Protein AF-A0A7S3U1W8-F1 (afdb_monom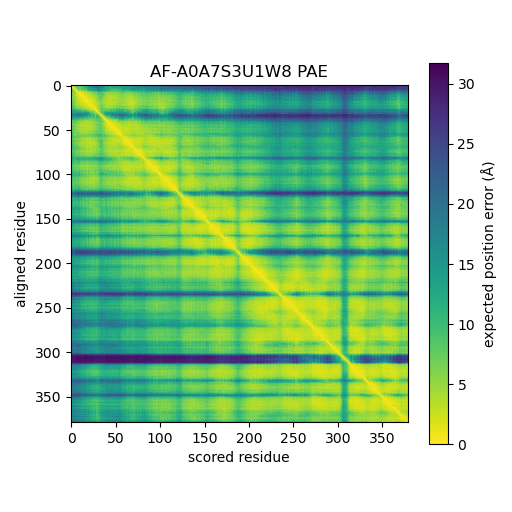er)

pLDDT: mean 82.53, std 9.13, range [41.31, 93.88]

InterPro domains:
  IPR002015 Proteasome/cyclosome repeat [PF01851] (278-307)
  IPR011989 Armadillo-like helical [G3DSA:1.25.10.10] (220-379)
  IPR048570 26S proteasome non-ATPase regulatory subunit 1/RPN2, N-terminal domain [PF21505] (1-219)

Radius of gyration: 29.33 Å; Cα contacts (8 Å, |Δi|>4): 393; chains: 1; bounding box: 82×46×70 Å

Secondary structure (DSSP, 8-state):
--TT---HHHHHHHHHHHHHHHHHHHHHHHH--TT-PPPHHHHHHHHHHHHHHHHTT-HHHHHHHHHHTT-HHHHHHHHHS-S-HHHHHHHHHHHHHHT---HHHHHHHHHHHHHHHHH--SS---HHHHHHHHHHTT-HHHHHHHHHHHHTSTTHHHHHHHHHHHHHHS-HHHHHHHHHHHHHHGGG-S-HHHHHHHHHHHTTHHHHHHHHHHHHHT----HHHHHHHHHHH-SS-HHHHHHHHHHHHHHTTTS---HHHHHTHHHHHT--THHHHHHHHHHHHHTTT-HHHHHHHHHHHHH---S-TT----HHHHHHHHHHHHHHTTT---HHHHHHHHHHHHHTTT-HHHHHHHHHHHHHHTTT---HHHHHHH-

Mean predicted aligned error: 9.94 Å

Solvent-accessible surface area (backbone atoms only — not comparable to full-atom values): 20781 Å² total; per-residue (Å²): 134,71,86,84,52,95,40,75,66,51,53,51,51,50,51,55,48,49,55,52,50,22,53,53,38,45,39,40,72,75,65,67,43,89,85,68,82,77,58,68,67,60,53,50,54,53,51,54,51,45,53,48,28,60,75,70,68,40,48,72,58,45,41,50,55,20,62,61,39,70,35,64,70,56,38,53,52,47,44,72,72,41,93,59,40,68,63,50,52,54,50,51,51,52,45,44,67,73,72,50,82,54,65,67,61,38,50,52,51,45,51,51,52,50,51,55,58,66,74,51,89,79,73,91,72,65,59,66,60,52,49,51,44,33,57,78,69,67,40,38,68,63,47,32,54,48,42,52,55,28,54,79,36,98,54,33,66,58,36,49,54,46,31,51,49,47,54,77,75,49,57,67,58,53,51,52,49,23,49,51,53,43,59,70,50,50,82,79,48,91,60,54,66,63,53,51,52,46,49,46,38,51,70,35,59,52,58,37,48,52,54,33,51,50,40,46,73,68,61,79,74,65,66,66,62,56,50,52,52,51,67,73,60,59,92,82,46,71,69,61,51,40,51,51,46,45,50,50,15,61,68,25,43,30,36,62,58,55,60,70,56,66,80,35,42,73,68,60,64,70,44,58,64,71,35,28,16,50,52,38,27,23,52,15,39,13,34,26,55,42,58,91,53,46,61,73,71,40,41,39,49,71,73,54,65,55,101,47,88,88,62,70,69,52,54,32,34,36,8,10,31,37,30,10,53,14,53,24,36,47,72,49,83,42,72,69,61,51,48,52,39,51,51,50,45,68,71,34,72,86,44,61,54,32,41,51,16,28,52,54,10,44,50,38,23,53,50,84,60,80,58,62,69,65,49,65,75,75,105

Structure (mmCIF, N/CA/C/O backbone):
data_AF-A0A7S3U1W8-F1
#
_entry.id   AF-A0A7S3U1W8-F1
#
loop_
_atom_site.group_PDB
_atom_site.id
_atom_site.type_symbol
_atom_site.label_atom_id
_atom_site.label_alt_id
_atom_site.label_comp_id
_atom_site.label_asym_id
_atom_site.label_entity_id
_atom_site.label_seq_id
_atom_site.pdbx_PDB_ins_code
_atom_site.Cartn_x
_atom_site.Cartn_y
_atom_site.Cartn_z
_atom_site.occupancy
_atom_site.B_iso_or_equiv
_atom_site.auth_seq_id
_atom_site.auth_comp_id
_atom_site.auth_asym_id
_atom_site.auth_atom_id
_atom_site.pdbx_PDB_model_num
ATOM 1 N N . PHE A 1 1 ? -47.821 6.396 25.381 1.00 55.34 1 PHE A N 1
ATOM 2 C CA . PHE A 1 1 ? -47.422 5.683 24.157 1.00 55.34 1 PHE A CA 1
ATOM 3 C C . PHE A 1 1 ? -46.711 4.443 24.639 1.00 55.34 1 PHE A C 1
ATOM 5 O O . PHE A 1 1 ? -45.701 4.592 25.318 1.00 55.34 1 PHE A O 1
ATOM 12 N N . ASP A 1 2 ? -47.315 3.275 24.452 1.00 59.16 2 ASP A N 1
ATOM 13 C CA . ASP A 1 2 ? -46.760 2.034 24.982 1.00 59.16 2 ASP A CA 1
ATOM 14 C C . ASP A 1 2 ? -45.855 1.420 23.914 1.00 59.16 2 ASP A C 1
ATOM 16 O O . ASP A 1 2 ? -46.316 0.997 22.858 1.00 59.16 2 ASP A O 1
ATOM 20 N N . LEU A 1 3 ? -44.542 1.461 24.143 1.00 60.66 3 LEU A N 1
ATOM 21 C CA . LEU A 1 3 ? -43.548 0.994 23.169 1.00 60.66 3 LEU A CA 1
ATOM 22 C C . LEU A 1 3 ? -43.570 -0.533 23.015 1.00 60.66 3 LEU A C 1
ATOM 24 O O . LEU A 1 3 ? -43.055 -1.054 22.032 1.00 60.66 3 LEU A O 1
ATOM 28 N N . ASN A 1 4 ? -44.185 -1.243 23.962 1.00 60.22 4 ASN A N 1
ATOM 29 C CA . ASN A 1 4 ? -44.270 -2.702 23.977 1.00 60.22 4 ASN A CA 1
ATOM 30 C C . ASN A 1 4 ? -45.396 -3.254 23.094 1.00 60.22 4 ASN A C 1
ATOM 32 O O . ASN A 1 4 ? -45.467 -4.463 22.860 1.00 60.22 4 ASN A O 1
ATOM 36 N N . GLU A 1 5 ? -46.267 -2.388 22.576 1.00 70.62 5 GLU A N 1
ATOM 37 C CA . GLU A 1 5 ? -47.362 -2.800 21.710 1.00 70.62 5 GLU A CA 1
ATOM 38 C C . GLU A 1 5 ? -46.824 -3.123 20.305 1.00 70.62 5 GLU A C 1
ATOM 40 O O . GLU A 1 5 ? -46.440 -2.233 19.548 1.00 70.62 5 GLU A O 1
ATOM 45 N N . LYS A 1 6 ? -46.778 -4.416 19.948 1.00 68.31 6 LYS A N 1
ATOM 46 C CA . LYS A 1 6 ? -46.303 -4.922 18.642 1.00 68.31 6 LYS A CA 1
ATOM 47 C C . LYS A 1 6 ? -47.315 -4.646 17.519 1.00 68.31 6 LYS A C 1
ATOM 49 O O . LYS A 1 6 ? -47.835 -5.571 16.896 1.00 68.31 6 LYS A O 1
ATOM 54 N N . THR A 1 7 ? -47.643 -3.379 17.285 1.00 82.56 7 THR A N 1
ATOM 55 C CA . THR A 1 7 ? -48.483 -2.957 16.159 1.00 82.56 7 THR A CA 1
ATOM 56 C C . THR A 1 7 ? -47.632 -2.279 15.091 1.00 82.56 7 THR A C 1
ATOM 58 O O . THR A 1 7 ? -46.756 -1.473 15.393 1.00 82.56 7 THR A O 1
ATOM 61 N N . GLN A 1 8 ? -47.945 -2.531 13.815 1.00 80.75 8 GLN A N 1
ATOM 62 C CA . GLN A 1 8 ? -47.238 -1.904 12.684 1.00 80.75 8 GLN A CA 1
ATOM 63 C C . GLN A 1 8 ? -47.282 -0.366 12.727 1.00 80.75 8 GLN A C 1
ATOM 65 O O . GLN A 1 8 ? -46.415 0.305 12.169 1.00 80.75 8 GLN A O 1
ATOM 70 N N . TYR A 1 9 ? -48.299 0.204 13.380 1.00 81.50 9 TYR A N 1
ATOM 71 C CA . TYR A 1 9 ? -48.418 1.643 13.588 1.00 81.50 9 TYR A CA 1
ATOM 72 C C . TYR A 1 9 ? -47.353 2.176 14.556 1.00 81.50 9 TYR A C 1
ATOM 74 O O . TYR A 1 9 ? -46.711 3.186 14.261 1.00 81.50 9 TYR A O 1
ATOM 82 N N . VAL A 1 10 ? -47.144 1.482 15.679 1.00 81.00 10 VAL A N 1
ATOM 83 C CA . VAL A 1 10 ? -46.115 1.818 16.670 1.00 8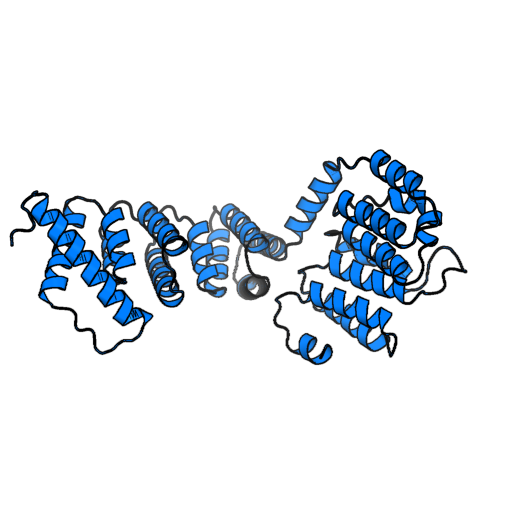1.00 10 VAL A CA 1
ATOM 84 C C . VAL A 1 10 ? -44.724 1.653 16.059 1.00 81.00 10 VAL A C 1
ATOM 86 O O . VAL A 1 10 ? -43.929 2.587 16.138 1.00 81.00 10 VAL A O 1
ATOM 89 N N . ASP A 1 11 ? -44.468 0.561 15.336 1.00 79.06 11 ASP A N 1
ATOM 90 C CA . ASP A 1 11 ? -43.178 0.340 14.667 1.00 79.06 11 ASP A CA 1
ATOM 91 C C . ASP A 1 11 ? -42.860 1.454 13.656 1.00 79.06 11 ASP A C 1
ATOM 93 O O . ASP A 1 11 ? -41.763 2.014 13.654 1.00 79.06 11 ASP A O 1
ATOM 97 N N . LYS A 1 12 ? -43.841 1.861 12.837 1.00 84.62 12 LYS A N 1
ATOM 98 C CA . LYS A 1 12 ? -43.655 2.946 11.862 1.00 84.62 12 LYS A CA 1
ATOM 99 C C . LYS A 1 12 ? -43.399 4.300 12.530 1.00 84.62 12 LYS A C 1
ATOM 101 O O . LYS A 1 12 ? -42.555 5.059 12.055 1.00 84.62 12 LYS A O 1
ATOM 106 N N . MET A 1 13 ? -44.098 4.598 13.628 1.00 82.88 13 MET A N 1
ATOM 107 C CA . MET A 1 13 ? -43.843 5.797 14.434 1.00 82.88 13 MET A CA 1
ATOM 108 C C . MET A 1 13 ? -42.423 5.801 15.000 1.00 82.88 13 MET A C 1
ATOM 110 O O . MET A 1 13 ? -41.752 6.831 14.948 1.00 82.88 13 MET A O 1
ATOM 114 N N . ILE A 1 14 ? -41.951 4.663 15.513 1.00 82.69 14 ILE A N 1
ATOM 115 C CA . ILE A 1 14 ? -40.614 4.574 16.096 1.00 82.69 14 ILE A CA 1
ATOM 116 C C . ILE A 1 14 ? -39.534 4.702 15.018 1.00 82.69 14 ILE A C 1
ATOM 118 O O . ILE A 1 14 ? -38.596 5.470 15.211 1.00 82.69 14 ILE A O 1
ATOM 122 N N . HIS A 1 15 ? -39.680 4.044 13.866 1.00 83.19 15 HIS A N 1
ATOM 123 C CA . HIS A 1 15 ? -38.743 4.209 12.750 1.00 83.19 15 HIS A CA 1
ATOM 124 C C . HIS A 1 15 ? -38.643 5.669 12.304 1.00 83.19 15 HIS A C 1
ATOM 126 O O . HIS A 1 15 ? -37.547 6.213 12.211 1.00 83.19 15 HIS A O 1
ATOM 132 N N . GLN A 1 16 ? -39.780 6.349 12.142 1.00 85.56 16 GLN A N 1
ATOM 133 C CA . GLN A 1 16 ? -39.785 7.758 11.755 1.00 85.56 16 GLN A CA 1
ATOM 134 C C . GLN A 1 16 ? -39.190 8.671 12.844 1.00 85.56 16 GLN A C 1
ATOM 136 O O . GLN A 1 16 ? -38.569 9.686 12.530 1.00 85.56 16 GLN A O 1
ATOM 141 N N . CYS A 1 17 ? -39.340 8.301 14.119 1.00 84.50 17 CYS A N 1
ATOM 142 C CA . CYS A 1 17 ? -38.700 8.971 15.249 1.00 84.50 17 CYS A CA 1
ATOM 143 C C . CYS A 1 17 ? -37.170 8.801 15.217 1.00 84.50 17 CYS A C 1
ATOM 145 O O . CYS A 1 17 ? -36.442 9.786 15.347 1.00 84.50 17 CYS A O 1
ATOM 147 N N . ILE A 1 18 ? -36.678 7.580 14.974 1.00 84.31 18 ILE A N 1
ATOM 148 C CA . ILE A 1 18 ? -35.246 7.272 14.839 1.00 84.31 18 ILE A CA 1
ATOM 149 C C . ILE A 1 18 ? -34.651 8.009 13.633 1.00 84.31 18 ILE A C 1
ATOM 151 O O . ILE A 1 18 ? -33.603 8.635 13.769 1.00 84.31 18 ILE A O 1
ATOM 155 N N . ASP A 1 19 ? -35.328 8.025 12.486 1.00 85.75 19 ASP A N 1
ATOM 156 C CA . ASP A 1 19 ? -34.867 8.735 11.285 1.00 85.75 19 ASP A CA 1
ATOM 157 C C . ASP A 1 19 ? -34.756 10.250 11.520 1.00 85.75 19 ASP A C 1
ATOM 159 O O . ASP A 1 19 ? -33.779 10.893 11.130 1.00 85.75 19 ASP A O 1
ATOM 163 N N . GLN A 1 20 ? -35.733 10.849 12.206 1.00 85.44 20 GLN A N 1
ATOM 164 C CA . GLN A 1 20 ? -35.663 12.267 12.564 1.00 85.44 20 GLN A CA 1
ATOM 165 C C . GLN A 1 20 ? -34.555 12.547 13.583 1.00 85.44 20 GLN A C 1
ATOM 167 O O . GLN A 1 20 ? -33.844 13.549 13.461 1.00 85.44 20 GLN A O 1
ATOM 172 N N . TYR A 1 21 ? -34.385 11.664 14.567 1.00 85.88 21 TYR A N 1
ATOM 173 C CA . TYR A 1 21 ? -33.337 11.773 15.576 1.00 85.88 21 TYR A CA 1
ATOM 174 C C . TYR A 1 21 ? -31.940 11.673 14.954 1.00 85.88 21 TYR A C 1
ATOM 176 O O . TYR A 1 21 ? -31.093 12.535 15.197 1.00 85.88 21 TYR A O 1
ATOM 184 N N . THR A 1 22 ? -31.704 10.669 14.107 1.00 84.94 22 THR A N 1
ATOM 185 C CA . THR A 1 22 ? -30.433 10.478 13.393 1.00 84.94 22 THR A CA 1
ATOM 186 C C . THR A 1 22 ? -30.136 11.672 12.492 1.00 84.94 22 THR A C 1
ATOM 188 O O . THR A 1 22 ? -29.027 12.201 12.537 1.00 84.94 22 THR A O 1
ATOM 191 N N . HIS A 1 23 ? -31.129 12.188 11.758 1.00 84.44 23 HIS A N 1
ATOM 192 C CA . HIS A 1 23 ? -30.945 13.366 10.912 1.00 84.44 23 HIS A CA 1
ATOM 193 C C . HIS A 1 23 ? -30.522 14.602 11.718 1.00 84.44 23 HIS A C 1
ATOM 195 O O . HIS A 1 23 ? -29.557 15.276 11.351 1.00 84.44 23 HIS A O 1
ATOM 201 N N . LYS A 1 24 ? -31.191 14.875 12.847 1.00 84.00 24 LYS A N 1
ATOM 202 C CA . LYS A 1 24 ? -30.824 15.977 13.751 1.00 84.00 24 LYS A CA 1
ATOM 203 C C . LYS A 1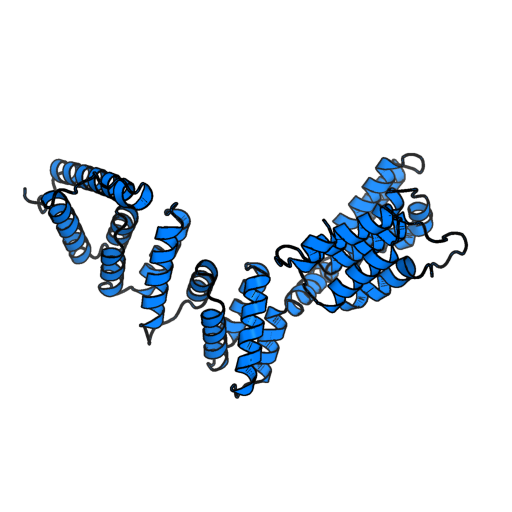 24 ? -29.422 15.788 14.336 1.00 84.00 24 LYS A C 1
ATOM 205 O O . LYS A 1 24 ? -28.624 16.720 14.316 1.00 84.00 24 LYS A O 1
ATOM 210 N N . ARG A 1 25 ? -29.083 14.579 14.794 1.00 79.81 25 ARG A N 1
ATOM 211 C CA . ARG A 1 25 ? -27.755 14.252 15.347 1.00 79.81 25 ARG A CA 1
ATOM 212 C C . ARG A 1 25 ? -26.637 14.425 14.327 1.00 79.81 25 ARG A C 1
ATOM 214 O O . ARG A 1 25 ? -25.603 14.998 14.656 1.00 79.81 25 ARG A O 1
ATOM 221 N N . VAL A 1 26 ? -26.845 13.983 13.090 1.00 81.75 26 VAL A N 1
ATOM 222 C CA . VAL A 1 26 ? -25.875 14.167 12.004 1.00 81.75 26 VAL A CA 1
ATOM 223 C C . VAL A 1 26 ? -25.682 15.654 11.694 1.00 81.75 26 VAL A C 1
ATOM 225 O O . VAL A 1 26 ? -24.550 16.087 11.499 1.00 81.75 26 VAL A O 1
ATOM 228 N N . GLN A 1 27 ? -26.745 16.466 11.709 1.00 79.81 27 GLN A N 1
ATOM 229 C CA . GLN A 1 27 ? -26.623 17.918 11.525 1.00 79.81 27 GLN A CA 1
ATOM 230 C C . GLN A 1 27 ? -25.824 18.594 12.649 1.00 79.81 27 GLN A C 1
ATOM 232 O O . GLN A 1 27 ? -24.970 19.429 12.363 1.00 79.81 27 GLN A O 1
ATOM 237 N N . ILE A 1 28 ? -26.052 18.208 13.904 1.00 77.81 28 ILE A N 1
ATOM 238 C CA . ILE A 1 28 ? -25.307 18.743 15.054 1.00 77.81 28 ILE A CA 1
ATOM 239 C C . ILE A 1 28 ? -23.828 18.357 14.955 1.00 77.81 28 ILE A C 1
ATOM 241 O O . ILE A 1 28 ? -22.946 19.199 15.096 1.00 77.81 28 ILE A O 1
ATOM 245 N N . TYR A 1 29 ? -23.558 17.081 14.685 1.00 70.44 29 TYR A N 1
ATOM 246 C CA . TYR A 1 29 ? -22.219 16.517 14.814 1.00 70.44 29 TYR A CA 1
ATOM 247 C C . TYR A 1 29 ? -21.331 16.764 13.585 1.00 70.44 29 TYR A C 1
ATOM 249 O O . TYR A 1 29 ? -20.139 17.006 13.729 1.00 70.44 29 TYR A O 1
ATOM 257 N N . GLU A 1 30 ? -21.884 16.710 12.368 1.00 70.62 30 GLU A N 1
ATOM 258 C CA . GLU A 1 30 ? -21.102 16.875 11.130 1.00 70.62 30 GLU A CA 1
ATOM 259 C C . GLU A 1 30 ? -21.177 18.292 10.549 1.00 70.62 30 GLU A C 1
ATOM 261 O O . GLU A 1 30 ? -20.230 18.726 9.897 1.00 70.62 30 GLU A O 1
ATOM 266 N N . LYS A 1 31 ? -22.285 19.019 10.756 1.00 67.25 31 LYS A N 1
ATOM 267 C CA . LYS A 1 31 ? -22.462 20.378 10.211 1.00 67.25 31 LYS A CA 1
ATOM 268 C C . LYS A 1 31 ? -22.262 21.487 11.247 1.00 67.25 31 LYS A C 1
ATOM 270 O O . LYS A 1 31 ? -22.351 22.647 10.859 1.00 67.25 31 LYS A O 1
ATOM 275 N N . HIS A 1 32 ? -22.001 21.142 12.515 1.00 65.69 32 HIS A N 1
ATOM 276 C CA . HIS A 1 32 ? -21.835 22.090 13.627 1.00 65.69 32 HIS A CA 1
ATOM 277 C C . HIS A 1 32 ? -22.926 23.173 13.649 1.00 65.69 32 HIS A C 1
ATOM 279 O O . HIS A 1 32 ? -22.653 24.361 13.792 1.00 65.69 32 HIS A O 1
ATOM 285 N N . VAL A 1 33 ? -24.181 22.766 13.428 1.00 62.25 33 VAL A N 1
ATOM 286 C CA . VAL A 1 33 ? -25.321 23.685 13.489 1.00 62.25 33 VAL A CA 1
ATOM 287 C C . VAL A 1 33 ? -25.800 23.749 14.936 1.00 62.25 33 VAL A C 1
ATOM 289 O O . VAL A 1 33 ? -26.521 22.861 15.385 1.00 62.25 33 VAL A O 1
ATOM 292 N N . ASP A 1 34 ? -25.428 24.817 15.642 1.00 53.91 34 ASP A N 1
ATOM 293 C CA . ASP A 1 34 ? -25.752 25.032 17.065 1.00 53.91 34 ASP A CA 1
ATOM 294 C C . ASP A 1 34 ? -27.262 25.195 17.351 1.00 53.91 34 ASP A C 1
ATOM 296 O O . ASP A 1 34 ? -27.696 25.103 18.494 1.00 53.91 34 ASP A O 1
ATOM 300 N N . ASN A 1 35 ? -28.090 25.387 16.319 1.00 57.53 35 ASN A N 1
ATOM 301 C CA . ASN A 1 35 ? -29.528 25.672 16.442 1.00 57.53 35 ASN A CA 1
ATOM 302 C C . ASN A 1 35 ? -30.451 24.438 16.417 1.00 57.53 35 ASN A C 1
ATOM 304 O O . ASN A 1 35 ? -31.666 24.587 16.271 1.00 57.53 35 ASN A O 1
ATOM 308 N N . VAL A 1 36 ? -29.919 23.218 16.512 1.00 63.22 36 VAL A N 1
ATOM 309 C CA . VAL A 1 36 ? -30.749 22.002 16.506 1.00 63.22 36 VAL A CA 1
ATOM 310 C C . VAL A 1 36 ? -30.852 21.439 17.919 1.00 63.22 36 VAL A C 1
ATOM 312 O O . VAL A 1 36 ? -30.024 20.643 18.351 1.00 63.22 36 VAL A O 1
ATOM 315 N N . GLU A 1 37 ? -31.910 21.820 18.632 1.00 67.81 37 GLU A N 1
ATOM 316 C CA . GLU A 1 37 ? -32.262 21.189 19.903 1.00 67.81 37 GLU A CA 1
ATOM 317 C C . GLU A 1 37 ? -32.935 19.826 19.665 1.00 67.81 37 GLU A C 1
ATOM 319 O O . GLU A 1 37 ? -33.842 19.652 18.834 1.00 67.81 37 GLU A O 1
ATOM 324 N N . ILE A 1 38 ? -32.458 18.826 20.403 1.00 72.94 38 ILE A N 1
ATOM 325 C CA . ILE A 1 38 ? -33.049 17.492 20.455 1.00 72.94 38 ILE A CA 1
ATOM 326 C C . ILE A 1 38 ? -34.087 17.496 21.574 1.00 72.94 38 ILE A C 1
ATOM 328 O O . ILE A 1 38 ? -33.776 17.849 22.707 1.00 72.94 38 ILE A O 1
ATOM 332 N N . ASP A 1 39 ? -35.318 17.090 21.257 1.00 79.56 39 ASP A N 1
ATOM 333 C CA . ASP A 1 39 ? -36.375 16.967 22.261 1.00 79.56 39 ASP A CA 1
ATOM 334 C C . ASP A 1 39 ? -36.030 15.815 23.232 1.00 79.56 39 ASP A C 1
ATOM 336 O O . ASP A 1 39 ? -35.839 14.681 22.771 1.00 79.56 39 ASP A O 1
ATOM 340 N N . PRO A 1 40 ? -35.995 16.055 24.558 1.00 79.81 40 PRO A N 1
ATOM 341 C CA . PRO A 1 40 ? -35.733 15.023 25.562 1.00 79.81 40 PRO A CA 1
ATOM 342 C C . PRO A 1 40 ? -36.655 13.802 25.451 1.00 79.81 40 PRO A C 1
ATOM 344 O O . PRO A 1 40 ? -36.246 12.684 25.753 1.00 79.81 40 PRO A O 1
ATOM 347 N N . LYS A 1 41 ? -37.897 13.981 24.980 1.00 81.12 41 LYS A N 1
ATOM 348 C CA . LYS A 1 41 ? -38.845 12.870 24.789 1.00 81.12 41 LYS A CA 1
ATOM 349 C C . LYS A 1 41 ? -38.448 11.958 23.633 1.00 81.12 41 LYS A C 1
ATOM 351 O O . LYS A 1 41 ? -38.685 10.755 23.693 1.00 81.12 41 LYS A O 1
ATOM 356 N N . MET A 1 42 ? -37.854 12.522 22.583 1.00 79.19 42 MET A N 1
ATOM 357 C CA . MET A 1 42 ? -37.344 11.761 21.442 1.00 79.19 42 MET A CA 1
ATOM 358 C C . MET A 1 42 ? -36.131 10.928 21.864 1.00 79.19 42 MET A C 1
ATOM 360 O O . MET A 1 42 ? -36.028 9.759 21.503 1.00 79.19 42 MET A O 1
ATOM 364 N N . GLU A 1 43 ? -35.252 11.506 22.684 1.00 82.62 43 GLU A N 1
ATOM 365 C CA . GLU A 1 43 ? -34.108 10.789 23.244 1.00 82.62 43 GLU A CA 1
ATOM 366 C C . GLU A 1 43 ? -34.528 9.667 24.206 1.00 82.62 43 GLU A C 1
ATOM 368 O O . GLU A 1 43 ? -33.968 8.573 24.135 1.00 82.62 43 GLU A O 1
ATOM 373 N N . ASP A 1 44 ? -35.554 9.886 25.036 1.00 83.75 44 ASP A N 1
ATOM 374 C CA . ASP A 1 44 ? -36.111 8.851 25.919 1.00 83.75 44 ASP A CA 1
ATOM 375 C C . ASP A 1 44 ? -36.693 7.672 25.117 1.00 83.75 44 ASP A C 1
ATOM 377 O O . ASP A 1 44 ? -36.389 6.513 25.393 1.00 83.75 44 ASP A O 1
ATOM 381 N N . VAL A 1 45 ? -37.447 7.946 24.044 1.00 83.06 45 VAL A N 1
ATOM 382 C CA . VAL A 1 45 ? -37.970 6.898 23.145 1.00 83.06 45 VAL A CA 1
ATOM 383 C C . VAL A 1 45 ? -36.841 6.082 22.514 1.00 83.06 45 VAL A C 1
ATOM 385 O O . VAL A 1 45 ? -36.912 4.854 22.479 1.00 83.06 45 VAL A O 1
ATOM 388 N N . VAL A 1 46 ? -35.783 6.744 22.043 1.00 83.38 46 VAL A N 1
ATOM 389 C CA . VAL A 1 46 ? -34.620 6.066 21.460 1.00 83.38 46 VAL A CA 1
ATOM 390 C C . VAL A 1 46 ? -33.889 5.234 22.520 1.00 83.38 46 VAL A C 1
ATOM 392 O O . VAL A 1 46 ? -33.540 4.089 22.249 1.00 83.38 46 VAL A O 1
ATOM 395 N N . ASN A 1 47 ? -33.693 5.750 23.736 1.00 85.81 47 ASN A N 1
ATOM 396 C CA . ASN A 1 47 ? -33.056 5.008 24.831 1.00 85.81 47 ASN A CA 1
ATOM 397 C C . ASN A 1 47 ? -33.846 3.760 25.235 1.00 85.81 47 ASN A C 1
ATOM 399 O O . ASN A 1 47 ? -33.246 2.696 25.371 1.00 85.81 47 ASN A O 1
ATOM 403 N N . ARG A 1 48 ? -35.176 3.851 25.315 1.00 83.62 48 ARG A N 1
ATOM 404 C CA . ARG A 1 48 ? -36.039 2.687 25.565 1.00 83.62 48 ARG A CA 1
ATOM 405 C C . ARG A 1 48 ? -35.965 1.650 24.444 1.00 83.62 48 ARG A C 1
ATOM 407 O O . ARG A 1 48 ? -36.032 0.456 24.713 1.00 83.62 48 ARG A O 1
ATOM 414 N N . MET A 1 49 ? -35.774 2.075 23.190 1.00 82.44 49 MET A N 1
ATOM 415 C CA . MET A 1 49 ? -35.516 1.136 22.089 1.00 82.44 49 MET A CA 1
ATOM 416 C C . MET A 1 49 ? -34.176 0.414 22.244 1.00 82.44 49 MET A C 1
ATOM 418 O O . MET A 1 49 ? -34.103 -0.775 21.947 1.00 82.44 49 MET A O 1
ATOM 422 N N . PHE A 1 50 ? -33.132 1.086 22.742 1.00 84.31 50 PHE A N 1
ATOM 423 C CA . PHE A 1 50 ? -31.863 0.424 23.067 1.00 84.31 50 PHE A CA 1
ATOM 424 C C . PHE A 1 50 ? -32.022 -0.594 24.195 1.00 84.31 50 PHE A C 1
ATOM 426 O O . PHE A 1 50 ? -31.531 -1.708 24.060 1.00 84.31 50 PHE A O 1
ATOM 433 N N . GLU A 1 51 ? -32.731 -0.239 25.267 1.00 85.56 51 GLU A N 1
ATOM 434 C CA . GLU A 1 51 ? -33.025 -1.155 26.378 1.00 85.56 51 GLU A CA 1
ATOM 435 C C . GLU A 1 51 ? -33.757 -2.403 25.890 1.00 85.56 51 GLU A C 1
ATOM 437 O O . GLU A 1 51 ? -33.310 -3.515 26.155 1.00 85.56 51 GLU A O 1
ATOM 442 N N . ARG A 1 52 ? -34.788 -2.226 25.061 1.00 83.56 52 ARG A N 1
ATOM 443 C CA . ARG A 1 52 ? -35.495 -3.344 24.434 1.00 83.56 52 ARG A CA 1
ATOM 444 C C . ARG A 1 52 ? -34.587 -4.197 23.546 1.00 83.56 52 ARG A C 1
ATOM 446 O O . ARG A 1 52 ? -34.645 -5.417 23.613 1.00 83.56 52 ARG A O 1
ATOM 453 N N . CYS A 1 53 ? -33.715 -3.578 22.748 1.00 83.50 53 CYS A N 1
ATOM 454 C CA . CYS A 1 53 ? -32.740 -4.321 21.940 1.00 83.50 53 CYS A CA 1
ATOM 455 C C . CYS A 1 53 ? -31.747 -5.119 22.801 1.00 83.50 53 CYS A C 1
ATOM 457 O O . CYS A 1 53 ? -31.253 -6.151 22.347 1.00 83.50 53 CYS A O 1
ATOM 459 N N . PHE A 1 54 ? -31.430 -4.642 24.010 1.00 84.62 54 PHE A N 1
ATOM 460 C CA . PHE A 1 54 ? -30.586 -5.363 24.963 1.00 84.62 54 PHE A CA 1
ATOM 461 C C . PHE A 1 54 ? -31.332 -6.527 25.621 1.00 84.62 54 PHE A C 1
ATOM 463 O O . PHE A 1 54 ? -30.735 -7.581 25.806 1.00 84.62 54 PHE A O 1
ATOM 470 N N . GLU A 1 55 ? -32.625 -6.377 25.918 1.00 85.06 55 GLU A N 1
ATOM 471 C CA . GLU A 1 55 ? -33.474 -7.466 26.428 1.00 85.06 55 GLU A CA 1
ATOM 472 C C . GLU A 1 55 ? -33.705 -8.565 25.378 1.00 85.06 55 GLU A C 1
ATOM 474 O O . GLU A 1 55 ? -33.643 -9.752 25.695 1.00 85.06 55 GLU A O 1
ATOM 479 N N . ASP A 1 56 ? -33.906 -8.176 24.116 1.00 84.00 56 ASP A N 1
ATOM 480 C CA . ASP A 1 56 ? -34.137 -9.088 22.989 1.00 84.00 56 ASP A CA 1
ATOM 481 C C . ASP A 1 56 ? -32.830 -9.727 22.445 1.00 84.00 56 ASP A C 1
ATOM 483 O O . ASP A 1 56 ? -32.869 -10.490 21.479 1.00 84.00 56 ASP A O 1
ATOM 487 N N . ASN A 1 57 ? -31.662 -9.440 23.045 1.00 81.75 57 ASN A N 1
ATOM 488 C CA . ASN A 1 57 ? -30.323 -9.878 22.602 1.00 81.75 57 ASN A CA 1
ATOM 489 C C . ASN A 1 57 ? -29.952 -9.489 21.151 1.00 81.75 57 ASN A C 1
ATOM 491 O O . ASN A 1 57 ? -29.052 -10.066 20.536 1.00 81.75 57 ASN A O 1
ATOM 495 N N . THR A 1 58 ? -30.593 -8.469 20.578 1.00 85.31 58 THR A N 1
ATOM 496 C CA . THR A 1 58 ? -30.343 -7.993 19.207 1.00 85.31 58 THR A CA 1
ATOM 497 C C . THR A 1 58 ? -29.248 -6.919 19.156 1.00 85.31 58 THR A C 1
ATOM 499 O O . THR A 1 58 ? -29.445 -5.817 18.634 1.00 85.31 58 THR A O 1
ATOM 502 N N . PHE A 1 59 ? -28.048 -7.231 19.660 1.00 86.31 59 PHE A N 1
ATOM 503 C CA . PHE A 1 59 ? -26.936 -6.269 19.774 1.00 86.31 59 PHE A CA 1
ATOM 504 C C . PHE A 1 59 ? -26.442 -5.711 18.426 1.00 86.31 59 PHE A C 1
ATOM 506 O O . PHE A 1 59 ? -26.056 -4.546 18.340 1.00 86.31 59 PHE A O 1
ATOM 513 N N . ARG A 1 60 ? -26.508 -6.491 17.336 1.00 86.31 60 ARG A N 1
ATOM 514 C CA . ARG A 1 60 ? -26.104 -6.025 15.990 1.00 86.31 60 ARG A CA 1
ATOM 515 C C . ARG A 1 60 ? -26.966 -4.865 15.483 1.00 86.31 60 ARG A C 1
ATOM 517 O O . ARG A 1 60 ? -26.455 -3.956 14.830 1.00 86.31 60 ARG A O 1
ATOM 524 N N . GLN A 1 61 ? -28.262 -4.892 15.791 1.00 85.56 61 GLN A N 1
ATOM 525 C CA . GLN A 1 61 ? -29.193 -3.823 15.423 1.00 85.56 61 GLN A CA 1
ATOM 526 C C . GLN A 1 61 ? -28.950 -2.580 16.279 1.00 85.56 61 GLN A C 1
ATOM 528 O O . GLN A 1 61 ? -28.861 -1.479 15.738 1.00 85.56 61 GLN A O 1
ATOM 533 N N . ALA A 1 62 ? -28.743 -2.765 17.589 1.00 87.06 62 ALA A N 1
ATOM 534 C CA . ALA A 1 62 ? -28.381 -1.679 18.495 1.00 87.06 62 ALA A CA 1
ATOM 535 C C . ALA A 1 62 ? -27.114 -0.948 18.018 1.00 87.06 62 ALA A C 1
ATOM 537 O O . ALA A 1 62 ? -27.111 0.276 17.909 1.00 87.06 62 ALA A O 1
ATOM 538 N N . ILE A 1 63 ? -26.065 -1.680 17.630 1.00 87.00 63 ILE A N 1
ATOM 539 C CA . ILE A 1 63 ? -24.838 -1.079 17.088 1.00 87.00 63 ILE A CA 1
ATOM 540 C C . ILE A 1 63 ? -25.130 -0.285 15.808 1.00 87.00 63 ILE A C 1
ATOM 542 O O . ILE A 1 63 ? -24.669 0.848 15.692 1.00 87.00 63 ILE A O 1
ATOM 546 N N . GLY A 1 64 ? -25.932 -0.818 14.880 1.00 86.94 64 GLY A N 1
ATOM 547 C CA . GLY A 1 64 ? -26.330 -0.096 13.665 1.00 86.94 64 GLY A CA 1
ATOM 548 C C . GLY A 1 64 ? -26.996 1.250 13.973 1.00 86.94 64 GLY A C 1
ATOM 549 O O . GLY A 1 64 ? -26.516 2.295 13.533 1.00 86.94 64 GLY A O 1
ATOM 550 N N . ILE A 1 65 ? -28.023 1.240 14.830 1.00 85.75 65 ILE A N 1
ATOM 551 C CA . ILE A 1 65 ? -28.753 2.451 15.242 1.00 85.75 65 ILE A CA 1
ATOM 552 C C . ILE A 1 65 ? -27.822 3.427 15.983 1.00 85.75 65 ILE A C 1
ATOM 554 O O . ILE A 1 65 ? -27.896 4.644 15.794 1.00 85.75 65 ILE A O 1
ATOM 558 N N . ALA A 1 66 ? -26.912 2.928 16.823 1.00 87.56 66 ALA A N 1
ATOM 559 C CA . ALA A 1 66 ? -25.950 3.758 17.548 1.00 87.56 66 ALA A CA 1
ATOM 560 C C . ALA A 1 66 ? -24.931 4.433 16.609 1.00 87.56 66 ALA A C 1
ATOM 562 O O . ALA A 1 66 ? -24.594 5.607 16.796 1.00 87.56 66 ALA A O 1
ATOM 563 N N . LEU A 1 67 ? -24.478 3.730 15.568 1.00 85.75 67 LEU A N 1
ATOM 564 C CA . LEU A 1 67 ? -23.562 4.269 14.561 1.00 85.75 67 LEU A CA 1
ATOM 565 C C . LEU A 1 67 ? -24.242 5.310 13.659 1.00 85.75 67 LEU A C 1
ATOM 567 O O . LEU A 1 67 ? -23.639 6.348 13.362 1.00 85.75 67 LEU A O 1
ATOM 571 N N . GLU A 1 68 ? -25.497 5.080 13.267 1.00 84.06 68 GLU A N 1
ATOM 572 C CA . GLU A 1 68 ? -26.308 6.036 12.499 1.00 84.06 68 GLU A CA 1
ATOM 573 C C . GLU A 1 68 ? -26.630 7.297 13.309 1.00 84.06 68 GLU A C 1
ATOM 575 O O . GLU A 1 68 ? -26.503 8.414 12.810 1.00 84.06 68 GLU A O 1
ATOM 580 N N . SER A 1 69 ? -26.961 7.136 14.593 1.00 84.00 69 SER A N 1
ATOM 581 C CA . SER A 1 69 ? -27.267 8.250 15.507 1.00 84.00 69 SER A CA 1
ATOM 582 C C . SER A 1 69 ? -26.038 8.985 16.055 1.00 84.00 69 SER A C 1
ATOM 584 O O . SER A 1 69 ? -26.173 9.936 16.835 1.00 84.00 69 SER A O 1
ATOM 586 N N . ARG A 1 70 ? -24.832 8.573 15.641 1.00 84.44 70 ARG A N 1
ATOM 587 C CA . ARG A 1 70 ? -23.551 9.132 16.091 1.00 84.44 70 ARG A CA 1
ATOM 588 C C . ARG A 1 70 ? -23.413 9.118 17.623 1.00 84.44 70 ARG A C 1
ATOM 590 O O . ARG A 1 70 ? -23.032 10.121 18.229 1.00 84.44 70 ARG A O 1
ATOM 597 N N . ARG A 1 71 ? -23.776 8.006 18.275 1.00 84.38 71 ARG A N 1
ATOM 598 C CA . ARG A 1 71 ? -23.684 7.829 19.738 1.00 84.38 71 ARG A CA 1
ATOM 599 C C . ARG A 1 71 ? -22.677 6.749 20.112 1.00 84.38 71 ARG A C 1
ATOM 601 O O . ARG A 1 71 ? -23.002 5.567 20.123 1.00 84.38 71 ARG A O 1
ATOM 608 N N . ILE A 1 72 ? -21.466 7.167 20.468 1.00 85.31 72 ILE A N 1
ATOM 609 C CA . ILE A 1 72 ? -20.364 6.256 20.818 1.00 85.31 72 ILE A CA 1
ATOM 610 C C . ILE A 1 72 ? -20.637 5.540 22.144 1.00 85.31 72 ILE A C 1
ATOM 612 O O . ILE A 1 72 ? -20.348 4.351 22.264 1.00 85.31 72 ILE A O 1
ATOM 616 N N . ASP A 1 73 ? -21.267 6.226 23.101 1.00 86.56 73 ASP A N 1
ATOM 617 C CA . ASP A 1 73 ? -21.563 5.682 24.432 1.00 86.56 73 ASP A CA 1
ATOM 618 C C . ASP A 1 73 ? -22.393 4.399 24.342 1.00 86.56 73 ASP A C 1
ATOM 620 O O . ASP A 1 73 ? -22.084 3.394 24.978 1.00 86.56 73 ASP A O 1
ATOM 624 N N . LYS A 1 74 ? -23.408 4.406 23.469 1.00 86.50 74 LYS A N 1
ATOM 625 C CA . LYS A 1 74 ? -24.290 3.255 23.258 1.00 86.50 74 LYS A CA 1
ATOM 626 C C . LYS A 1 74 ? -23.634 2.140 22.462 1.00 86.50 74 LYS A C 1
ATOM 628 O O . LYS A 1 74 ? -23.965 0.985 22.702 1.00 86.50 74 LYS A O 1
ATOM 633 N N . VAL A 1 75 ? -22.686 2.446 21.573 1.00 86.44 75 VAL A N 1
ATOM 634 C CA . VAL A 1 75 ? -21.868 1.405 20.925 1.00 86.44 75 VAL A CA 1
ATOM 635 C C . VAL A 1 75 ? -21.031 0.682 21.978 1.00 86.44 75 VAL A C 1
ATOM 637 O O . VAL A 1 75 ? -21.056 -0.543 22.031 1.00 86.44 75 VAL A O 1
ATOM 640 N N . LYS A 1 76 ? -20.346 1.430 22.852 1.00 85.75 76 LYS A N 1
ATOM 641 C CA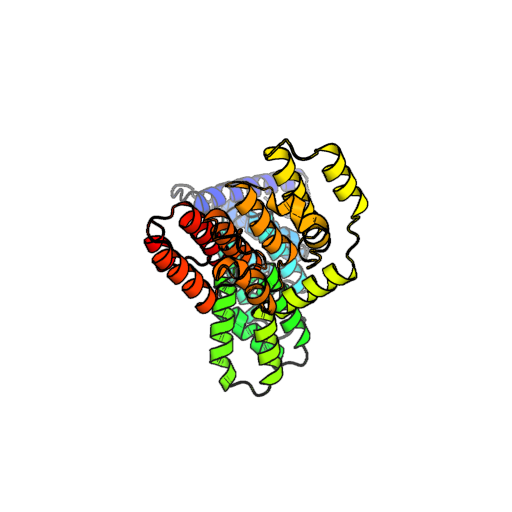 . LYS A 1 76 ? -19.541 0.853 23.934 1.00 85.75 76 LYS A CA 1
ATOM 642 C C . LYS A 1 76 ? -20.396 0.000 24.875 1.00 85.75 76 LYS A C 1
ATOM 644 O O . LYS A 1 76 ? -20.054 -1.149 25.128 1.00 85.75 76 LYS A O 1
ATOM 649 N N . GLU A 1 77 ? -21.532 0.534 25.323 1.00 86.00 77 GLU A N 1
ATOM 650 C CA . GLU A 1 77 ? -22.465 -0.180 26.201 1.00 86.00 77 GLU A CA 1
ATOM 651 C C . GLU A 1 77 ? -23.001 -1.468 25.550 1.00 86.00 77 GLU A C 1
ATOM 653 O O . GLU A 1 77 ? -23.098 -2.496 26.215 1.00 86.00 77 GLU A O 1
ATOM 658 N N . SER A 1 78 ? -23.291 -1.436 24.242 1.00 85.00 78 SER A N 1
ATOM 659 C CA . SER A 1 78 ? -23.759 -2.614 23.494 1.00 85.00 78 SER A CA 1
ATOM 660 C C . SER A 1 78 ? -22.711 -3.726 23.441 1.00 85.00 78 SER A C 1
ATOM 662 O O . SER A 1 78 ? -23.071 -4.896 23.490 1.00 85.00 78 SER A O 1
ATOM 664 N N . ILE A 1 79 ? -21.429 -3.367 23.332 1.00 84.38 79 ILE A N 1
ATOM 665 C CA . ILE A 1 79 ? -20.317 -4.325 23.255 1.00 84.38 79 ILE A CA 1
ATOM 666 C C . ILE A 1 79 ? -19.975 -4.883 24.644 1.00 84.38 79 ILE A C 1
ATOM 668 O O . ILE A 1 79 ? -19.671 -6.062 24.772 1.00 84.38 79 ILE A O 1
ATOM 672 N N . GLU A 1 80 ? -20.022 -4.062 25.696 1.00 84.75 80 GLU A N 1
ATOM 673 C CA . GLU A 1 80 ? -19.700 -4.507 27.062 1.00 84.75 80 GLU A CA 1
ATOM 674 C C . GLU A 1 80 ? -20.793 -5.395 27.675 1.00 84.75 80 GLU A C 1
ATOM 676 O O . GLU A 1 80 ? -20.482 -6.264 28.486 1.00 84.75 80 GLU A O 1
ATOM 681 N N . LYS A 1 81 ? -22.062 -5.195 27.294 1.00 83.88 81 LYS A N 1
ATOM 682 C CA . LYS A 1 81 ? -23.196 -6.004 27.777 1.00 83.88 81 LYS A CA 1
ATOM 683 C C . LYS A 1 81 ? -23.379 -7.329 27.041 1.00 83.88 81 LYS A C 1
ATOM 685 O O . LYS A 1 81 ? -24.118 -8.178 27.526 1.00 83.88 81 LYS A O 1
ATOM 690 N N . SER A 1 82 ? -22.777 -7.487 25.868 1.00 80.56 82 SER A N 1
ATOM 691 C CA . SER A 1 82 ? -22.939 -8.691 25.057 1.00 80.56 82 SER A CA 1
ATOM 692 C C . SER A 1 82 ? -22.019 -9.823 25.506 1.00 80.56 82 SER A C 1
ATOM 694 O O . SER A 1 82 ? -20.844 -9.584 25.781 1.00 80.56 82 SER A O 1
ATOM 696 N N . ASP A 1 83 ? -22.508 -11.061 25.440 1.00 75.75 83 ASP A N 1
ATOM 697 C CA . ASP A 1 83 ? -21.689 -12.257 25.676 1.00 75.75 83 ASP A CA 1
ATOM 698 C C . ASP A 1 83 ? -20.694 -12.521 24.517 1.00 75.75 83 ASP A C 1
ATOM 700 O O . ASP A 1 83 ? -19.597 -13.043 24.724 1.00 75.75 83 ASP A O 1
ATOM 704 N N . GLU A 1 84 ? -21.027 -12.088 23.292 1.00 80.06 84 GLU A N 1
ATOM 705 C CA . GLU A 1 84 ? -20.254 -12.306 22.052 1.00 80.06 84 GLU A CA 1
ATOM 706 C C . GLU A 1 84 ? -19.422 -11.078 21.627 1.00 80.06 84 GLU A C 1
ATOM 708 O O . GLU A 1 84 ? -19.513 -10.564 20.507 1.00 80.06 84 GLU A O 1
ATOM 713 N N . VAL A 1 85 ? -18.564 -10.602 22.531 1.00 80.25 85 VAL A N 1
ATOM 714 C CA . VAL A 1 85 ? -17.772 -9.368 22.350 1.00 80.25 85 VAL A CA 1
ATOM 715 C C . VAL A 1 85 ? -16.909 -9.381 21.076 1.00 80.25 85 VAL A C 1
ATOM 717 O O . VAL A 1 85 ? -16.782 -8.363 20.401 1.00 80.25 85 VAL A O 1
ATOM 720 N N . GLU A 1 86 ? -16.295 -10.514 20.719 1.00 79.00 86 GLU A N 1
ATOM 721 C CA . GLU A 1 86 ? -15.353 -10.587 19.588 1.00 79.00 86 GLU A CA 1
ATOM 722 C C . GLU A 1 86 ? -16.047 -10.440 18.226 1.00 79.00 86 GLU A C 1
ATOM 724 O O . GLU A 1 86 ? -15.577 -9.695 17.358 1.00 79.00 86 GLU A O 1
ATOM 729 N N . GLU A 1 87 ? -17.197 -11.094 18.050 1.00 82.88 87 GLU A N 1
ATOM 730 C CA . GLU A 1 87 ? -17.964 -10.990 16.812 1.00 82.88 87 GLU A CA 1
ATOM 731 C C . GLU A 1 87 ? -18.526 -9.573 16.645 1.00 82.88 87 GLU A C 1
ATOM 733 O O . GLU A 1 87 ? -18.439 -8.991 15.561 1.00 82.88 87 GLU A O 1
ATOM 738 N N . LEU A 1 88 ? -19.014 -8.969 17.733 1.00 83.75 88 LEU A N 1
ATOM 739 C CA . LEU A 1 88 ? -19.546 -7.607 17.716 1.00 83.75 88 LEU A CA 1
ATOM 740 C C . LEU A 1 88 ? -18.460 -6.553 17.489 1.00 83.75 88 LEU A C 1
ATOM 742 O O . LEU A 1 88 ? -18.709 -5.575 16.783 1.00 83.75 88 LEU A O 1
ATOM 746 N N . LEU A 1 89 ? -17.242 -6.753 18.002 1.00 83.31 89 LEU A N 1
ATOM 747 C CA . LEU A 1 89 ? -16.094 -5.902 17.677 1.00 83.31 89 LEU A CA 1
ATOM 748 C C . LEU A 1 89 ? -15.735 -5.992 16.187 1.00 83.31 89 LEU A C 1
ATOM 750 O O . LEU A 1 89 ? -15.516 -4.963 15.544 1.00 83.31 89 LEU A O 1
ATOM 754 N N . GLY A 1 90 ? -15.716 -7.205 15.624 1.00 83.50 90 GLY A N 1
ATOM 755 C CA . GLY A 1 90 ? -15.496 -7.423 14.193 1.00 83.50 90 GLY A CA 1
ATOM 756 C C . GLY A 1 90 ? -16.567 -6.758 13.328 1.00 83.50 90 GLY A C 1
ATOM 757 O O . GLY A 1 90 ? -16.238 -6.035 12.389 1.00 83.50 90 GLY A O 1
ATOM 758 N N . TYR A 1 91 ? -17.835 -6.937 13.692 1.00 86.62 91 TYR A N 1
ATOM 759 C CA . TYR A 1 91 ? -18.981 -6.328 13.022 1.00 86.62 91 TYR A CA 1
ATOM 760 C C . TYR A 1 91 ? -18.971 -4.794 13.113 1.00 86.62 91 TYR A C 1
ATOM 762 O O . TYR A 1 91 ? -19.194 -4.097 12.122 1.00 86.62 91 TYR A O 1
ATOM 770 N N . THR A 1 92 ? -18.650 -4.241 14.285 1.00 86.38 92 THR A N 1
ATOM 771 C CA . THR A 1 92 ? -18.541 -2.785 14.467 1.00 86.38 92 THR A CA 1
ATOM 772 C C . THR A 1 92 ? -17.407 -2.215 13.622 1.00 86.38 92 THR A C 1
ATOM 774 O O . THR A 1 92 ? -17.557 -1.143 13.042 1.00 86.38 92 THR A O 1
ATOM 777 N N . PHE A 1 93 ? -16.288 -2.935 13.503 1.00 86.50 93 PHE A N 1
ATOM 778 C CA . PHE A 1 93 ? -15.176 -2.538 12.645 1.00 86.50 93 PHE A CA 1
ATOM 779 C C . PHE A 1 93 ? -15.568 -2.514 11.159 1.00 86.50 93 PHE A C 1
ATOM 781 O O . PHE A 1 93 ? -15.307 -1.518 10.483 1.00 86.50 93 PHE A O 1
ATOM 788 N N . THR A 1 94 ? -16.243 -3.555 10.653 1.00 87.00 94 THR A N 1
ATOM 789 C CA . THR A 1 94 ? -16.707 -3.587 9.253 1.00 87.00 94 THR A CA 1
ATOM 790 C C . THR A 1 94 ? -17.710 -2.471 8.971 1.00 87.00 94 THR A C 1
ATOM 792 O O . THR A 1 94 ? -17.552 -1.737 7.996 1.00 87.00 94 THR A O 1
ATOM 795 N N . LEU A 1 95 ? -18.677 -2.250 9.869 1.00 86.69 95 LEU A N 1
ATOM 796 C CA . LEU A 1 95 ? -19.632 -1.146 9.737 1.00 86.69 95 LEU A CA 1
ATOM 797 C C . LEU A 1 95 ? -18.949 0.223 9.785 1.00 86.69 95 LEU A C 1
ATOM 799 O O . LEU A 1 95 ? -19.287 1.113 9.002 1.00 86.69 95 LEU A O 1
ATOM 803 N N . ALA A 1 96 ? -17.968 0.401 10.673 1.00 86.31 96 ALA A N 1
ATOM 804 C CA . ALA A 1 96 ? -17.218 1.645 10.765 1.00 86.31 96 ALA A CA 1
ATOM 805 C C . ALA A 1 96 ? -16.445 1.956 9.477 1.00 86.31 96 ALA A C 1
ATOM 807 O O . ALA A 1 96 ? -16.226 3.125 9.156 1.00 86.31 96 ALA A O 1
ATOM 808 N N . GLN A 1 97 ? -16.048 0.927 8.730 1.00 83.56 97 GLN A N 1
ATOM 809 C CA . GLN A 1 97 ? -15.297 1.076 7.495 1.00 83.56 97 GLN A CA 1
ATOM 810 C C . GLN A 1 97 ? -16.189 1.278 6.262 1.00 83.56 97 GLN A C 1
ATOM 812 O O . GLN A 1 97 ? -15.847 2.100 5.411 1.00 83.56 97 GLN A O 1
ATOM 817 N N . GLU A 1 98 ? -17.324 0.581 6.179 1.00 86.75 98 GLU A N 1
ATOM 818 C CA . GLU A 1 98 ? -18.212 0.605 5.007 1.00 86.75 98 GLU A CA 1
ATOM 819 C C . GLU A 1 98 ? -19.291 1.696 5.077 1.00 86.75 98 GLU A C 1
ATOM 821 O O . GLU A 1 98 ? -19.580 2.350 4.074 1.00 86.75 98 GLU A O 1
ATOM 826 N N . VAL A 1 99 ? -19.884 1.924 6.254 1.00 83.69 99 VAL A N 1
ATOM 827 C CA . VAL A 1 99 ? -21.085 2.768 6.401 1.00 83.69 99 VAL A CA 1
ATOM 828 C C . VAL A 1 99 ? -20.734 4.217 6.751 1.00 83.69 99 VAL A C 1
ATOM 830 O O . VAL A 1 99 ? -21.427 5.161 6.355 1.00 83.69 99 VAL A O 1
ATOM 833 N N . ILE A 1 100 ? -19.646 4.438 7.491 1.00 82.81 100 ILE A N 1
ATOM 834 C CA . ILE A 1 100 ? -19.325 5.757 8.048 1.00 82.81 100 ILE A CA 1
ATOM 835 C C . ILE A 1 100 ? -18.516 6.600 7.063 1.00 82.81 100 ILE A C 1
ATOM 837 O O . ILE A 1 100 ? -17.345 6.340 6.793 1.00 82.81 100 ILE A O 1
ATOM 841 N N . LYS A 1 101 ? -19.130 7.695 6.602 1.00 82.25 101 LYS A N 1
ATOM 842 C CA . LYS A 1 101 ? -18.497 8.681 5.710 1.00 82.25 101 LYS A CA 1
ATOM 843 C C . LYS A 1 101 ? -17.606 9.687 6.448 1.00 82.25 101 LYS A C 1
ATOM 845 O O . LYS A 1 101 ? -16.589 10.114 5.907 1.00 82.25 101 LYS A O 1
ATOM 850 N N . SER A 1 102 ? -17.969 10.076 7.673 1.00 83.19 102 SER A N 1
ATOM 851 C CA . SER A 1 102 ? -17.208 11.064 8.450 1.00 83.19 102 SER A CA 1
ATOM 852 C C . SER A 1 102 ? -15.905 10.473 8.991 1.00 83.19 102 SER A C 1
ATOM 854 O O . SER A 1 102 ? -15.909 9.535 9.791 1.00 83.19 102 SER A O 1
ATOM 856 N N . LYS A 1 103 ? -14.769 11.062 8.591 1.00 84.00 103 LYS A N 1
ATOM 857 C CA . LYS A 1 103 ? -13.435 10.637 9.043 1.00 84.00 103 LYS A CA 1
ATOM 858 C C . LYS A 1 103 ? -13.253 10.820 10.553 1.00 84.00 103 LYS A C 1
ATOM 860 O O . LYS A 1 103 ? -12.648 9.958 11.187 1.00 84.00 103 LYS A O 1
ATOM 865 N N . VAL A 1 104 ? -13.767 11.916 11.117 1.00 86.56 104 VAL A N 1
ATOM 866 C CA . VAL A 1 104 ? -13.615 12.245 12.547 1.00 86.56 104 VAL A CA 1
ATOM 867 C C . VAL A 1 104 ? -14.319 11.193 13.395 1.00 86.56 104 VAL A C 1
ATOM 869 O O . VAL A 1 104 ? -13.676 10.519 14.194 1.00 86.56 104 VAL A O 1
ATOM 872 N N . PHE A 1 105 ? -15.600 10.952 13.114 1.00 85.19 105 PHE A N 1
ATOM 873 C CA . PHE A 1 105 ? -16.401 9.974 13.845 1.00 85.19 105 PHE A CA 1
ATOM 874 C C . PHE A 1 105 ? -15.851 8.546 13.709 1.00 85.19 105 PHE A C 1
ATOM 876 O O . PHE A 1 105 ? -15.744 7.817 14.693 1.00 85.19 105 PHE A O 1
ATOM 883 N N . ARG A 1 106 ? -15.409 8.159 12.503 1.00 88.62 106 ARG A N 1
ATOM 884 C CA . ARG A 1 106 ? -14.746 6.864 12.288 1.00 88.62 106 ARG A CA 1
ATOM 885 C C . ARG A 1 106 ? -13.483 6.720 13.141 1.00 88.62 106 ARG A C 1
ATOM 887 O O . ARG A 1 106 ? -13.251 5.660 13.708 1.00 88.62 106 ARG A O 1
ATOM 894 N N . THR A 1 107 ? -12.685 7.781 13.258 1.00 87.81 107 THR A N 1
ATOM 895 C CA . THR A 1 107 ? -11.468 7.780 14.088 1.00 87.81 107 THR A CA 1
ATOM 896 C C . THR A 1 107 ? -11.807 7.600 15.569 1.00 87.81 107 THR A C 1
ATOM 898 O O . THR A 1 107 ? -11.136 6.837 16.257 1.00 87.81 107 THR A O 1
ATOM 901 N N . GLU A 1 108 ? -12.863 8.245 16.068 1.00 87.06 108 GLU A N 1
ATOM 902 C CA . GLU A 1 108 ? -13.294 8.086 17.463 1.00 87.06 108 GLU A CA 1
ATOM 903 C C . GLU A 1 108 ? -13.799 6.673 17.767 1.00 87.06 108 GLU A C 1
ATOM 905 O O . GLU A 1 108 ? -13.426 6.100 18.790 1.00 87.06 108 GLU A O 1
ATOM 910 N N . ILE A 1 109 ? -14.567 6.068 16.855 1.00 87.69 109 ILE A N 1
ATOM 911 C CA . ILE A 1 109 ? -14.999 4.671 17.001 1.00 87.69 109 ILE A CA 1
ATOM 912 C C . ILE A 1 109 ? -13.799 3.737 17.028 1.00 87.69 109 ILE A C 1
ATOM 914 O O . ILE A 1 109 ? -13.715 2.882 17.902 1.00 87.69 109 ILE A O 1
ATOM 918 N N . LEU A 1 110 ? -12.850 3.907 16.108 1.00 86.56 110 LEU A N 1
ATOM 919 C CA . LEU A 1 110 ? -11.644 3.084 16.070 1.00 86.56 110 LEU A CA 1
ATOM 920 C C . LEU A 1 110 ? -10.824 3.220 17.365 1.00 86.56 110 LEU A C 1
ATOM 922 O O . LEU A 1 110 ? -10.339 2.215 17.881 1.00 86.56 110 LEU A O 1
ATOM 926 N N . ARG A 1 111 ? -10.723 4.428 17.943 1.00 87.06 111 ARG A N 1
ATOM 927 C CA . ARG A 1 111 ? -10.100 4.637 19.266 1.00 87.06 111 ARG A CA 1
ATOM 928 C C . ARG A 1 111 ? -10.854 3.908 20.372 1.00 87.06 111 ARG A C 1
ATOM 930 O O . ARG A 1 111 ? -10.227 3.269 21.209 1.00 87.06 111 ARG A O 1
ATOM 937 N N . MET A 1 112 ? -12.181 3.988 20.369 1.00 87.69 112 MET A N 1
ATOM 938 C CA . MET A 1 112 ? -13.027 3.301 21.343 1.00 87.69 112 MET A CA 1
ATOM 939 C C . MET A 1 112 ? -12.857 1.778 21.242 1.00 87.69 112 MET A C 1
ATOM 941 O O . MET A 1 112 ? -12.612 1.130 22.257 1.00 87.69 112 MET A O 1
ATOM 945 N N . LEU A 1 113 ? -12.869 1.219 20.027 1.00 85.56 113 LEU A N 1
ATOM 946 C CA . LEU A 1 113 ? -12.606 -0.203 19.791 1.00 85.56 113 LEU A CA 1
ATOM 947 C C . LEU A 1 113 ? -11.225 -0.603 20.327 1.00 85.56 113 LEU A C 1
ATOM 949 O O . LEU A 1 113 ? -11.113 -1.608 21.023 1.00 85.56 113 LEU A O 1
ATOM 953 N N . LEU A 1 114 ? -10.185 0.198 20.065 1.00 83.44 114 LEU A N 1
ATOM 954 C CA . LEU A 1 114 ? -8.835 -0.063 20.572 1.00 83.44 114 LEU A CA 1
ATOM 955 C C . LEU A 1 114 ? -8.781 -0.072 22.109 1.00 83.44 114 LEU A C 1
ATOM 957 O O . LEU A 1 114 ? -8.127 -0.940 22.683 1.00 83.44 114 LEU A O 1
ATOM 961 N N . LEU A 1 115 ? -9.486 0.847 22.776 1.00 83.75 115 LEU A N 1
ATOM 962 C CA . LEU A 1 115 ? -9.578 0.880 24.240 1.00 83.75 115 LEU A CA 1
ATOM 963 C C . LEU A 1 115 ? -10.262 -0.376 24.797 1.00 83.75 115 LEU A C 1
ATOM 965 O O . LEU A 1 115 ? -9.792 -0.933 25.789 1.00 83.75 115 LEU A O 1
ATOM 969 N N . ILE A 1 116 ? -11.330 -0.856 24.151 1.00 82.25 116 ILE A N 1
ATOM 970 C CA . ILE A 1 116 ? -11.980 -2.120 24.535 1.00 82.25 116 ILE A CA 1
ATOM 971 C C . ILE A 1 116 ? -11.003 -3.291 24.365 1.00 82.25 116 ILE A C 1
ATOM 973 O O . ILE A 1 116 ? -10.872 -4.111 25.275 1.00 82.25 116 ILE A O 1
ATOM 977 N N . TYR A 1 117 ? -10.266 -3.343 23.250 1.00 79.69 117 TYR A N 1
ATOM 978 C CA . TYR A 1 117 ? -9.252 -4.376 23.027 1.00 79.69 117 TYR A CA 1
ATOM 979 C C . TYR A 1 117 ? -8.132 -4.347 24.079 1.00 79.69 117 TYR A C 1
ATOM 981 O O . TYR A 1 117 ? -7.710 -5.407 24.528 1.00 79.69 117 TYR A O 1
ATOM 989 N N . GLN A 1 118 ? -7.660 -3.167 24.498 1.00 76.94 118 GLN A N 1
ATOM 990 C CA . GLN A 1 118 ? -6.589 -3.027 25.498 1.00 76.94 118 GLN A CA 1
ATOM 991 C C . GLN A 1 118 ? -7.035 -3.368 26.925 1.00 76.94 118 GLN A C 1
ATOM 993 O O . GLN A 1 118 ? -6.257 -3.934 27.694 1.00 76.94 118 GLN A O 1
ATOM 998 N N . ASN A 1 119 ? -8.273 -3.026 27.288 1.00 79.31 119 ASN A N 1
ATOM 999 C CA . ASN A 1 119 ? -8.818 -3.324 28.614 1.00 79.31 119 ASN A CA 1
ATOM 1000 C C . ASN A 1 119 ? -9.077 -4.822 28.809 1.00 79.31 119 ASN A C 1
ATOM 1002 O O . ASN A 1 119 ? -9.078 -5.315 29.940 1.00 79.31 119 ASN A O 1
ATOM 1006 N N . ARG A 1 120 ? -9.273 -5.559 27.713 1.00 70.38 120 ARG A N 1
ATOM 1007 C CA . ARG A 1 120 ? -9.480 -7.000 27.748 1.00 70.38 120 ARG A CA 1
ATOM 1008 C C . ARG A 1 120 ? -8.136 -7.718 27.908 1.00 70.38 120 ARG A C 1
ATOM 1010 O O . ARG A 1 120 ? -7.227 -7.559 27.101 1.00 70.38 120 ARG A O 1
ATOM 1017 N N . LYS A 1 121 ? -8.012 -8.523 28.967 1.00 56.88 121 LYS A N 1
ATOM 1018 C CA . LYS A 1 121 ? -6.801 -9.313 29.261 1.00 56.88 121 LYS A CA 1
ATOM 1019 C C . LYS A 1 121 ? -6.880 -10.761 28.764 1.00 56.88 121 LYS A C 1
ATOM 1021 O O . LYS A 1 121 ? -5.835 -11.367 28.560 1.00 56.88 121 LYS A O 1
ATOM 1026 N N . GLU A 1 122 ? -8.087 -11.282 28.535 1.00 53.81 122 GLU A N 1
ATOM 1027 C CA . GLU A 1 122 ? -8.342 -12.682 28.171 1.00 53.81 122 GLU A CA 1
ATOM 1028 C C . GLU A 1 122 ? -9.340 -12.787 27.004 1.00 53.81 122 GLU A C 1
ATOM 1030 O O . GLU A 1 122 ? -10.380 -12.117 26.988 1.00 53.81 122 GLU A O 1
ATOM 1035 N N . GLY A 1 123 ? -9.006 -13.627 26.023 1.00 60.03 123 GLY A N 1
ATOM 1036 C CA . GLY A 1 123 ? -9.792 -13.895 24.818 1.00 60.03 123 GLY A CA 1
ATOM 1037 C C . GLY A 1 123 ? -8.901 -14.329 23.652 1.00 60.03 123 GLY A C 1
ATOM 1038 O O . GLY A 1 123 ? -7.700 -14.062 23.664 1.00 60.03 123 GLY A O 1
ATOM 1039 N N . ASN A 1 124 ? -9.484 -14.989 22.649 1.00 64.56 124 ASN A N 1
ATOM 1040 C CA . ASN A 1 124 ? -8.831 -15.139 21.353 1.00 64.56 124 ASN A CA 1
ATOM 1041 C C . ASN A 1 124 ? -8.811 -13.747 20.709 1.00 64.56 124 ASN A C 1
ATOM 1043 O O . ASN A 1 124 ? -9.861 -13.166 20.447 1.00 64.56 124 ASN A O 1
ATOM 1047 N N . PHE A 1 125 ? -7.636 -13.137 20.582 1.00 70.00 125 PHE A N 1
ATOM 1048 C CA . PHE A 1 125 ? -7.540 -11.810 19.991 1.00 70.00 125 PHE A CA 1
ATOM 1049 C C . PHE A 1 125 ? -7.300 -11.953 18.498 1.00 70.00 125 PHE A C 1
ATOM 1051 O O . PHE A 1 125 ? -6.284 -12.491 18.067 1.00 70.00 125 PHE A O 1
ATOM 1058 N N . ASP A 1 126 ? -8.191 -11.377 17.699 1.00 75.62 126 ASP A N 1
ATOM 1059 C CA . ASP A 1 126 ? -7.917 -11.144 16.288 1.00 75.62 126 ASP A CA 1
ATOM 1060 C C . ASP A 1 126 ? -6.878 -10.012 16.149 1.00 75.62 126 ASP A C 1
ATOM 1062 O O . ASP A 1 126 ? -7.200 -8.837 15.931 1.00 75.62 126 ASP A O 1
ATOM 1066 N N . TYR A 1 127 ? -5.600 -10.367 16.326 1.00 77.81 127 TYR A N 1
ATOM 1067 C CA . TYR A 1 127 ? -4.464 -9.445 16.245 1.00 77.81 127 TYR A CA 1
ATOM 1068 C C . TYR A 1 127 ? -4.407 -8.701 14.909 1.00 77.81 127 TYR A C 1
ATOM 1070 O O . TYR A 1 127 ? -3.960 -7.554 14.854 1.00 77.81 127 TYR A O 1
ATOM 1078 N N . TYR A 1 128 ? -4.930 -9.310 13.844 1.00 80.19 128 TYR A N 1
ATOM 1079 C CA . TYR A 1 128 ? -5.009 -8.701 12.526 1.00 80.19 128 TYR A CA 1
ATOM 1080 C C . TYR A 1 128 ? -5.956 -7.494 12.504 1.00 80.19 128 TYR A C 1
ATOM 1082 O O . TYR A 1 128 ? -5.594 -6.425 12.003 1.00 80.19 128 TYR A O 1
ATOM 1090 N N . LYS A 1 129 ? -7.151 -7.614 13.098 1.00 80.19 129 LYS A N 1
ATOM 1091 C CA . LYS A 1 129 ? -8.074 -6.472 13.238 1.00 80.19 129 LYS A CA 1
ATOM 1092 C C . LYS A 1 129 ? -7.487 -5.376 14.123 1.00 80.19 129 LYS A C 1
ATOM 1094 O O . LYS A 1 129 ? -7.619 -4.201 13.787 1.00 80.19 129 LYS A O 1
ATOM 1099 N N . ILE A 1 130 ? -6.805 -5.741 15.209 1.00 81.75 130 ILE A N 1
ATOM 1100 C CA . ILE A 1 130 ? -6.155 -4.767 16.100 1.00 81.75 130 ILE A CA 1
ATOM 1101 C C . ILE A 1 130 ? -5.078 -3.983 15.339 1.00 81.75 130 ILE A C 1
ATOM 1103 O O . ILE A 1 130 ? -5.073 -2.753 15.398 1.00 81.75 130 ILE A O 1
ATOM 1107 N N . SER A 1 131 ? -4.234 -4.669 14.564 1.00 82.50 131 SER A N 1
ATOM 1108 C CA . SER A 1 131 ? -3.216 -4.036 13.716 1.00 82.50 131 SER A CA 1
ATOM 1109 C C . SER A 1 131 ? -3.835 -3.041 12.737 1.00 82.50 131 SER A C 1
ATOM 1111 O O . SER A 1 131 ? -3.392 -1.900 12.641 1.00 82.50 131 SER A O 1
ATOM 1113 N N . LYS A 1 132 ? -4.928 -3.427 12.064 1.00 83.19 132 LYS A N 1
ATOM 1114 C CA . LYS A 1 132 ? -5.644 -2.531 11.144 1.00 83.19 132 LYS A CA 1
ATOM 1115 C C . LYS A 1 132 ? -6.186 -1.289 11.835 1.00 83.19 132 LYS A C 1
ATOM 1117 O O . LYS A 1 132 ? -6.092 -0.192 11.290 1.00 83.19 132 LYS A O 1
ATOM 1122 N N . VAL A 1 133 ? -6.771 -1.448 13.023 1.00 84.00 133 VAL A N 1
ATOM 1123 C CA . VAL A 1 133 ? -7.254 -0.315 13.823 1.00 84.00 133 VAL A CA 1
ATOM 1124 C C . VAL A 1 133 ? -6.089 0.620 14.157 1.00 84.00 133 VAL A C 1
ATOM 1126 O O . VAL A 1 133 ? -6.204 1.826 13.948 1.00 84.00 133 VAL A O 1
ATOM 1129 N N . GLN A 1 134 ? -4.955 0.082 14.613 1.00 84.25 134 GLN A N 1
ATOM 1130 C CA . GLN A 1 134 ? -3.758 0.868 14.936 1.00 84.25 134 GLN A CA 1
ATOM 1131 C C . GLN A 1 134 ? -3.201 1.615 13.713 1.00 84.25 134 GLN A C 1
ATOM 1133 O O . GLN A 1 134 ? -2.839 2.789 13.834 1.00 84.25 134 GLN A O 1
ATOM 1138 N N . TYR A 1 135 ? -3.216 0.986 12.536 1.00 84.12 135 TYR A N 1
ATOM 1139 C CA . TYR A 1 135 ? -2.828 1.612 11.272 1.00 84.12 135 TYR A CA 1
ATOM 1140 C C . TYR A 1 135 ? -3.766 2.752 10.858 1.00 84.12 135 TYR A C 1
ATOM 1142 O O . TYR A 1 135 ? -3.309 3.857 10.555 1.00 84.12 135 TYR A O 1
ATOM 1150 N N . TYR A 1 136 ? -5.088 2.549 10.906 1.00 84.19 136 TYR A N 1
ATOM 1151 C CA . TYR A 1 136 ? -6.044 3.619 10.591 1.00 84.19 136 TYR A CA 1
ATOM 1152 C C . TYR A 1 136 ? -5.943 4.802 11.555 1.00 84.19 136 TYR A C 1
ATOM 1154 O O . TYR A 1 136 ? -6.168 5.946 11.154 1.00 84.19 136 TYR A O 1
ATOM 1162 N N . LEU A 1 137 ? -5.588 4.534 12.812 1.00 85.31 137 LEU A N 1
ATOM 1163 C CA . LEU A 1 137 ? -5.308 5.557 13.814 1.00 85.31 137 LEU A CA 1
ATOM 1164 C C . LEU A 1 137 ? -3.907 6.175 13.683 1.00 85.31 137 LEU A C 1
ATOM 1166 O O . LEU A 1 137 ? -3.647 7.180 14.340 1.00 85.31 137 LEU A O 1
ATOM 1170 N N . GLN A 1 138 ? -3.039 5.618 12.830 1.00 84.62 138 GLN A N 1
ATOM 1171 C CA . GLN A 1 138 ? -1.659 6.054 12.599 1.00 84.62 138 GLN A CA 1
ATOM 1172 C C . GLN A 1 138 ? -0.810 6.060 13.883 1.00 84.62 138 GLN A C 1
ATOM 1174 O O . GLN A 1 138 ? -0.060 7.002 14.136 1.00 84.62 138 GLN A O 1
ATOM 1179 N N . ILE A 1 139 ? -0.923 4.998 14.695 1.00 86.69 139 ILE A N 1
ATOM 1180 C CA . ILE A 1 139 ? -0.186 4.828 15.961 1.00 86.69 139 ILE A CA 1
ATOM 1181 C C . ILE A 1 139 ? 0.891 3.725 15.813 1.00 86.69 139 ILE A C 1
ATOM 1183 O O . ILE A 1 139 ? 0.641 2.564 16.158 1.00 86.69 139 ILE A O 1
ATOM 1187 N N . PRO A 1 140 ? 2.099 4.050 15.306 1.00 86.31 140 PRO A N 1
ATOM 1188 C CA . PRO A 1 140 ? 3.152 3.056 15.061 1.00 86.31 140 PRO A CA 1
ATOM 1189 C C . PRO A 1 140 ? 3.712 2.453 16.357 1.00 86.31 140 PRO A C 1
ATOM 1191 O O . PRO A 1 140 ? 4.003 1.261 16.405 1.00 86.31 140 PRO A O 1
ATOM 1194 N N . GLU A 1 141 ? 3.786 3.238 17.434 1.00 87.62 141 GLU A N 1
ATOM 1195 C CA . GLU A 1 141 ? 4.283 2.806 18.749 1.00 87.62 141 GLU A CA 1
ATOM 1196 C C . GLU A 1 141 ? 3.491 1.615 19.306 1.00 87.62 141 GLU A C 1
ATOM 1198 O O . GLU A 1 141 ? 4.059 0.606 19.718 1.00 87.62 141 GLU A O 1
ATOM 1203 N N . SER A 1 142 ? 2.158 1.700 19.261 1.00 85.38 142 SER A N 1
ATOM 1204 C CA . SER A 1 142 ? 1.275 0.632 19.744 1.00 85.38 142 SER A CA 1
ATOM 1205 C C . SER A 1 142 ? 1.391 -0.644 18.908 1.00 85.38 142 SER A C 1
ATOM 1207 O O . SER A 1 142 ? 1.273 -1.741 19.453 1.00 85.38 142 SER A O 1
ATOM 1209 N N . THR A 1 143 ? 1.656 -0.504 17.606 1.00 86.25 143 THR A N 1
ATOM 1210 C CA . THR A 1 143 ? 1.859 -1.637 16.690 1.00 86.25 143 THR A CA 1
ATOM 1211 C C . THR A 1 143 ? 3.183 -2.335 16.984 1.00 86.25 143 THR A C 1
ATOM 1213 O O . THR A 1 143 ? 3.223 -3.558 17.089 1.00 86.25 143 THR A O 1
ATOM 1216 N N . ALA A 1 144 ? 4.254 -1.570 17.215 1.00 86.69 144 ALA A N 1
ATOM 1217 C CA . ALA A 1 144 ? 5.551 -2.112 17.614 1.00 86.69 144 ALA A CA 1
ATOM 1218 C C . ALA A 1 144 ? 5.463 -2.886 18.943 1.00 86.69 144 ALA A C 1
ATOM 1220 O O . ALA A 1 144 ? 5.935 -4.018 19.026 1.00 86.69 144 ALA A O 1
ATOM 1221 N N . ILE A 1 145 ? 4.787 -2.322 19.952 1.00 86.69 145 ILE A N 1
ATOM 1222 C CA . ILE A 1 145 ? 4.572 -2.982 21.253 1.00 86.69 145 ILE A CA 1
ATOM 1223 C C . ILE A 1 145 ? 3.756 -4.273 21.092 1.00 86.69 145 ILE A C 1
ATOM 1225 O O . ILE A 1 145 ? 4.057 -5.282 21.733 1.00 86.69 145 ILE A O 1
ATOM 1229 N N . LEU A 1 146 ? 2.728 -4.264 20.235 1.00 85.50 146 LEU A N 1
ATOM 1230 C CA . LEU A 1 146 ? 1.918 -5.449 19.963 1.00 85.50 146 LEU A CA 1
ATOM 1231 C C . LEU A 1 146 ? 2.751 -6.560 19.310 1.00 85.50 146 LEU A C 1
ATOM 1233 O O . LEU A 1 146 ? 2.714 -7.696 19.778 1.00 85.50 146 LEU A O 1
ATOM 1237 N N . LEU A 1 147 ? 3.529 -6.230 18.277 1.00 86.12 147 LEU A N 1
ATOM 1238 C CA . LEU A 1 147 ? 4.414 -7.182 17.603 1.00 86.12 147 LEU A CA 1
ATOM 1239 C C . LEU A 1 147 ? 5.462 -7.756 18.564 1.00 86.12 147 LEU A C 1
ATOM 1241 O O . LEU A 1 147 ? 5.702 -8.960 18.560 1.00 86.12 147 LEU A O 1
ATOM 1245 N N . GLU A 1 148 ? 6.043 -6.929 19.434 1.00 84.50 148 GLU A N 1
ATOM 1246 C CA . GLU A 1 148 ? 7.000 -7.388 20.444 1.00 84.50 148 GLU A CA 1
ATOM 1247 C C . GLU A 1 148 ? 6.348 -8.336 21.464 1.00 84.50 148 GLU A C 1
ATOM 1249 O O . GLU A 1 148 ? 6.913 -9.378 21.803 1.00 84.50 148 GLU A O 1
ATOM 1254 N N . LYS A 1 149 ? 5.138 -8.008 21.939 1.00 85.06 149 LYS A N 1
ATOM 1255 C CA . LYS A 1 149 ? 4.372 -8.871 22.850 1.00 85.06 149 LYS A CA 1
ATOM 1256 C C . LYS A 1 149 ? 4.084 -10.236 22.216 1.00 85.06 149 LYS A C 1
ATOM 1258 O O . LYS A 1 149 ? 4.185 -11.255 22.898 1.00 85.06 149 LYS A O 1
ATOM 1263 N N . LEU A 1 150 ? 3.757 -10.253 20.926 1.00 83.25 150 LEU A N 1
ATOM 1264 C CA . LEU A 1 150 ? 3.492 -11.478 20.174 1.00 83.25 150 LEU A CA 1
ATOM 1265 C C . LEU A 1 150 ? 4.752 -12.313 19.945 1.00 83.25 150 LEU A C 1
ATOM 1267 O O . LEU A 1 150 ? 4.676 -13.530 20.047 1.00 83.25 150 LEU A O 1
ATOM 1271 N N . ILE A 1 151 ? 5.908 -11.684 19.708 1.00 84.69 151 ILE A N 1
ATOM 1272 C CA . ILE A 1 151 ? 7.185 -12.406 19.592 1.00 84.69 151 ILE A CA 1
ATOM 1273 C C . ILE A 1 151 ? 7.534 -13.120 20.899 1.00 84.69 151 ILE A C 1
ATOM 1275 O O . ILE A 1 151 ? 7.995 -14.253 20.857 1.00 84.69 151 ILE A O 1
ATOM 1279 N N . LYS A 1 152 ? 7.298 -12.475 22.051 1.00 82.62 152 LYS A N 1
ATOM 1280 C CA . LYS A 1 152 ? 7.550 -13.065 23.380 1.00 82.62 152 LYS A CA 1
ATOM 1281 C C . LYS A 1 152 ? 6.616 -14.234 23.713 1.00 82.62 152 LYS A C 1
ATOM 1283 O O . LYS A 1 152 ? 6.867 -14.944 24.683 1.00 82.62 152 LYS A O 1
ATOM 1288 N N . THR A 1 153 ? 5.527 -14.388 22.967 1.00 81.50 153 THR A N 1
ATOM 1289 C CA . THR A 1 153 ? 4.538 -15.454 23.144 1.00 81.50 153 THR A CA 1
ATOM 1290 C C . THR A 1 153 ? 4.810 -16.562 22.115 1.00 81.50 153 THR A C 1
ATOM 1292 O O . THR A 1 153 ? 5.400 -16.312 21.066 1.00 81.50 153 THR A O 1
ATOM 1295 N N . ASP A 1 154 ? 4.347 -17.791 22.356 1.00 75.38 154 ASP A N 1
ATOM 1296 C CA . ASP A 1 154 ? 4.487 -18.898 21.388 1.00 75.38 154 ASP A CA 1
ATOM 1297 C C . ASP A 1 154 ? 3.733 -18.663 20.054 1.00 75.38 154 ASP A C 1
ATOM 1299 O O . ASP A 1 154 ? 3.915 -19.403 19.089 1.00 75.38 154 ASP A O 1
ATOM 1303 N N . GLU A 1 155 ? 2.947 -17.586 19.953 1.00 80.06 155 GLU A N 1
ATOM 1304 C CA . GLU A 1 155 ? 2.216 -17.147 18.756 1.00 80.06 155 GLU A CA 1
ATOM 1305 C C . GLU A 1 155 ? 3.031 -16.219 17.826 1.00 80.06 155 GLU A C 1
ATOM 1307 O O . GLU A 1 155 ? 2.476 -15.435 17.053 1.00 80.06 155 GLU A O 1
ATOM 1312 N N . TYR A 1 156 ? 4.364 -16.315 17.838 1.00 82.88 156 TYR A N 1
ATOM 1313 C CA . TYR A 1 156 ? 5.255 -15.483 17.012 1.00 82.88 156 TYR A CA 1
ATOM 1314 C C . TYR A 1 156 ? 4.937 -15.538 15.501 1.00 82.88 156 TYR A C 1
ATOM 1316 O O . TYR A 1 156 ? 5.176 -14.572 14.776 1.00 82.88 156 TYR A O 1
ATOM 1324 N N . LEU A 1 157 ? 4.347 -16.628 14.999 1.00 87.12 157 LEU A N 1
ATOM 1325 C CA . LEU A 1 157 ? 3.913 -16.743 13.599 1.00 87.12 157 LEU A CA 1
ATOM 1326 C C . LEU A 1 157 ? 2.852 -15.700 13.215 1.00 87.12 157 LEU A C 1
ATOM 1328 O O . LEU A 1 157 ? 2.890 -15.179 12.100 1.00 87.12 157 LEU A O 1
ATOM 1332 N N . ALA A 1 158 ? 1.952 -15.347 14.138 1.00 86.00 158 ALA A N 1
ATOM 1333 C CA . ALA A 1 158 ? 0.973 -14.289 13.913 1.00 86.00 158 ALA A CA 1
ATOM 1334 C C . ALA A 1 158 ? 1.666 -12.931 13.728 1.00 86.00 158 ALA A C 1
ATOM 1336 O O . ALA A 1 158 ? 1.270 -12.151 12.864 1.00 86.00 158 ALA A O 1
ATOM 1337 N N . SER A 1 159 ? 2.764 -12.682 14.456 1.00 86.94 159 SER A N 1
ATOM 1338 C CA . SER A 1 159 ? 3.554 -11.454 14.293 1.00 86.94 159 SER A CA 1
ATOM 1339 C C . SER A 1 159 ? 4.237 -11.374 12.922 1.00 86.94 159 SER A C 1
ATOM 1341 O O . SER A 1 159 ? 4.273 -10.302 12.321 1.00 86.94 159 SER A O 1
ATOM 1343 N N . TYR A 1 160 ? 4.717 -12.501 12.380 1.00 89.38 160 TYR A N 1
ATOM 1344 C CA . TYR A 1 160 ? 5.269 -12.551 11.022 1.00 89.38 160 TYR A CA 1
ATOM 1345 C C . TYR A 1 160 ? 4.199 -12.333 9.960 1.00 89.38 160 TYR A C 1
ATOM 1347 O O . TYR A 1 160 ? 4.429 -11.564 9.029 1.00 89.38 160 TYR A O 1
ATOM 1355 N N . GLN A 1 161 ? 3.027 -12.953 10.110 1.00 89.12 161 GLN A N 1
ATOM 1356 C CA . GLN A 1 161 ? 1.911 -12.729 9.193 1.00 89.12 161 GLN A CA 1
ATOM 1357 C C . GLN A 1 161 ? 1.482 -11.258 9.194 1.00 89.12 161 GLN A C 1
ATOM 1359 O O . GLN A 1 161 ? 1.342 -10.661 8.129 1.00 89.12 161 GLN A O 1
ATOM 1364 N N . MET A 1 162 ? 1.360 -10.655 10.380 1.00 87.81 162 MET A N 1
ATOM 1365 C CA . MET A 1 162 ? 1.098 -9.225 10.507 1.00 87.81 162 MET A CA 1
ATOM 1366 C C . MET A 1 162 ? 2.178 -8.415 9.799 1.00 87.81 162 MET A C 1
ATOM 1368 O O . MET A 1 162 ? 1.835 -7.567 8.993 1.00 87.81 162 MET A O 1
ATOM 1372 N N . ALA A 1 163 ? 3.464 -8.701 10.016 1.00 89.31 163 ALA A N 1
ATOM 1373 C CA . ALA A 1 163 ? 4.543 -7.981 9.343 1.00 89.31 163 ALA A CA 1
ATOM 1374 C C . ALA A 1 163 ? 4.474 -8.060 7.810 1.00 89.31 163 ALA A C 1
ATOM 1376 O O . ALA A 1 163 ? 4.701 -7.045 7.156 1.00 89.31 163 ALA A O 1
ATOM 1377 N N . PHE A 1 164 ? 4.119 -9.213 7.233 1.00 89.94 164 PHE A N 1
ATOM 1378 C CA . PHE A 1 164 ? 3.869 -9.317 5.790 1.00 89.94 164 PHE A CA 1
ATOM 1379 C C . PHE A 1 164 ? 2.691 -8.440 5.348 1.00 89.94 164 PHE A C 1
ATOM 1381 O O . PHE A 1 164 ? 2.810 -7.698 4.377 1.00 89.94 164 PHE A O 1
ATOM 1388 N N . ASP A 1 165 ? 1.586 -8.453 6.095 1.00 88.00 165 ASP A N 1
ATOM 1389 C CA . ASP A 1 165 ? 0.439 -7.585 5.821 1.00 88.00 165 ASP A CA 1
ATOM 1390 C C . ASP A 1 165 ? 0.789 -6.086 5.937 1.00 88.00 165 ASP A C 1
ATOM 1392 O O . ASP A 1 165 ? 0.340 -5.305 5.097 1.00 88.00 165 ASP A O 1
ATOM 1396 N N . LEU A 1 166 ? 1.613 -5.684 6.918 1.00 86.75 166 LEU A N 1
ATOM 1397 C CA . LEU A 1 166 ? 2.108 -4.305 7.057 1.00 86.75 166 LEU A CA 1
ATOM 1398 C C . LEU A 1 166 ? 2.942 -3.899 5.830 1.00 86.75 166 LEU A C 1
ATOM 1400 O O . LEU A 1 166 ? 2.836 -2.781 5.335 1.00 86.75 166 LEU A O 1
ATOM 1404 N N . VAL A 1 167 ? 3.778 -4.805 5.316 1.00 85.81 167 VAL A N 1
ATOM 1405 C CA . VAL A 1 167 ? 4.623 -4.539 4.140 1.00 85.81 167 VAL A CA 1
ATOM 1406 C C . VAL A 1 167 ? 3.787 -4.339 2.878 1.00 85.81 167 VAL A C 1
ATOM 1408 O O . VAL A 1 167 ? 4.093 -3.429 2.106 1.00 85.81 167 VAL A O 1
ATOM 1411 N N . ASP A 1 168 ? 2.746 -5.151 2.690 1.00 83.81 168 ASP A N 1
ATOM 1412 C CA . ASP A 1 168 ? 1.932 -5.155 1.471 1.00 83.81 168 ASP A CA 1
ATOM 1413 C C . ASP A 1 168 ? 0.853 -4.061 1.456 1.00 83.81 168 ASP A C 1
ATOM 1415 O O . ASP A 1 168 ? 0.512 -3.545 0.389 1.00 83.81 168 ASP A O 1
ATOM 1419 N N . LYS A 1 169 ? 0.267 -3.729 2.617 1.00 81.44 169 LYS A N 1
ATOM 1420 C CA . LYS A 1 169 ? -0.949 -2.895 2.701 1.00 81.44 169 LYS A CA 1
ATOM 1421 C C . LYS A 1 169 ? -0.730 -1.500 3.275 1.00 81.44 169 LYS A C 1
ATOM 1423 O O . LYS A 1 169 ? -1.623 -0.669 3.118 1.00 81.44 169 LYS A O 1
ATOM 1428 N N . GLU A 1 170 ? 0.389 -1.239 3.947 1.00 78.19 170 GLU A N 1
ATOM 1429 C CA . GLU A 1 170 ? 0.573 -0.003 4.715 1.00 78.19 170 GLU A CA 1
ATOM 1430 C C . GLU A 1 170 ? 1.623 0.952 4.142 1.00 78.19 170 GLU A C 1
ATOM 1432 O O . GLU A 1 170 ? 2.443 0.620 3.285 1.00 78.19 170 GLU A O 1
ATOM 1437 N N . ASP A 1 171 ? 1.586 2.189 4.640 1.00 81.31 171 ASP A N 1
ATOM 1438 C CA . ASP A 1 171 ? 2.454 3.272 4.195 1.00 81.31 171 ASP A CA 1
ATOM 1439 C C . ASP A 1 171 ? 3.911 3.063 4.633 1.00 81.31 171 ASP A C 1
ATOM 1441 O O . ASP A 1 171 ? 4.203 2.742 5.788 1.00 81.31 171 ASP A O 1
ATOM 1445 N N . GLN A 1 172 ? 4.859 3.371 3.741 1.00 79.19 172 GLN A N 1
ATOM 1446 C CA . GLN A 1 172 ? 6.300 3.266 4.025 1.00 79.19 172 GLN A CA 1
ATOM 1447 C C . GLN A 1 172 ? 6.727 4.091 5.244 1.00 79.19 172 GLN A C 1
ATOM 1449 O O . GLN A 1 172 ? 7.561 3.656 6.033 1.00 79.19 172 GLN A O 1
ATOM 1454 N N . THR A 1 173 ? 6.141 5.278 5.420 1.00 82.75 173 THR A N 1
ATOM 1455 C CA . THR A 1 173 ? 6.446 6.158 6.558 1.00 82.75 173 THR A CA 1
ATOM 1456 C C . THR A 1 173 ? 6.010 5.546 7.886 1.00 82.75 173 THR A C 1
ATOM 1458 O O . THR A 1 173 ? 6.734 5.655 8.874 1.00 82.75 173 THR A O 1
ATOM 1461 N N . PHE A 1 174 ? 4.859 4.872 7.914 1.00 85.19 174 PHE A N 1
ATOM 1462 C CA . PHE A 1 174 ? 4.373 4.162 9.092 1.00 85.19 174 PHE A CA 1
ATOM 1463 C C . PHE A 1 174 ? 5.271 2.962 9.403 1.00 85.19 174 PHE A C 1
ATOM 1465 O O . PHE A 1 174 ? 5.780 2.844 10.517 1.00 85.19 174 PHE A O 1
ATOM 1472 N N . ARG A 1 175 ? 5.563 2.142 8.389 1.00 87.25 175 ARG A N 1
ATOM 1473 C CA . ARG A 1 175 ? 6.447 0.975 8.498 1.00 87.25 175 ARG A CA 1
ATOM 1474 C C . ARG A 1 175 ? 7.840 1.336 9.016 1.00 87.25 175 ARG A C 1
ATOM 1476 O O . ARG A 1 175 ? 8.334 0.685 9.931 1.00 87.25 175 ARG A O 1
ATOM 1483 N N . ASN A 1 176 ? 8.451 2.400 8.493 1.00 85.50 176 ASN A N 1
ATOM 1484 C CA . ASN A 1 176 ? 9.775 2.850 8.931 1.00 85.50 176 ASN A CA 1
ATOM 1485 C C . ASN A 1 176 ? 9.778 3.281 10.405 1.00 85.50 176 ASN A C 1
ATOM 1487 O O . ASN A 1 176 ? 10.693 2.912 11.136 1.00 85.50 176 ASN A O 1
ATOM 1491 N N . LYS A 1 177 ? 8.729 3.977 10.867 1.00 87.44 177 LYS A N 1
ATOM 1492 C CA . LYS A 1 177 ? 8.572 4.327 12.290 1.00 87.44 177 LYS A CA 1
ATOM 1493 C C . LYS A 1 177 ? 8.407 3.088 13.167 1.00 87.44 177 LYS A C 1
ATOM 1495 O O . LYS A 1 177 ? 9.017 3.008 14.228 1.00 87.44 177 LYS A O 1
ATOM 1500 N N . VAL A 1 178 ? 7.623 2.099 12.728 1.00 88.00 178 VAL A N 1
ATOM 1501 C CA . VAL A 1 178 ? 7.487 0.817 13.446 1.00 88.00 178 VAL A CA 1
ATOM 1502 C C . VAL A 1 178 ? 8.846 0.118 13.554 1.00 88.00 178 VAL A C 1
ATOM 1504 O O . VAL A 1 178 ? 9.210 -0.331 14.638 1.00 88.00 178 VAL A O 1
ATOM 1507 N N . ILE A 1 179 ? 9.628 0.074 12.469 1.00 88.00 179 ILE A N 1
ATOM 1508 C CA . ILE A 1 179 ? 10.982 -0.502 12.470 1.00 88.00 179 ILE A CA 1
ATOM 1509 C C . ILE A 1 179 ? 11.905 0.253 13.435 1.00 88.00 179 ILE A C 1
ATOM 1511 O O . ILE A 1 179 ? 12.647 -0.386 14.176 1.00 88.00 179 ILE A O 1
ATOM 1515 N N . GLU A 1 180 ? 11.864 1.586 13.453 1.00 88.00 180 GLU A N 1
ATOM 1516 C CA . GLU A 1 180 ? 12.663 2.412 14.366 1.00 88.00 180 GLU A CA 1
ATOM 1517 C C . GLU A 1 180 ? 12.322 2.119 15.835 1.00 88.00 180 GLU A C 1
ATOM 1519 O O . GLU A 1 180 ? 13.215 1.838 16.636 1.00 88.00 180 GLU A O 1
ATOM 1524 N N . HIS A 1 181 ? 11.031 2.070 16.178 1.00 87.50 181 HIS A N 1
ATOM 1525 C CA . HIS A 1 181 ? 10.589 1.703 17.523 1.00 87.50 181 HIS A CA 1
ATOM 1526 C C . HIS A 1 181 ? 11.002 0.274 17.901 1.00 87.50 181 HIS A C 1
ATOM 1528 O O . HIS A 1 181 ? 11.469 0.052 19.017 1.00 87.50 181 HIS A O 1
ATOM 1534 N N . LEU A 1 182 ? 10.901 -0.690 16.981 1.00 86.19 182 LEU A N 1
ATOM 1535 C CA . LEU A 1 182 ? 11.341 -2.068 17.226 1.00 86.19 182 LEU A CA 1
ATOM 1536 C C . LEU A 1 182 ? 12.863 -2.177 17.405 1.00 86.19 182 LEU A C 1
ATOM 1538 O O . LEU A 1 182 ? 13.315 -2.949 18.251 1.00 86.19 182 LEU A O 1
ATOM 1542 N N . LYS A 1 183 ? 13.656 -1.398 16.655 1.00 85.81 183 LYS A N 1
ATOM 1543 C CA . LYS A 1 183 ? 15.122 -1.331 16.804 1.00 85.81 183 LYS A CA 1
ATOM 1544 C C . LYS A 1 183 ? 15.516 -0.744 18.161 1.00 85.81 183 LYS A C 1
ATOM 1546 O O . LYS A 1 183 ? 16.380 -1.305 18.823 1.00 85.81 183 LYS A O 1
ATOM 1551 N N . ASN A 1 184 ? 14.830 0.300 18.625 1.00 83.75 184 ASN A N 1
ATOM 1552 C CA . ASN A 1 184 ? 15.073 0.881 19.951 1.00 83.75 184 ASN A CA 1
ATOM 1553 C C . ASN A 1 184 ? 14.729 -0.096 21.092 1.00 83.75 184 ASN A C 1
ATOM 1555 O O . ASN A 1 184 ? 15.411 -0.135 22.111 1.00 83.75 184 ASN A O 1
ATOM 1559 N N . MET A 1 185 ? 13.703 -0.931 20.909 1.00 72.94 185 MET A N 1
ATOM 1560 C CA . MET A 1 185 ? 13.272 -1.931 21.900 1.00 72.94 185 MET A CA 1
ATOM 1561 C C . MET A 1 185 ? 14.092 -3.237 21.838 1.00 72.94 185 MET A C 1
ATOM 1563 O O . MET A 1 185 ? 13.987 -4.090 22.723 1.00 72.94 185 MET A O 1
ATOM 1567 N N . GLN A 1 186 ? 14.948 -3.401 20.823 1.00 68.06 186 GLN A N 1
ATOM 1568 C CA . GLN A 1 186 ? 15.739 -4.612 20.574 1.00 68.06 186 GLN A CA 1
ATOM 1569 C C . GLN A 1 186 ? 16.718 -4.956 21.706 1.00 68.06 186 GLN A C 1
ATOM 1571 O O . GLN A 1 186 ? 17.074 -6.125 21.881 1.00 68.06 186 GLN A O 1
ATOM 1576 N N . GLU A 1 187 ? 17.140 -3.969 22.497 1.00 61.62 187 GLU A N 1
ATOM 1577 C CA . GLU A 1 187 ? 18.077 -4.174 23.605 1.00 61.62 187 GLU A CA 1
ATOM 1578 C C . GLU A 1 187 ? 17.456 -4.931 24.791 1.00 61.62 187 GLU A C 1
ATOM 1580 O O . GLU A 1 187 ? 18.171 -5.648 25.494 1.00 61.62 187 GLU A O 1
ATOM 1585 N N . ALA A 1 188 ? 16.132 -4.853 24.970 1.00 59.81 188 ALA A N 1
ATOM 1586 C CA . ALA A 1 188 ? 15.416 -5.423 26.114 1.00 59.81 188 ALA A CA 1
ATOM 1587 C C . ALA A 1 188 ? 14.829 -6.828 25.865 1.00 59.81 188 ALA A C 1
ATOM 1589 O O . ALA A 1 188 ? 14.326 -7.465 26.794 1.00 59.81 188 ALA A O 1
ATOM 1590 N N . CYS A 1 189 ? 14.865 -7.327 24.624 1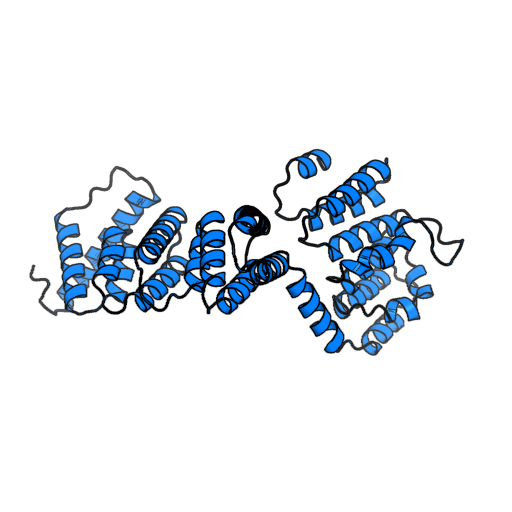.00 60.12 189 CYS A N 1
ATOM 1591 C CA . CYS A 1 189 ? 14.209 -8.580 24.250 1.00 60.12 189 CYS A CA 1
ATOM 1592 C C . CYS A 1 189 ? 15.140 -9.807 24.397 1.00 60.12 189 CYS A C 1
ATOM 1594 O O . CYS A 1 189 ? 16.244 -9.803 23.842 1.00 60.12 189 CYS A O 1
ATOM 1596 N N . PRO A 1 190 ? 14.705 -10.892 25.076 1.00 62.97 190 PRO A N 1
ATOM 1597 C CA . PRO A 1 190 ? 15.499 -12.118 25.217 1.00 62.97 190 PRO A CA 1
ATOM 1598 C C . PRO A 1 190 ? 15.635 -12.901 23.896 1.00 62.97 190 PRO A C 1
ATOM 1600 O O . PRO A 1 190 ? 16.657 -13.543 23.666 1.00 62.97 190 PRO A O 1
ATOM 1603 N N . GLU A 1 191 ? 14.662 -12.799 22.985 1.00 74.50 191 GLU A N 1
ATOM 1604 C CA . GLU A 1 191 ? 14.617 -13.541 21.713 1.00 74.50 191 GLU A CA 1
ATOM 1605 C C . GLU A 1 191 ? 15.084 -12.696 20.519 1.00 74.50 191 GLU A C 1
ATOM 1607 O O . GLU A 1 191 ? 14.339 -12.390 19.582 1.00 74.50 191 GLU A O 1
ATOM 1612 N N . LYS A 1 192 ? 16.360 -12.303 20.546 1.00 78.31 192 LYS A N 1
ATOM 1613 C CA . LYS A 1 192 ? 16.944 -11.388 19.549 1.00 78.31 192 LYS A CA 1
ATOM 1614 C C . LYS A 1 192 ? 16.851 -11.901 18.109 1.00 78.31 192 LYS A C 1
ATOM 1616 O O . LYS A 1 192 ? 16.736 -11.088 17.194 1.00 78.31 192 LYS A O 1
ATOM 1621 N N . ASP A 1 193 ? 16.886 -13.213 17.893 1.00 83.88 193 ASP A N 1
ATOM 1622 C CA . ASP A 1 193 ? 16.873 -13.794 16.545 1.00 83.88 193 ASP A CA 1
ATOM 1623 C C . ASP A 1 193 ? 15.497 -13.706 15.880 1.00 83.88 193 ASP A C 1
ATOM 1625 O O . ASP A 1 193 ? 15.405 -13.333 14.709 1.00 83.88 193 ASP A O 1
ATOM 1629 N N . ARG A 1 194 ? 14.417 -13.950 16.633 1.00 85.25 194 ARG A N 1
ATOM 1630 C CA . ARG A 1 194 ? 13.045 -13.811 16.121 1.00 85.25 194 ARG A CA 1
ATOM 1631 C C . ARG A 1 194 ? 12.712 -12.362 15.794 1.00 85.25 194 ARG A C 1
ATOM 1633 O O . ARG A 1 194 ? 12.092 -12.094 14.767 1.00 85.25 194 ARG A O 1
ATOM 1640 N N . LEU A 1 195 ? 13.179 -11.435 16.631 1.00 85.00 195 LEU A N 1
ATOM 1641 C CA . LEU A 1 195 ? 13.016 -10.002 16.403 1.00 85.00 195 LEU A CA 1
ATOM 1642 C C . LEU A 1 195 ? 13.806 -9.523 15.176 1.00 85.00 195 LEU A C 1
ATOM 1644 O O . LEU A 1 195 ? 13.281 -8.753 14.378 1.00 85.00 195 LEU A O 1
ATOM 1648 N N . LYS A 1 196 ? 15.036 -10.016 14.969 1.00 86.50 196 LYS A N 1
ATOM 1649 C CA . LYS A 1 196 ? 15.794 -9.741 13.736 1.00 86.50 196 LYS A CA 1
ATOM 1650 C C . LYS A 1 196 ? 15.040 -10.224 12.501 1.00 86.50 196 LYS A C 1
ATOM 1652 O O . LYS A 1 196 ? 14.927 -9.464 11.548 1.00 86.50 196 LYS A O 1
ATOM 1657 N N . GLN A 1 197 ? 14.489 -11.440 12.534 1.00 87.50 197 GLN A N 1
ATOM 1658 C CA . GLN A 1 197 ? 13.676 -11.963 11.433 1.00 87.50 197 GLN A CA 1
ATOM 1659 C C . GLN A 1 197 ? 12.448 -11.085 11.163 1.00 87.50 197 GLN A C 1
ATOM 1661 O O . GLN A 1 197 ? 12.199 -10.759 10.006 1.00 87.50 197 GLN A O 1
ATOM 1666 N N . LEU A 1 198 ? 11.734 -10.640 12.205 1.00 87.88 198 LEU A N 1
ATOM 1667 C CA . LEU A 1 198 ? 10.607 -9.713 12.058 1.00 87.88 198 LEU A CA 1
ATOM 1668 C C . LEU A 1 198 ? 11.038 -8.414 11.364 1.00 87.88 198 LEU A C 1
ATOM 1670 O O . LEU A 1 198 ? 10.393 -7.985 10.412 1.00 87.88 198 LEU A O 1
ATOM 1674 N N . ILE A 1 199 ? 12.144 -7.811 11.806 1.00 88.00 199 ILE A N 1
ATOM 1675 C CA . ILE A 1 199 ? 12.676 -6.581 11.207 1.00 88.00 199 ILE A CA 1
ATOM 1676 C C . ILE A 1 199 ? 13.033 -6.816 9.734 1.00 88.00 199 ILE A C 1
ATOM 1678 O O . ILE A 1 199 ? 12.665 -6.007 8.890 1.00 88.00 199 ILE A O 1
ATOM 1682 N N . THR A 1 200 ? 13.667 -7.942 9.394 1.00 88.25 200 THR A N 1
ATOM 1683 C CA . THR A 1 200 ? 13.984 -8.278 7.995 1.00 88.25 200 THR A CA 1
ATOM 1684 C C . THR A 1 200 ? 12.726 -8.476 7.138 1.00 88.25 200 THR A C 1
ATOM 1686 O O . THR A 1 200 ? 12.736 -8.139 5.952 1.00 88.25 200 THR A O 1
ATOM 1689 N N . ILE A 1 201 ? 11.635 -9.002 7.711 1.00 90.19 201 ILE A N 1
ATOM 1690 C CA . ILE A 1 201 ? 10.335 -9.084 7.026 1.00 90.19 201 ILE A CA 1
ATOM 1691 C C . ILE A 1 201 ? 9.790 -7.672 6.792 1.00 90.19 201 ILE A C 1
ATOM 1693 O O . ILE A 1 201 ? 9.457 -7.349 5.657 1.00 90.19 201 ILE A O 1
ATOM 1697 N N . LEU A 1 202 ? 9.771 -6.818 7.822 1.00 86.69 202 LEU A N 1
ATOM 1698 C CA . LEU A 1 202 ? 9.281 -5.435 7.739 1.00 86.69 202 LEU A CA 1
ATOM 1699 C C . LEU A 1 202 ? 10.098 -4.552 6.786 1.00 86.69 202 LEU A C 1
ATOM 1701 O O . LEU A 1 202 ? 9.557 -3.633 6.180 1.00 86.69 202 LEU A O 1
ATOM 1705 N N . GLU A 1 203 ? 11.387 -4.832 6.604 1.00 84.81 203 GLU A N 1
ATOM 1706 C CA . GLU A 1 203 ? 12.220 -4.179 5.586 1.00 84.81 203 GLU A CA 1
ATOM 1707 C C . GLU A 1 203 ? 11.816 -4.573 4.147 1.00 84.81 203 GLU A C 1
ATOM 1709 O O . GLU A 1 203 ? 12.287 -3.973 3.182 1.00 84.81 203 GLU A O 1
ATOM 1714 N N . GLY A 1 204 ? 10.942 -5.572 3.974 1.00 84.06 204 GLY A N 1
ATOM 1715 C CA . GLY A 1 204 ? 10.369 -5.995 2.690 1.00 84.06 204 GLY A CA 1
ATOM 1716 C C . GLY A 1 204 ? 11.287 -6.868 1.830 1.00 84.06 204 GLY A C 1
ATOM 1717 O O . GLY A 1 204 ? 10.845 -7.447 0.839 1.00 84.06 204 GLY A O 1
ATOM 1718 N N . GLN A 1 205 ? 12.553 -7.043 2.226 1.00 82.81 205 GLN A N 1
ATOM 1719 C CA . GLN A 1 205 ? 13.547 -7.808 1.460 1.00 82.81 205 GLN A CA 1
ATOM 1720 C C . GLN A 1 205 ? 13.128 -9.268 1.237 1.00 82.81 205 GLN A C 1
ATOM 1722 O O . GLN A 1 205 ? 13.404 -9.853 0.187 1.00 82.81 205 GLN A O 1
ATOM 1727 N N . ILE A 1 206 ? 12.468 -9.873 2.230 1.00 86.38 206 ILE A N 1
ATOM 1728 C CA . ILE A 1 206 ? 11.999 -11.259 2.145 1.00 86.38 206 ILE A CA 1
ATOM 1729 C C . ILE A 1 206 ? 10.824 -11.372 1.171 1.00 86.38 206 ILE A C 1
ATOM 1731 O O . ILE A 1 206 ? 10.856 -12.264 0.320 1.00 86.38 206 ILE A O 1
ATOM 1735 N N . SER A 1 207 ? 9.837 -10.473 1.259 1.00 86.62 207 SER A N 1
ATOM 1736 C CA . SER A 1 207 ? 8.678 -10.438 0.357 1.00 86.62 207 SER A CA 1
ATOM 1737 C C . SER A 1 207 ? 9.118 -10.291 -1.097 1.00 86.62 207 SER A C 1
ATOM 1739 O O . SER A 1 207 ? 8.762 -11.121 -1.935 1.00 86.62 207 SER A O 1
ATOM 1741 N N . ASP A 1 208 ? 9.997 -9.321 -1.373 1.00 85.25 208 ASP A N 1
ATOM 1742 C CA . ASP A 1 208 ? 10.542 -9.085 -2.712 1.00 85.25 208 ASP A CA 1
ATOM 1743 C C . ASP A 1 208 ? 11.256 -10.325 -3.256 1.00 85.25 208 ASP A C 1
ATOM 1745 O O . ASP A 1 208 ? 11.039 -10.734 -4.397 1.00 85.25 208 ASP A O 1
ATOM 1749 N N . ARG A 1 209 ? 12.090 -10.970 -2.429 1.00 87.44 209 ARG A N 1
ATOM 1750 C CA . ARG A 1 209 ? 12.840 -12.167 -2.827 1.00 87.44 209 ARG A CA 1
ATOM 1751 C C . ARG A 1 209 ? 11.920 -13.344 -3.143 1.00 87.44 209 ARG A C 1
ATOM 1753 O O . ARG A 1 209 ? 12.171 -14.057 -4.115 1.00 87.44 209 ARG A O 1
ATOM 1760 N N . LEU A 1 210 ? 10.893 -13.574 -2.325 1.00 90.62 210 LEU A N 1
ATOM 1761 C CA . LEU A 1 210 ? 9.933 -14.660 -2.533 1.00 90.62 210 LEU A CA 1
ATOM 1762 C C . LEU A 1 210 ? 9.107 -14.424 -3.801 1.00 90.62 210 LEU A C 1
ATOM 1764 O O . LEU A 1 210 ? 8.979 -15.338 -4.617 1.00 90.62 210 LEU A O 1
ATOM 1768 N N . TYR A 1 211 ? 8.625 -13.197 -4.005 1.00 89.69 211 TYR A N 1
ATOM 1769 C CA . TYR A 1 211 ? 7.869 -12.819 -5.197 1.00 89.69 211 TYR A CA 1
ATOM 1770 C C . TYR A 1 211 ? 8.717 -12.950 -6.470 1.00 89.69 211 TYR A C 1
ATOM 1772 O O . TYR A 1 211 ? 8.307 -13.583 -7.445 1.00 89.69 211 TYR A O 1
ATOM 1780 N N . LEU A 1 212 ? 9.959 -12.465 -6.422 1.00 89.50 212 LEU A N 1
ATOM 1781 C CA . LEU A 1 212 ? 10.938 -12.609 -7.495 1.00 89.50 212 LEU A CA 1
ATOM 1782 C C . LEU A 1 212 ? 11.217 -14.087 -7.815 1.00 89.50 212 LEU A C 1
ATOM 1784 O O . LEU A 1 212 ? 11.250 -14.484 -8.978 1.00 89.50 212 LEU A O 1
ATOM 1788 N N . GLN A 1 213 ? 11.408 -14.932 -6.798 1.00 90.81 213 GLN A N 1
ATOM 1789 C CA . GLN A 1 213 ? 11.645 -16.362 -6.999 1.00 90.81 213 GLN A CA 1
ATOM 1790 C C . GLN A 1 213 ? 10.430 -17.064 -7.617 1.00 90.81 213 GLN A C 1
ATOM 1792 O O . GLN A 1 213 ? 10.600 -17.925 -8.485 1.00 90.81 213 GLN A O 1
ATOM 1797 N N . PHE A 1 214 ? 9.224 -16.706 -7.178 1.00 93.88 214 PHE A N 1
ATOM 1798 C CA . PHE A 1 214 ? 7.978 -17.234 -7.720 1.00 93.88 214 PHE A CA 1
ATOM 1799 C C . PHE A 1 214 ? 7.834 -16.899 -9.208 1.00 93.88 214 PHE A C 1
ATOM 1801 O O . PHE A 1 214 ? 7.627 -17.807 -10.014 1.00 93.88 214 PHE A O 1
ATOM 1808 N N . LEU A 1 215 ? 8.023 -15.630 -9.585 1.00 92.25 215 LEU A N 1
ATOM 1809 C CA . LEU A 1 215 ? 7.891 -15.186 -10.975 1.00 92.25 215 LEU A CA 1
ATOM 1810 C C . LEU A 1 215 ? 8.984 -15.745 -11.886 1.00 92.25 215 LEU A C 1
ATOM 1812 O O . LEU A 1 215 ? 8.695 -16.121 -13.018 1.00 92.25 215 LEU A O 1
ATOM 1816 N N . LYS A 1 216 ? 10.219 -15.893 -11.391 1.00 90.25 216 LYS A N 1
ATOM 1817 C CA . LYS A 1 216 ? 11.292 -16.574 -12.136 1.00 90.25 216 LYS A CA 1
ATOM 1818 C C . LYS A 1 216 ? 10.957 -18.032 -12.443 1.00 90.25 216 LYS A C 1
ATOM 1820 O O . LYS A 1 216 ? 11.214 -18.497 -13.548 1.00 90.25 216 LYS A O 1
ATOM 1825 N N . LYS A 1 217 ? 10.431 -18.768 -11.457 1.00 92.75 217 LYS A N 1
ATOM 1826 C CA . LYS A 1 217 ? 10.128 -20.201 -11.602 1.00 92.75 217 LYS A CA 1
ATOM 1827 C C . LYS A 1 217 ? 8.895 -20.455 -12.460 1.00 92.75 217 LYS A C 1
ATOM 1829 O O . LYS A 1 217 ? 8.897 -21.399 -13.238 1.00 92.75 217 LYS A O 1
ATOM 1834 N N . ASN A 1 218 ? 7.870 -19.620 -12.320 1.00 92.88 218 ASN A N 1
ATOM 1835 C CA . ASN A 1 218 ? 6.602 -19.750 -13.037 1.00 92.88 218 ASN A CA 1
ATOM 1836 C C . ASN A 1 218 ? 6.524 -18.806 -14.245 1.00 92.88 218 ASN A C 1
ATOM 1838 O O . ASN A 1 218 ? 5.447 -18.316 -14.585 1.00 92.88 218 ASN A O 1
ATOM 1842 N N . ASN A 1 219 ? 7.666 -18.524 -14.877 1.00 90.94 219 ASN A N 1
ATOM 1843 C CA . ASN A 1 219 ? 7.695 -17.678 -16.055 1.00 90.94 219 ASN A CA 1
ATOM 1844 C C . ASN A 1 219 ? 7.136 -18.434 -17.272 1.00 90.94 219 ASN A C 1
ATOM 1846 O O . ASN A 1 219 ? 7.775 -19.352 -17.780 1.00 90.94 219 ASN A O 1
ATOM 1850 N N . ASN A 1 220 ? 5.969 -18.009 -17.752 1.00 90.00 220 ASN A N 1
ATOM 1851 C CA . ASN A 1 220 ? 5.298 -18.567 -18.928 1.00 90.00 220 ASN A CA 1
ATOM 1852 C C . ASN A 1 220 ? 5.332 -17.599 -20.126 1.00 90.00 220 ASN A C 1
ATOM 1854 O O . ASN A 1 220 ? 4.407 -17.586 -20.938 1.00 90.00 220 ASN A O 1
ATOM 1858 N N . THR A 1 221 ? 6.353 -16.740 -20.224 1.00 88.50 221 THR A N 1
ATOM 1859 C CA . THR A 1 221 ? 6.482 -15.816 -21.356 1.00 88.50 221 THR A CA 1
ATOM 1860 C C . THR A 1 221 ? 6.827 -16.550 -22.647 1.00 88.50 221 THR A C 1
ATOM 1862 O O . THR A 1 221 ? 7.804 -17.292 -22.725 1.00 88.50 221 THR A O 1
ATOM 1865 N N . ASP A 1 222 ? 6.029 -16.314 -23.689 1.00 89.50 222 ASP A N 1
ATOM 1866 C CA . ASP A 1 222 ? 6.278 -16.870 -25.017 1.00 89.50 222 ASP A CA 1
ATOM 1867 C C . ASP A 1 222 ? 7.119 -15.905 -25.862 1.00 89.50 222 ASP A C 1
ATOM 1869 O O . ASP A 1 222 ? 6.665 -14.839 -26.295 1.00 89.50 222 ASP A O 1
ATOM 1873 N N . MET A 1 223 ? 8.363 -16.308 -26.123 1.00 85.69 223 MET A N 1
ATOM 1874 C CA . MET A 1 223 ? 9.309 -15.535 -26.921 1.00 85.69 223 MET A CA 1
ATOM 1875 C C . MET A 1 223 ? 8.955 -15.518 -28.420 1.00 85.69 223 MET A C 1
ATOM 1877 O O . MET A 1 223 ? 9.372 -14.618 -29.153 1.00 85.69 223 MET A O 1
ATOM 1881 N N . HIS A 1 224 ? 8.159 -16.472 -28.910 1.00 89.88 224 HIS A N 1
ATOM 1882 C CA . HIS A 1 224 ? 7.741 -16.499 -30.313 1.00 89.88 224 HIS A CA 1
ATOM 1883 C C . HIS A 1 224 ? 6.796 -15.350 -30.652 1.00 89.88 224 HIS A C 1
ATOM 1885 O O . HIS A 1 224 ? 6.895 -14.782 -31.742 1.00 89.88 224 HIS A O 1
ATOM 1891 N N . ILE A 1 225 ? 5.919 -14.967 -29.718 1.00 90.88 225 ILE A N 1
ATOM 1892 C CA . ILE A 1 225 ? 4.994 -13.843 -29.906 1.00 90.88 225 ILE A CA 1
ATOM 1893 C C . ILE A 1 225 ? 5.786 -12.562 -30.161 1.00 90.88 225 ILE A C 1
ATOM 1895 O O . ILE A 1 225 ? 5.522 -11.852 -31.132 1.00 90.88 225 ILE A O 1
ATOM 1899 N N . ILE A 1 226 ? 6.793 -12.286 -29.332 1.00 89.06 226 ILE A N 1
ATOM 1900 C CA . ILE A 1 226 ? 7.545 -11.040 -29.445 1.00 89.06 226 ILE A CA 1
ATOM 1901 C C . ILE A 1 226 ? 8.487 -11.016 -30.648 1.00 89.06 226 ILE A C 1
ATOM 1903 O O . ILE A 1 226 ? 8.617 -9.980 -31.300 1.00 89.06 226 ILE A O 1
ATOM 1907 N N . ASN A 1 227 ? 9.059 -12.164 -31.018 1.00 89.75 227 ASN A N 1
ATOM 1908 C CA . ASN A 1 227 ? 9.818 -12.292 -32.260 1.00 89.75 227 ASN A CA 1
ATOM 1909 C C . ASN A 1 227 ? 8.929 -12.032 -33.484 1.00 89.75 227 ASN A C 1
ATOM 1911 O O . ASN A 1 227 ? 9.305 -11.260 -34.360 1.00 89.75 227 ASN A O 1
ATOM 1915 N N . LYS A 1 228 ? 7.699 -12.560 -33.504 1.00 91.25 228 LYS A N 1
ATOM 1916 C CA . LYS A 1 228 ? 6.740 -12.286 -34.584 1.00 91.25 228 LYS A CA 1
ATOM 1917 C C . LYS A 1 228 ? 6.347 -10.806 -34.656 1.00 91.25 228 LYS A C 1
ATOM 1919 O O . LYS A 1 228 ? 6.207 -10.267 -35.756 1.00 91.25 228 LYS A O 1
ATOM 1924 N N . ILE A 1 229 ? 6.178 -10.140 -33.508 1.00 88.62 229 ILE A N 1
ATOM 1925 C CA . ILE A 1 229 ? 5.918 -8.691 -33.440 1.00 88.62 229 ILE A CA 1
ATOM 1926 C C . ILE A 1 229 ? 7.102 -7.916 -34.033 1.00 88.62 229 ILE A C 1
ATOM 1928 O O . ILE A 1 229 ? 6.900 -7.086 -34.920 1.00 88.62 229 ILE A O 1
ATOM 1932 N N . LYS A 1 230 ? 8.332 -8.235 -33.612 1.00 88.12 230 LYS A N 1
ATOM 1933 C CA . LYS A 1 230 ? 9.565 -7.635 -34.141 1.00 88.12 230 LYS A CA 1
ATOM 1934 C C . LYS A 1 230 ? 9.664 -7.798 -35.663 1.00 88.12 230 LYS A C 1
ATOM 1936 O O . LYS A 1 230 ? 9.883 -6.811 -36.367 1.00 88.12 230 LYS A O 1
ATOM 1941 N N . ASP A 1 231 ? 9.462 -9.014 -36.169 1.00 88.31 231 ASP A N 1
ATOM 1942 C CA . ASP A 1 231 ? 9.560 -9.325 -37.600 1.00 88.31 231 ASP A CA 1
ATOM 1943 C C . ASP A 1 231 ? 8.503 -8.579 -38.427 1.00 88.31 231 ASP A C 1
ATOM 1945 O O . ASP A 1 231 ? 8.780 -8.135 -39.541 1.00 88.31 231 ASP A O 1
ATOM 1949 N N . SER A 1 232 ? 7.308 -8.369 -37.864 1.00 87.06 232 SER A N 1
ATOM 1950 C CA . SER A 1 232 ? 6.216 -7.637 -38.524 1.00 87.06 232 SER A CA 1
ATOM 1951 C C . SER A 1 232 ? 6.477 -6.129 -38.638 1.00 87.06 232 SER A C 1
ATOM 1953 O O . SER A 1 232 ? 5.956 -5.475 -39.539 1.00 87.06 232 SER A O 1
ATOM 1955 N N . ILE A 1 233 ? 7.262 -5.558 -37.720 1.00 81.81 233 ILE A N 1
ATOM 1956 C CA . ILE A 1 233 ? 7.524 -4.113 -37.633 1.00 81.81 233 ILE A CA 1
ATOM 1957 C C . ILE A 1 233 ? 8.715 -3.688 -38.509 1.00 81.81 233 ILE A C 1
ATOM 1959 O O . ILE A 1 233 ? 8.718 -2.589 -39.074 1.00 81.81 233 ILE A O 1
ATOM 1963 N N . GLY A 1 234 ? 9.734 -4.544 -38.633 1.00 72.69 234 GLY A N 1
ATOM 1964 C CA . GLY A 1 234 ? 10.978 -4.232 -39.344 1.00 72.69 234 GLY A CA 1
ATOM 1965 C C . GLY A 1 234 ? 11.838 -3.152 -38.658 1.00 72.69 234 GLY A C 1
ATOM 1966 O O . GLY A 1 234 ? 11.688 -2.864 -37.474 1.00 72.69 234 GLY A O 1
ATOM 1967 N N . ASN A 1 235 ? 12.769 -2.539 -39.406 1.00 70.00 235 ASN A N 1
ATOM 196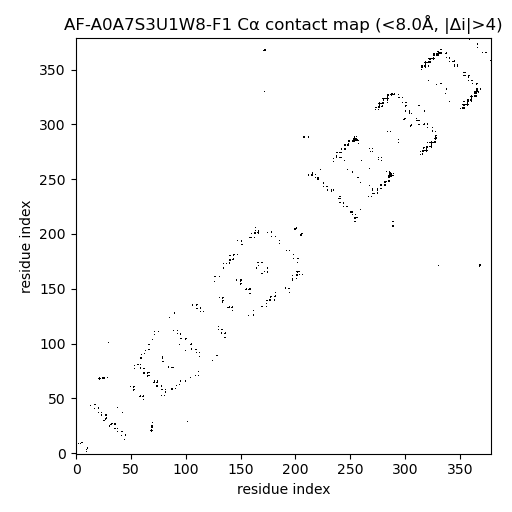8 C CA . ASN A 1 235 ? 13.783 -1.606 -38.862 1.00 70.00 235 ASN A CA 1
ATOM 1969 C C . ASN A 1 235 ? 13.486 -0.112 -39.084 1.00 70.00 235 ASN A C 1
ATOM 1971 O O . ASN A 1 235 ? 14.292 0.733 -38.704 1.00 70.00 235 ASN A O 1
ATOM 1975 N N . ARG A 1 236 ? 12.381 0.242 -39.753 1.00 66.38 236 ARG A N 1
ATOM 1976 C CA . ARG A 1 236 ? 12.166 1.620 -40.240 1.00 66.38 236 ARG A CA 1
ATOM 1977 C C . ARG A 1 236 ? 11.315 2.498 -39.326 1.00 66.38 236 ARG A C 1
ATOM 1979 O O . ARG A 1 236 ? 11.377 3.716 -39.461 1.00 66.38 236 ARG A O 1
ATOM 1986 N N . ASN A 1 237 ? 10.528 1.922 -38.415 1.00 74.88 237 ASN A N 1
ATOM 1987 C CA . ASN A 1 237 ? 9.606 2.698 -37.588 1.00 74.88 237 ASN A CA 1
ATOM 1988 C C . ASN A 1 237 ? 10.089 2.813 -36.136 1.00 74.88 237 ASN A C 1
ATOM 1990 O O . ASN A 1 237 ? 9.982 1.877 -35.344 1.00 74.88 237 ASN A O 1
ATOM 1994 N N . SER A 1 238 ? 10.582 4.004 -35.797 1.00 75.88 238 SER A N 1
ATOM 1995 C CA . SER A 1 238 ? 11.121 4.347 -34.478 1.00 75.88 238 SER A CA 1
ATOM 1996 C C . SER A 1 238 ? 10.093 4.152 -33.349 1.00 75.88 238 SER A C 1
ATOM 1998 O O . SER A 1 238 ? 10.428 3.663 -32.275 1.00 75.88 238 SER A O 1
ATOM 2000 N N . MET A 1 239 ? 8.815 4.471 -33.582 1.00 83.25 239 MET A N 1
ATOM 2001 C CA . MET A 1 239 ? 7.772 4.361 -32.551 1.00 83.25 239 MET A CA 1
ATOM 2002 C C . MET A 1 239 ? 7.449 2.898 -32.214 1.00 83.25 239 MET A C 1
ATOM 2004 O O . MET A 1 239 ? 7.346 2.521 -31.049 1.00 83.25 239 MET A O 1
ATOM 2008 N N . LEU A 1 240 ? 7.339 2.059 -33.246 1.00 85.81 240 LEU A N 1
ATOM 2009 C CA . LEU A 1 240 ? 7.021 0.638 -33.100 1.00 85.81 240 LEU A CA 1
ATOM 2010 C C . LEU A 1 240 ? 8.192 -0.165 -32.510 1.00 85.81 240 LEU A C 1
ATOM 2012 O O . LEU A 1 240 ? 7.972 -1.143 -31.794 1.00 85.81 240 LEU A O 1
ATOM 2016 N N . HIS A 1 241 ? 9.431 0.274 -32.757 1.00 84.62 241 HIS A N 1
ATOM 2017 C CA . HIS A 1 241 ? 10.626 -0.262 -32.098 1.00 84.62 241 HIS A CA 1
ATOM 2018 C C . HIS A 1 241 ? 10.533 -0.113 -30.574 1.00 84.62 241 HIS A C 1
ATOM 2020 O O . HIS A 1 241 ? 10.605 -1.111 -29.855 1.00 84.62 241 HIS A O 1
ATOM 2026 N N . SER A 1 242 ? 10.251 1.104 -30.092 1.00 85.81 242 SER A N 1
ATOM 2027 C CA . SER A 1 242 ? 10.064 1.372 -28.660 1.00 85.81 242 SER A CA 1
ATOM 2028 C C . SER A 1 242 ? 8.894 0.579 -28.073 1.00 85.81 242 SER A C 1
ATOM 2030 O O . SER A 1 242 ? 9.041 -0.050 -27.027 1.00 85.81 242 SER A O 1
ATOM 2032 N N . ALA A 1 243 ? 7.763 0.511 -28.784 1.00 88.62 243 ALA A N 1
ATOM 2033 C CA . ALA A 1 243 ? 6.604 -0.268 -28.350 1.00 88.62 243 ALA A CA 1
ATOM 2034 C C . ALA A 1 243 ? 6.929 -1.761 -28.159 1.00 88.62 243 ALA A C 1
ATOM 2036 O O . ALA A 1 243 ? 6.491 -2.367 -27.186 1.00 88.62 243 ALA A O 1
ATOM 2037 N N . THR A 1 244 ? 7.735 -2.347 -29.048 1.00 89.19 244 THR A N 1
ATOM 2038 C CA . THR A 1 244 ? 8.144 -3.761 -28.956 1.00 89.19 244 THR A CA 1
ATOM 2039 C C . THR A 1 244 ? 9.073 -4.004 -27.771 1.00 89.19 244 THR A C 1
ATOM 2041 O O . THR A 1 244 ? 8.922 -4.985 -27.048 1.00 89.19 244 THR A O 1
ATOM 2044 N N . ILE A 1 245 ? 10.017 -3.092 -27.535 1.00 88.50 245 ILE A N 1
ATOM 2045 C CA . ILE A 1 245 ? 10.922 -3.147 -26.382 1.00 88.50 245 ILE A CA 1
ATOM 2046 C C . ILE A 1 245 ? 10.150 -3.033 -25.063 1.00 88.50 245 ILE A C 1
ATOM 2048 O O . ILE A 1 245 ? 10.393 -3.804 -24.137 1.00 88.50 245 ILE A O 1
ATOM 2052 N N . TRP A 1 246 ? 9.195 -2.110 -24.977 1.00 90.06 246 TRP A N 1
ATOM 2053 C CA . TRP A 1 246 ? 8.343 -1.969 -23.796 1.00 90.06 246 TRP A CA 1
ATOM 2054 C C . TRP A 1 246 ? 7.421 -3.172 -23.606 1.00 90.06 246 TRP A C 1
ATOM 2056 O O . TRP A 1 246 ? 7.274 -3.646 -22.482 1.00 90.06 246 TRP A O 1
ATOM 2066 N N . ALA A 1 247 ? 6.861 -3.724 -24.687 1.00 91.50 247 ALA A N 1
ATOM 2067 C CA . ALA A 1 247 ? 6.100 -4.968 -24.626 1.00 91.50 247 ALA A CA 1
ATOM 2068 C C . ALA A 1 247 ? 6.953 -6.110 -24.054 1.00 91.50 247 ALA A C 1
ATOM 2070 O O . ALA A 1 247 ? 6.487 -6.818 -23.165 1.00 91.50 247 ALA A O 1
ATOM 2071 N N . ASN A 1 248 ? 8.222 -6.230 -24.468 1.00 91.44 248 ASN A N 1
ATOM 2072 C CA . ASN A 1 248 ? 9.160 -7.188 -23.875 1.00 91.44 248 ASN A CA 1
ATOM 2073 C C . ASN A 1 248 ? 9.362 -6.941 -22.376 1.00 91.44 248 ASN A C 1
ATOM 2075 O O . ASN A 1 248 ? 9.328 -7.884 -21.587 1.00 91.44 248 ASN A O 1
ATOM 2079 N N . GLY A 1 249 ? 9.580 -5.679 -21.997 1.00 91.06 249 GLY A N 1
ATOM 2080 C CA . GLY A 1 249 ? 9.784 -5.276 -20.608 1.00 91.06 249 GLY A CA 1
ATOM 2081 C C . GLY A 1 249 ? 8.595 -5.622 -19.712 1.00 91.06 249 GLY A C 1
ATOM 2082 O O . GLY A 1 249 ? 8.797 -6.102 -18.603 1.00 91.06 249 GLY A O 1
ATOM 2083 N N . ILE A 1 250 ? 7.367 -5.440 -20.210 1.00 92.06 250 ILE A N 1
ATOM 2084 C CA . ILE A 1 250 ? 6.131 -5.796 -19.499 1.00 92.06 250 ILE A CA 1
ATOM 2085 C C . ILE A 1 250 ? 5.951 -7.313 -19.441 1.00 92.06 250 ILE A C 1
ATOM 2087 O O . ILE A 1 250 ? 5.678 -7.846 -18.369 1.00 92.06 250 ILE A O 1
ATOM 2091 N N . MET A 1 251 ? 6.123 -8.017 -20.566 1.00 91.62 251 MET A N 1
ATOM 2092 C CA . MET A 1 251 ? 5.986 -9.476 -20.619 1.00 91.62 251 MET A CA 1
ATOM 2093 C C . MET A 1 251 ? 6.931 -10.153 -19.625 1.00 91.62 251 MET A C 1
ATOM 2095 O O . MET A 1 251 ? 6.508 -11.029 -18.882 1.00 91.62 251 MET A O 1
ATOM 2099 N N . ASN A 1 252 ? 8.191 -9.717 -19.580 1.00 91.31 252 ASN A N 1
ATOM 2100 C CA . ASN A 1 252 ? 9.225 -10.296 -18.725 1.00 91.31 252 ASN A CA 1
ATOM 2101 C C . ASN A 1 252 ? 9.424 -9.534 -17.400 1.00 91.31 252 ASN A C 1
ATOM 2103 O O . ASN A 1 252 ? 10.457 -9.719 -16.748 1.00 91.31 252 ASN A O 1
ATOM 2107 N N . ALA A 1 253 ? 8.470 -8.701 -16.971 1.00 91.19 253 ALA A N 1
ATOM 2108 C CA . ALA A 1 253 ? 8.598 -7.923 -15.739 1.00 91.19 253 ALA A CA 1
ATOM 2109 C C . ALA A 1 253 ? 8.846 -8.833 -14.522 1.00 91.19 253 ALA A C 1
ATOM 2111 O O . ALA A 1 253 ? 8.202 -9.872 -14.385 1.00 91.19 253 ALA A O 1
ATOM 2112 N N . TYR A 1 254 ? 9.786 -8.461 -13.643 1.00 88.81 254 TYR A N 1
ATOM 2113 C CA . TYR A 1 254 ? 10.210 -9.246 -12.465 1.00 88.81 254 TYR A CA 1
ATOM 2114 C C . TYR A 1 254 ? 10.747 -10.667 -12.748 1.00 88.81 254 TYR A C 1
ATOM 2116 O O . TYR A 1 254 ? 11.024 -11.423 -11.820 1.00 88.81 254 TYR A O 1
ATOM 2124 N N . THR A 1 255 ? 10.927 -11.087 -14.001 1.00 89.38 255 THR A N 1
ATOM 2125 C CA . THR A 1 255 ? 11.422 -12.447 -14.303 1.00 89.38 255 THR A CA 1
ATOM 2126 C C . THR A 1 255 ? 12.942 -12.507 -14.409 1.00 89.38 255 THR A C 1
ATOM 2128 O O . THR A 1 255 ? 13.524 -13.589 -14.462 1.00 89.38 255 THR A O 1
ATOM 2131 N N . THR A 1 256 ? 13.623 -11.357 -14.463 1.00 89.38 256 THR A N 1
ATOM 2132 C CA . THR A 1 256 ? 15.052 -11.235 -14.809 1.00 89.38 256 THR A CA 1
ATOM 2133 C C . THR A 1 256 ? 15.439 -11.900 -16.134 1.00 89.38 256 THR A C 1
ATOM 2135 O O . THR A 1 256 ? 16.623 -12.113 -16.378 1.00 89.38 256 THR A O 1
ATOM 2138 N N . ASN A 1 257 ? 14.460 -12.249 -16.975 1.00 87.62 257 ASN A N 1
ATOM 2139 C CA . ASN A 1 257 ? 14.693 -12.873 -18.264 1.00 87.62 257 ASN A CA 1
ATOM 2140 C C . ASN A 1 257 ? 14.840 -11.806 -19.352 1.00 87.62 257 ASN A C 1
ATOM 2142 O O . ASN A 1 257 ? 13.878 -11.355 -19.966 1.00 87.62 257 ASN A O 1
ATOM 2146 N N . ASP A 1 258 ? 16.080 -11.424 -19.604 1.00 87.25 258 ASP A N 1
ATOM 2147 C CA . ASP A 1 258 ? 16.510 -10.487 -20.639 1.00 87.25 258 ASP A CA 1
ATOM 2148 C C . ASP A 1 258 ? 16.988 -11.194 -21.926 1.00 87.25 258 ASP A C 1
ATOM 2150 O O . ASP A 1 258 ? 17.653 -10.577 -22.760 1.00 87.25 258 ASP A O 1
ATOM 2154 N N . ALA A 1 259 ? 16.635 -12.475 -22.128 1.00 88.62 259 ALA A N 1
ATOM 2155 C CA . ALA A 1 259 ? 17.036 -13.259 -23.306 1.00 88.62 259 ALA A CA 1
ATOM 2156 C C . ALA A 1 259 ? 16.706 -12.552 -24.630 1.00 88.62 259 ALA A C 1
ATOM 2158 O O . ALA A 1 259 ? 17.576 -12.429 -25.486 1.00 88.62 259 ALA A O 1
ATOM 2159 N N . PHE A 1 260 ? 15.505 -11.972 -24.751 1.00 88.06 260 PHE A N 1
ATOM 2160 C CA . PHE A 1 260 ? 15.108 -11.223 -25.946 1.00 88.06 260 PHE A CA 1
ATOM 2161 C C . PHE A 1 260 ? 16.089 -10.099 -26.305 1.00 88.06 260 PHE A C 1
ATOM 2163 O O . PHE A 1 260 ? 16.445 -9.939 -27.471 1.00 88.06 260 PHE A O 1
ATOM 2170 N N . LEU A 1 261 ? 16.521 -9.309 -25.316 1.00 85.06 261 LEU A N 1
ATOM 2171 C CA . LEU A 1 261 ? 17.408 -8.167 -25.541 1.00 85.06 261 LEU A CA 1
ATOM 2172 C C . LEU A 1 261 ? 18.833 -8.622 -25.862 1.00 85.06 261 LEU A C 1
ATOM 2174 O O . LEU A 1 261 ? 19.483 -8.002 -26.702 1.00 85.06 261 LEU A O 1
ATOM 2178 N N . ARG A 1 262 ? 19.298 -9.718 -25.246 1.00 85.50 262 ARG A N 1
ATOM 2179 C CA . ARG A 1 262 ? 20.599 -10.323 -25.564 1.00 85.50 262 ARG A CA 1
ATOM 2180 C C . ARG A 1 262 ? 20.642 -10.866 -26.988 1.00 85.50 262 ARG A C 1
ATOM 2182 O O . ARG A 1 262 ? 21.561 -10.530 -27.731 1.00 85.50 262 ARG A O 1
ATOM 2189 N N . ASP A 1 263 ? 19.627 -11.626 -27.386 1.00 87.81 263 ASP A N 1
ATOM 2190 C CA . ASP A 1 263 ? 19.555 -12.244 -28.716 1.00 87.81 263 ASP A CA 1
ATOM 2191 C C . ASP A 1 263 ? 19.402 -11.193 -29.826 1.00 87.81 263 ASP A C 1
ATOM 2193 O O . ASP A 1 263 ? 19.840 -11.386 -30.960 1.00 87.81 263 ASP A O 1
ATOM 2197 N N . ASN A 1 264 ? 18.808 -10.041 -29.496 1.00 85.62 264 ASN A N 1
ATOM 2198 C CA . ASN A 1 264 ? 18.499 -8.970 -30.438 1.00 85.62 264 ASN A CA 1
ATOM 2199 C C . ASN A 1 264 ? 19.292 -7.682 -30.173 1.00 85.62 264 ASN A C 1
ATOM 2201 O O . ASN A 1 264 ? 18.829 -6.597 -30.532 1.00 85.62 264 ASN A O 1
ATOM 2205 N N . ILE A 1 265 ? 20.493 -7.773 -29.592 1.00 82.81 265 ILE A N 1
ATOM 2206 C CA . ILE A 1 265 ? 21.262 -6.594 -29.160 1.00 82.81 265 ILE A CA 1
ATOM 2207 C C . ILE A 1 265 ? 21.555 -5.613 -30.307 1.00 82.81 265 ILE A C 1
ATOM 2209 O O . ILE A 1 265 ? 21.444 -4.401 -30.132 1.00 82.81 265 ILE A O 1
ATOM 2213 N N . GLN A 1 266 ? 21.841 -6.122 -31.512 1.00 82.12 266 GLN A N 1
ATOM 2214 C CA . GLN A 1 266 ? 22.061 -5.296 -32.706 1.00 82.12 266 GLN A CA 1
ATOM 2215 C C . GLN A 1 266 ? 20.795 -4.517 -33.081 1.00 82.12 266 GLN A C 1
ATOM 2217 O O . GLN A 1 266 ? 20.843 -3.316 -33.336 1.00 82.12 266 GLN A O 1
ATOM 2222 N N . TRP A 1 267 ? 19.638 -5.180 -33.043 1.00 82.25 267 TRP A N 1
ATOM 2223 C CA . TRP A 1 267 ? 18.348 -4.549 -33.313 1.00 82.25 267 TRP A CA 1
ATOM 2224 C C . TRP A 1 267 ? 17.970 -3.530 -32.230 1.00 82.25 267 TRP A C 1
ATOM 2226 O O . TRP A 1 267 ? 17.494 -2.444 -32.556 1.00 82.25 267 TRP A O 1
ATOM 2236 N N . ALA A 1 268 ? 18.233 -3.826 -30.955 1.00 78.56 268 ALA A N 1
ATOM 2237 C CA . ALA A 1 268 ? 18.023 -2.883 -29.858 1.00 78.56 268 ALA A CA 1
ATOM 2238 C C . ALA A 1 268 ? 18.933 -1.646 -29.990 1.00 78.56 268 ALA A C 1
ATOM 2240 O O . ALA A 1 268 ? 18.490 -0.524 -29.745 1.00 78.56 268 ALA A O 1
ATOM 2241 N N . SER A 1 269 ? 20.173 -1.830 -30.459 1.00 76.50 269 SER A N 1
ATOM 2242 C CA . SER A 1 269 ? 21.148 -0.744 -30.628 1.00 76.50 269 SER A CA 1
ATOM 2243 C C . SER A 1 269 ? 20.786 0.269 -31.723 1.00 76.50 269 SER A C 1
ATOM 2245 O O . SER A 1 269 ? 21.259 1.407 -31.684 1.00 76.50 269 SER A O 1
ATOM 2247 N N . ASN A 1 270 ? 19.893 -0.101 -32.650 1.00 81.25 270 ASN A N 1
ATOM 2248 C CA . ASN A 1 270 ? 19.371 0.800 -33.682 1.00 81.25 270 ASN A CA 1
ATOM 2249 C C . ASN A 1 270 ? 18.467 1.910 -33.118 1.00 81.25 270 ASN A C 1
ATOM 2251 O O . ASN A 1 270 ? 18.136 2.850 -33.843 1.00 81.25 270 ASN A O 1
ATOM 2255 N N . ALA A 1 271 ? 18.055 1.826 -31.847 1.00 79.31 271 ALA A N 1
ATOM 2256 C CA . ALA A 1 271 ? 17.315 2.898 -31.195 1.00 79.31 271 ALA A CA 1
ATOM 2257 C C . ALA A 1 271 ? 18.100 4.217 -31.232 1.00 79.31 271 ALA A C 1
ATOM 2259 O O . ALA A 1 271 ? 19.310 4.253 -31.001 1.00 79.31 271 ALA A O 1
ATOM 2260 N N . THR A 1 272 ? 17.399 5.328 -31.448 1.00 82.88 272 THR A N 1
ATOM 2261 C CA . THR A 1 272 ? 17.960 6.687 -31.407 1.00 82.88 272 THR A CA 1
ATOM 2262 C C . THR A 1 272 ? 17.195 7.555 -30.405 1.00 82.88 272 THR A C 1
ATOM 2264 O O . THR A 1 272 ? 16.018 7.317 -30.127 1.00 82.88 272 THR A O 1
ATOM 2267 N N . ASN A 1 273 ? 17.866 8.561 -29.831 1.00 85.56 273 ASN A N 1
ATOM 2268 C CA . ASN A 1 273 ? 17.277 9.538 -28.901 1.00 85.56 273 ASN A CA 1
ATOM 2269 C C . ASN A 1 273 ? 16.509 8.873 -27.733 1.00 85.56 273 ASN A C 1
ATOM 2271 O O . ASN A 1 273 ? 17.025 7.960 -27.089 1.00 85.56 273 ASN A O 1
ATOM 2275 N N . TRP A 1 274 ? 15.260 9.283 -27.487 1.00 88.12 274 TRP A N 1
ATOM 2276 C CA . TRP A 1 274 ? 14.382 8.774 -26.423 1.00 88.12 274 TRP A CA 1
ATOM 2277 C C . TRP A 1 274 ? 14.027 7.285 -26.522 1.00 88.12 274 TRP A C 1
ATOM 2279 O O . TRP A 1 274 ? 13.641 6.669 -25.527 1.00 88.12 274 TRP A O 1
ATOM 2289 N N . ASN A 1 275 ? 14.219 6.659 -27.681 1.00 86.56 275 ASN A N 1
ATOM 2290 C CA . ASN A 1 275 ? 14.064 5.212 -27.777 1.00 86.56 275 ASN A CA 1
ATOM 2291 C C . ASN A 1 275 ? 15.231 4.470 -27.125 1.00 86.56 275 ASN A C 1
ATOM 2293 O O . ASN A 1 275 ? 15.025 3.377 -26.607 1.00 86.56 275 ASN A O 1
ATOM 2297 N N . ARG A 1 276 ? 16.433 5.071 -27.065 1.00 86.81 276 ARG A N 1
ATOM 2298 C CA . ARG A 1 276 ? 17.541 4.524 -26.260 1.00 86.81 276 ARG A CA 1
ATOM 2299 C C . ARG A 1 276 ? 17.214 4.594 -24.775 1.00 86.81 276 ARG A C 1
ATOM 2301 O O . ARG A 1 276 ? 17.444 3.624 -24.068 1.00 86.81 276 ARG A O 1
ATOM 2308 N N . PHE A 1 277 ? 16.618 5.704 -24.333 1.00 89.31 277 PHE A N 1
ATOM 2309 C CA . PHE A 1 277 ? 16.111 5.834 -22.966 1.00 89.31 277 PHE A CA 1
ATOM 2310 C C . PHE A 1 277 ? 15.116 4.716 -22.641 1.00 89.31 277 PHE A C 1
ATOM 2312 O O . PHE A 1 277 ? 15.297 3.999 -21.664 1.00 89.31 277 PHE A O 1
ATOM 2319 N N . SER A 1 278 ? 14.119 4.515 -23.507 1.00 88.38 278 SER A N 1
ATOM 2320 C CA . SER A 1 278 ? 13.113 3.453 -23.374 1.00 88.38 278 SER A CA 1
ATOM 2321 C C . SER A 1 278 ? 13.718 2.044 -23.353 1.00 88.38 278 SER A C 1
ATOM 2323 O O . SER A 1 278 ? 13.315 1.208 -22.547 1.00 88.38 278 SER A O 1
ATOM 2325 N N . ALA A 1 279 ? 14.714 1.785 -24.204 1.00 87.19 279 ALA A N 1
ATOM 2326 C CA . ALA A 1 279 ? 15.436 0.517 -24.237 1.00 87.19 279 ALA A CA 1
ATOM 2327 C C . ALA A 1 279 ? 16.153 0.226 -22.921 1.00 87.19 279 ALA A C 1
ATOM 2329 O O . ALA A 1 279 ? 15.938 -0.836 -22.335 1.00 87.19 279 ALA A O 1
ATOM 2330 N N . THR A 1 280 ? 16.929 1.179 -22.411 1.00 88.44 280 THR A N 1
ATOM 2331 C CA . THR A 1 280 ? 17.640 0.998 -21.144 1.00 88.44 280 THR A CA 1
ATOM 2332 C C . THR A 1 280 ? 16.674 0.942 -19.956 1.00 88.44 280 THR A C 1
ATOM 2334 O O . THR A 1 280 ? 16.848 0.112 -19.069 1.00 88.44 280 THR A O 1
ATOM 2337 N N . ALA A 1 281 ? 15.601 1.739 -19.967 1.00 91.00 281 ALA A N 1
ATOM 2338 C CA . ALA A 1 281 ? 14.543 1.706 -18.956 1.00 91.00 281 ALA A CA 1
ATOM 2339 C C . ALA A 1 281 ? 13.866 0.329 -18.843 1.00 91.00 281 ALA A C 1
ATOM 2341 O O . ALA A 1 281 ? 13.596 -0.142 -17.737 1.00 91.00 281 ALA A O 1
ATOM 2342 N N . SER A 1 282 ? 13.635 -0.345 -19.978 1.00 90.56 282 SER A N 1
ATOM 2343 C CA . SER A 1 282 ? 12.989 -1.664 -20.013 1.00 90.56 282 SER A CA 1
ATOM 2344 C C . SER A 1 282 ? 13.766 -2.742 -19.245 1.00 90.56 282 SER A C 1
ATOM 2346 O O . SER A 1 282 ? 13.152 -3.643 -18.673 1.00 90.56 282 SER A O 1
ATOM 2348 N N . LEU A 1 283 ? 15.097 -2.620 -19.135 1.00 89.06 283 LEU A N 1
ATOM 2349 C CA . LEU A 1 283 ? 15.912 -3.507 -18.295 1.00 89.06 283 LEU A CA 1
ATOM 2350 C C . LEU A 1 283 ? 15.518 -3.393 -16.818 1.00 89.06 283 LEU A C 1
ATOM 2352 O O . LEU A 1 283 ? 15.455 -4.405 -16.123 1.00 89.06 283 LEU A O 1
ATOM 2356 N N . GLY A 1 284 ? 15.183 -2.190 -16.344 1.00 89.44 284 GLY A N 1
ATOM 2357 C CA . GLY A 1 284 ? 14.687 -1.980 -14.982 1.00 89.44 284 GLY A CA 1
ATOM 2358 C C . GLY A 1 284 ? 13.367 -2.702 -14.714 1.00 89.44 284 GLY A C 1
ATOM 2359 O O . GLY A 1 284 ? 13.182 -3.257 -13.635 1.00 89.44 284 GLY A O 1
ATOM 2360 N N . MET A 1 285 ? 12.480 -2.775 -15.712 1.00 90.25 285 MET A N 1
ATOM 2361 C CA . MET A 1 285 ? 11.217 -3.521 -15.613 1.00 90.25 285 MET A CA 1
ATOM 2362 C C . MET A 1 285 ? 11.453 -5.033 -15.519 1.00 90.25 285 MET A C 1
ATOM 2364 O O . MET A 1 285 ? 10.863 -5.712 -14.679 1.00 90.25 285 MET A O 1
ATOM 2368 N N . ILE A 1 286 ? 12.358 -5.565 -16.343 1.00 91.62 286 ILE A N 1
ATOM 2369 C CA . ILE A 1 286 ? 12.704 -6.994 -16.347 1.00 91.62 286 ILE A CA 1
ATOM 2370 C C . ILE A 1 286 ? 13.365 -7.400 -15.022 1.00 91.62 286 ILE A C 1
ATOM 2372 O O . ILE A 1 286 ? 13.098 -8.481 -14.489 1.00 91.62 286 ILE A O 1
ATOM 2376 N N . HIS A 1 287 ? 14.207 -6.526 -14.466 1.00 89.88 287 HIS A N 1
ATOM 2377 C CA . HIS A 1 287 ? 14.958 -6.767 -13.233 1.00 89.88 287 HIS A CA 1
ATOM 2378 C C . HIS A 1 287 ? 14.295 -6.220 -11.961 1.00 89.88 287 HIS A C 1
ATOM 2380 O O . HIS A 1 287 ? 14.947 -6.156 -10.914 1.00 89.88 287 HIS A O 1
ATOM 2386 N N . LEU A 1 288 ? 13.010 -5.864 -12.016 1.00 86.50 288 LEU A N 1
ATOM 2387 C CA . LEU A 1 288 ? 12.287 -5.322 -10.869 1.00 86.50 288 LEU A CA 1
ATOM 2388 C C . LEU A 1 288 ? 12.297 -6.310 -9.689 1.00 86.50 288 LEU A C 1
ATOM 2390 O O . LEU A 1 288 ? 12.155 -7.521 -9.867 1.00 86.50 288 LEU A O 1
ATOM 2394 N N . GLY A 1 289 ? 12.564 -5.800 -8.485 1.00 79.94 289 GLY A N 1
ATOM 2395 C CA . GLY A 1 289 ? 12.746 -6.609 -7.272 1.00 79.94 289 GLY A CA 1
ATOM 2396 C C . GLY A 1 289 ? 14.139 -7.237 -7.091 1.00 79.94 289 GLY A C 1
ATOM 2397 O O . GLY A 1 289 ? 14.463 -7.675 -5.988 1.00 79.94 289 GLY A O 1
ATOM 2398 N N . ASN A 1 290 ? 15.019 -7.244 -8.103 1.00 84.00 290 ASN A N 1
ATOM 2399 C CA . ASN A 1 290 ? 16.385 -7.780 -7.978 1.00 84.00 290 ASN A CA 1
ATOM 2400 C C . ASN A 1 290 ? 17.394 -6.734 -7.463 1.00 84.00 290 ASN A C 1
ATOM 2402 O O . ASN A 1 290 ? 18.393 -6.431 -8.120 1.00 84.00 290 ASN A O 1
ATOM 2406 N N . LYS A 1 291 ? 17.132 -6.177 -6.276 1.00 81.56 291 LYS A N 1
ATOM 2407 C CA . LYS A 1 291 ? 17.876 -5.038 -5.703 1.00 81.56 291 LYS A CA 1
ATOM 2408 C C . LYS A 1 291 ? 19.389 -5.277 -5.593 1.00 81.56 291 LYS A C 1
ATOM 2410 O O . LYS A 1 291 ? 20.174 -4.394 -5.917 1.00 81.56 291 LYS A O 1
ATOM 2415 N N . SER A 1 292 ? 19.815 -6.480 -5.199 1.00 78.56 292 SER A N 1
ATOM 2416 C CA . SER A 1 292 ? 21.232 -6.792 -4.942 1.00 78.56 292 SER A CA 1
ATOM 2417 C C . SER A 1 292 ? 22.110 -6.818 -6.197 1.00 78.56 292 SER A C 1
ATOM 2419 O O . SER A 1 292 ? 23.295 -6.509 -6.121 1.00 78.56 292 SER A O 1
ATOM 2421 N N . GLN A 1 293 ? 21.552 -7.186 -7.353 1.00 81.25 293 GLN A N 1
ATOM 2422 C CA . GLN A 1 293 ? 22.297 -7.273 -8.615 1.00 81.25 293 GLN A CA 1
ATOM 2423 C C . GLN A 1 293 ? 22.012 -6.103 -9.561 1.00 81.25 293 GLN A C 1
ATOM 2425 O O . GLN A 1 293 ? 22.705 -5.965 -10.567 1.00 81.25 293 GLN A O 1
ATOM 2430 N N . ALA A 1 294 ? 21.027 -5.257 -9.244 1.00 81.94 294 ALA A N 1
ATOM 2431 C CA . ALA A 1 294 ? 20.591 -4.141 -10.081 1.00 81.94 294 ALA A CA 1
ATOM 2432 C C . ALA A 1 294 ? 21.749 -3.225 -10.494 1.00 81.94 294 ALA A C 1
ATOM 2434 O O . ALA A 1 294 ? 21.908 -2.920 -11.675 1.00 81.94 294 ALA A O 1
ATOM 2435 N N . MET A 1 295 ? 22.595 -2.843 -9.529 1.00 84.25 295 MET A N 1
ATOM 2436 C CA . MET A 1 295 ? 23.737 -1.966 -9.786 1.00 84.25 295 MET A CA 1
ATOM 2437 C C . MET A 1 295 ? 24.751 -2.623 -10.727 1.00 84.25 295 MET A C 1
ATOM 2439 O O . MET A 1 295 ? 25.202 -1.993 -11.674 1.00 84.25 295 MET A O 1
ATOM 2443 N N . ASN A 1 296 ? 25.048 -3.912 -10.538 1.00 85.81 296 ASN A N 1
ATOM 2444 C CA . ASN A 1 296 ? 26.000 -4.639 -11.385 1.00 85.81 296 ASN A CA 1
ATOM 2445 C C . ASN A 1 296 ? 25.526 -4.736 -12.843 1.00 85.81 296 ASN A C 1
ATOM 2447 O O . ASN A 1 296 ? 26.341 -4.669 -13.760 1.00 85.81 296 ASN A O 1
ATOM 2451 N N . ILE A 1 297 ? 24.215 -4.879 -13.056 1.00 83.56 297 ILE A N 1
ATOM 2452 C CA . ILE A 1 297 ? 23.605 -4.956 -14.391 1.00 83.56 297 ILE A CA 1
ATOM 2453 C C . ILE A 1 297 ? 23.623 -3.586 -15.080 1.00 83.56 297 ILE A C 1
ATOM 2455 O O . ILE A 1 297 ? 23.845 -3.503 -16.288 1.00 83.56 297 ILE A O 1
ATOM 2459 N N . LEU A 1 298 ? 23.395 -2.510 -14.322 1.00 84.38 298 LEU A N 1
ATOM 2460 C CA . LEU A 1 298 ? 23.287 -1.154 -14.860 1.00 84.38 298 LEU A CA 1
ATOM 2461 C C . LEU A 1 298 ? 24.627 -0.404 -14.923 1.00 84.38 298 LEU A C 1
ATOM 2463 O O . LEU A 1 298 ? 24.742 0.548 -15.693 1.00 84.38 298 LEU A O 1
ATOM 2467 N N . GLN A 1 299 ? 25.660 -0.861 -14.204 1.00 84.62 299 GLN A N 1
ATOM 2468 C CA . GLN A 1 299 ? 27.000 -0.261 -14.176 1.00 84.62 299 GLN A CA 1
ATOM 2469 C C . GLN A 1 299 ? 27.565 0.073 -15.570 1.00 84.62 299 GLN A C 1
ATOM 2471 O O . GLN A 1 299 ? 28.055 1.193 -15.733 1.00 84.62 299 GLN A O 1
ATOM 2476 N N . PRO A 1 300 ? 27.470 -0.807 -16.594 1.00 83.12 300 PRO A N 1
ATOM 2477 C CA . PRO A 1 300 ? 27.998 -0.511 -17.928 1.00 83.12 300 PRO A CA 1
ATOM 2478 C C . PRO A 1 300 ? 27.348 0.714 -18.586 1.00 83.12 300 PRO A C 1
ATOM 2480 O O . PRO A 1 300 ? 27.997 1.408 -19.366 1.00 83.12 300 PRO A O 1
ATOM 2483 N N . TYR A 1 301 ? 26.090 1.011 -18.247 1.00 81.31 301 TYR A N 1
ATOM 2484 C CA . TYR A 1 301 ? 25.346 2.160 -18.768 1.00 81.31 301 TYR A CA 1
ATOM 2485 C C . TYR A 1 301 ? 25.664 3.474 -18.031 1.00 81.31 301 TYR A C 1
ATOM 2487 O O . TYR A 1 301 ? 25.370 4.551 -18.557 1.00 81.31 301 TYR A O 1
ATOM 2495 N N . PHE A 1 302 ? 26.277 3.397 -16.842 1.00 80.00 302 PHE A N 1
ATOM 2496 C CA . PHE A 1 302 ? 26.757 4.553 -16.077 1.00 80.00 302 PHE A CA 1
ATOM 2497 C C . PHE A 1 302 ? 28.223 4.889 -16.376 1.00 80.00 302 PHE A C 1
ATOM 2499 O O . PHE A 1 302 ? 28.559 6.057 -16.546 1.00 80.00 302 PHE A O 1
ATOM 2506 N N . SER A 1 303 ? 29.099 3.881 -16.455 1.00 69.12 303 SER A N 1
ATOM 2507 C CA . SER A 1 303 ? 30.546 4.073 -16.650 1.00 69.12 303 SER A CA 1
ATOM 2508 C C . SER A 1 303 ? 30.979 4.168 -18.117 1.00 69.12 303 SER A C 1
ATOM 2510 O O . SER A 1 303 ? 32.158 4.384 -18.389 1.00 69.12 303 SER A O 1
ATOM 2512 N N . GLY A 1 304 ? 30.054 3.986 -19.066 1.00 58.25 304 GLY A N 1
ATOM 2513 C CA . GLY A 1 304 ? 30.364 3.933 -20.499 1.00 58.25 304 GLY A CA 1
ATOM 2514 C C . GLY A 1 304 ? 31.131 2.671 -20.918 1.00 58.25 304 GLY A C 1
ATOM 2515 O O . GLY A 1 304 ? 31.695 2.627 -22.006 1.00 58.25 304 GLY A O 1
ATOM 2516 N N . GLY A 1 305 ? 31.167 1.642 -20.064 1.00 43.53 305 GLY A N 1
ATOM 2517 C CA . GLY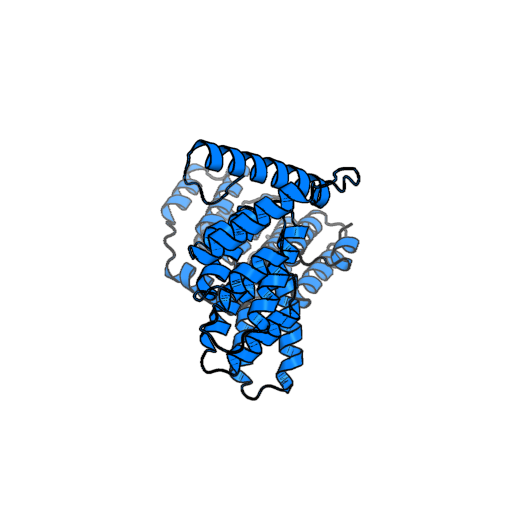 A 1 305 ? 31.916 0.396 -20.262 1.00 43.53 305 GLY A CA 1
ATOM 2518 C C . GLY A 1 305 ? 31.179 -0.672 -21.077 1.00 43.53 305 GLY A C 1
ATOM 2519 O O . GLY A 1 305 ? 31.204 -1.843 -20.705 1.00 43.53 305 GLY A O 1
ATOM 2520 N N . GLY A 1 306 ? 30.481 -0.287 -22.148 1.00 45.31 306 GLY A N 1
ATOM 2521 C CA . GLY A 1 306 ? 29.846 -1.230 -23.074 1.00 45.31 306 GLY A CA 1
ATOM 2522 C C . GLY A 1 306 ? 30.860 -1.895 -24.015 1.00 45.31 306 GLY A C 1
ATOM 2523 O O . GLY A 1 306 ? 31.862 -1.292 -24.386 1.00 45.31 306 GLY A O 1
ATOM 2524 N N . ALA A 1 307 ? 30.584 -3.131 -24.445 1.00 41.97 307 ALA A N 1
ATOM 2525 C CA . ALA A 1 307 ? 31.447 -3.966 -25.295 1.00 41.97 307 ALA A CA 1
ATOM 2526 C C . ALA A 1 307 ? 31.683 -3.445 -26.736 1.00 41.97 307 ALA A C 1
ATOM 2528 O O . ALA A 1 307 ? 32.173 -4.196 -27.577 1.00 41.97 307 ALA A O 1
ATOM 2529 N N . ASN A 1 308 ? 31.338 -2.189 -27.043 1.00 42.34 308 ASN A N 1
ATOM 2530 C CA . ASN A 1 308 ? 31.536 -1.591 -28.359 1.00 42.34 308 ASN A CA 1
ATOM 2531 C C . ASN A 1 308 ? 32.063 -0.142 -28.244 1.00 42.34 308 ASN A C 1
ATOM 2533 O O . ASN A 1 308 ? 31.368 0.698 -27.670 1.00 42.34 308 ASN A O 1
ATOM 2537 N N . PRO A 1 309 ? 33.239 0.188 -28.819 1.00 41.31 309 PRO A N 1
ATOM 2538 C CA . PRO A 1 309 ? 33.853 1.521 -28.720 1.00 41.31 309 PRO A CA 1
ATOM 2539 C C . PRO A 1 309 ? 33.030 2.659 -29.354 1.00 41.31 309 PRO A C 1
ATOM 2541 O O . PRO A 1 309 ? 33.175 3.809 -28.951 1.00 41.31 309 PRO A O 1
ATOM 2544 N N . ASP A 1 310 ? 32.135 2.343 -30.299 1.00 45.56 310 ASP A N 1
ATOM 2545 C CA . ASP A 1 310 ? 31.242 3.309 -30.967 1.00 45.56 310 ASP A CA 1
ATOM 2546 C C . ASP A 1 310 ? 29.961 3.630 -30.164 1.00 45.56 310 ASP A C 1
ATOM 2548 O O . ASP A 1 310 ? 29.154 4.471 -30.563 1.00 45.56 310 ASP A O 1
ATOM 2552 N N . GLN A 1 311 ? 29.751 2.983 -29.010 1.00 52.19 311 GLN A N 1
ATOM 2553 C CA . GLN A 1 311 ? 28.643 3.257 -28.084 1.00 52.19 311 GLN A CA 1
ATOM 2554 C C . GLN A 1 311 ? 29.021 4.304 -27.022 1.00 52.19 311 GLN A C 1
ATOM 2556 O O . GLN A 1 311 ? 28.633 4.183 -25.860 1.00 52.19 311 GLN A O 1
ATOM 2561 N N . GLN A 1 312 ? 29.772 5.347 -27.390 1.00 47.38 312 GLN A N 1
ATOM 2562 C CA . GLN A 1 312 ? 30.055 6.450 -26.470 1.00 47.38 312 GLN A CA 1
ATOM 2563 C C . GLN A 1 312 ? 28.749 7.105 -25.986 1.00 47.38 312 GLN A C 1
ATOM 2565 O O . GLN A 1 312 ? 28.005 7.706 -26.761 1.00 47.38 312 GLN A O 1
ATOM 2570 N N . ASN A 1 313 ? 28.485 6.926 -24.686 1.00 63.91 313 ASN A N 1
ATO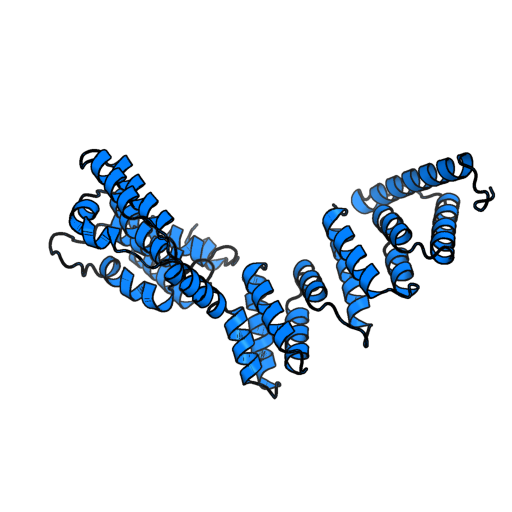M 2571 C CA . ASN A 1 313 ? 27.616 7.693 -23.790 1.00 63.91 313 ASN A CA 1
ATOM 2572 C C . ASN A 1 313 ? 26.566 8.574 -24.470 1.00 63.91 313 ASN A C 1
ATOM 2574 O O . ASN A 1 313 ? 26.664 9.800 -24.500 1.00 63.91 313 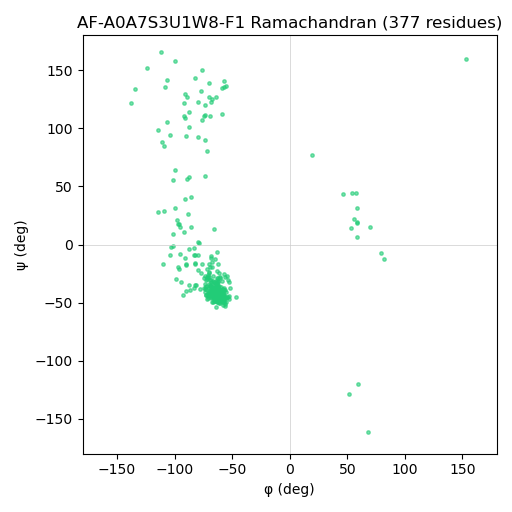ASN A O 1
ATOM 2578 N N . SER A 1 314 ? 25.494 7.947 -24.951 1.00 76.25 314 SER A N 1
ATOM 2579 C CA . SER A 1 314 ? 24.268 8.689 -25.218 1.00 76.25 314 SER A CA 1
ATOM 2580 C C . SER A 1 314 ? 23.674 9.151 -23.881 1.00 76.25 314 SER A C 1
ATOM 2582 O O . SER A 1 314 ? 23.335 8.281 -23.072 1.00 76.25 314 SER A O 1
ATOM 2584 N N . PRO A 1 315 ? 23.458 10.464 -23.663 1.00 84.94 315 PRO A N 1
ATOM 2585 C CA . PRO A 1 315 ? 22.813 10.968 -22.448 1.00 84.94 315 PRO A CA 1
ATOM 2586 C C . PRO A 1 315 ? 21.469 10.283 -22.164 1.00 84.94 315 PRO A C 1
ATOM 2588 O O . PRO A 1 315 ? 21.126 10.039 -21.013 1.00 84.94 315 PRO A O 1
ATOM 2591 N N . TYR A 1 316 ? 20.746 9.883 -23.217 1.00 87.94 316 TYR A N 1
ATOM 2592 C CA . TYR A 1 316 ? 19.486 9.142 -23.130 1.00 87.94 316 TYR A CA 1
ATOM 2593 C C . TYR A 1 316 ? 19.641 7.736 -22.541 1.00 87.94 316 TYR A C 1
ATOM 2595 O O . TYR A 1 316 ? 18.772 7.288 -21.800 1.00 87.94 316 TYR A O 1
ATOM 2603 N N . SER A 1 317 ? 20.734 7.032 -22.849 1.00 86.88 317 SER A N 1
ATOM 2604 C CA . SER A 1 317 ? 20.980 5.695 -22.297 1.00 86.88 317 SER A CA 1
ATOM 2605 C C . SER A 1 317 ? 21.315 5.774 -20.810 1.00 86.88 317 SER A C 1
ATOM 2607 O O . SER A 1 317 ? 20.765 5.014 -20.019 1.00 86.88 317 SER A O 1
ATOM 2609 N N . THR A 1 318 ? 22.167 6.724 -20.419 1.00 87.88 318 THR A N 1
ATOM 2610 C CA . THR A 1 318 ? 22.499 6.967 -19.008 1.00 87.88 318 THR A CA 1
ATOM 2611 C C . THR A 1 318 ? 21.268 7.425 -18.223 1.00 87.88 318 THR A C 1
ATOM 2613 O O . THR A 1 318 ? 21.010 6.927 -17.131 1.00 87.88 318 THR A O 1
ATOM 2616 N N . ALA A 1 319 ? 20.440 8.297 -18.803 1.00 90.25 319 ALA A N 1
ATOM 2617 C CA . ALA A 1 319 ? 19.151 8.681 -18.233 1.00 90.25 319 ALA A CA 1
ATOM 2618 C C . ALA A 1 319 ? 18.213 7.478 -18.034 1.00 90.25 319 ALA A C 1
ATOM 2620 O O . ALA A 1 319 ? 17.600 7.332 -16.976 1.00 90.25 319 ALA A O 1
ATOM 2621 N N . GLY A 1 320 ? 18.134 6.586 -19.027 1.00 90.88 320 GLY A N 1
ATOM 2622 C CA . GLY A 1 320 ? 17.338 5.363 -18.940 1.00 90.88 320 GLY A CA 1
ATOM 2623 C C . GLY A 1 320 ? 17.856 4.402 -17.870 1.00 90.88 320 GLY A C 1
ATOM 2624 O O . GLY A 1 320 ? 17.057 3.736 -17.221 1.00 90.88 320 GLY A O 1
ATOM 2625 N N . ALA A 1 321 ? 19.171 4.372 -17.628 1.00 91.06 321 ALA A N 1
ATOM 2626 C CA . ALA A 1 321 ? 19.778 3.586 -16.556 1.00 91.06 321 ALA A CA 1
ATOM 2627 C C . ALA A 1 321 ? 19.420 4.122 -15.163 1.00 91.06 321 ALA A C 1
ATOM 2629 O O . ALA A 1 321 ? 19.087 3.330 -14.285 1.00 91.06 321 ALA A O 1
ATOM 2630 N N . TYR A 1 322 ? 19.410 5.447 -14.962 1.00 92.25 322 TYR A N 1
ATOM 2631 C CA . TYR A 1 322 ? 18.919 6.045 -13.712 1.00 92.25 322 TYR A CA 1
ATOM 2632 C C . TYR A 1 322 ? 17.448 5.704 -13.468 1.00 92.25 322 TYR A C 1
ATOM 2634 O O . TYR A 1 322 ? 17.088 5.264 -12.376 1.00 92.25 322 TYR A O 1
ATOM 2642 N N . TYR A 1 323 ? 16.609 5.824 -14.498 1.00 93.50 323 TYR A N 1
ATOM 2643 C CA . TYR A 1 323 ? 15.202 5.456 -14.386 1.00 93.50 323 TYR A CA 1
ATOM 2644 C C . TYR A 1 323 ? 15.017 3.956 -14.097 1.00 93.50 323 TYR A C 1
ATOM 2646 O O . TYR A 1 323 ? 14.268 3.590 -13.192 1.00 93.50 323 TYR A O 1
ATOM 2654 N N . ALA A 1 324 ? 15.765 3.083 -14.781 1.00 92.44 324 ALA A N 1
ATOM 2655 C CA . ALA A 1 324 ? 15.777 1.645 -14.523 1.00 92.44 324 ALA A CA 1
ATOM 2656 C C . ALA A 1 324 ? 16.207 1.312 -13.086 1.00 92.44 324 ALA A C 1
ATOM 2658 O O . ALA A 1 324 ? 15.566 0.495 -12.428 1.00 92.44 324 ALA A O 1
ATOM 2659 N N . TYR A 1 325 ? 17.256 1.960 -12.575 1.00 91.56 325 TYR A N 1
ATOM 2660 C CA . TYR A 1 325 ? 17.721 1.762 -11.202 1.00 91.56 325 TYR A CA 1
ATOM 2661 C C . TYR A 1 325 ? 16.672 2.208 -10.175 1.00 91.56 325 TYR A C 1
ATOM 2663 O O . TYR A 1 325 ? 16.498 1.552 -9.145 1.00 91.56 325 TYR A O 1
ATOM 2671 N N . GLY A 1 326 ? 15.933 3.279 -10.483 1.00 90.88 326 GLY A N 1
ATOM 2672 C CA . GLY A 1 326 ? 14.824 3.767 -9.667 1.00 90.88 326 GLY A CA 1
ATOM 2673 C C . GLY A 1 326 ? 13.660 2.781 -9.638 1.00 90.88 326 GLY A C 1
ATOM 2674 O O . GLY A 1 326 ? 13.158 2.472 -8.564 1.00 90.88 326 GLY A O 1
ATOM 2675 N N . LEU A 1 327 ? 13.295 2.206 -10.790 1.00 90.94 327 LEU A N 1
ATOM 2676 C CA . LEU A 1 327 ? 12.266 1.162 -10.884 1.00 90.94 327 LEU A CA 1
ATOM 2677 C C . LEU A 1 327 ? 12.614 -0.075 -10.046 1.00 90.94 327 LEU A C 1
ATOM 2679 O O . LEU A 1 327 ? 11.757 -0.594 -9.336 1.00 90.94 327 LEU A O 1
ATOM 2683 N N . VAL A 1 328 ? 13.868 -0.538 -10.083 1.00 90.00 328 VAL A N 1
ATOM 2684 C CA . VAL A 1 328 ? 14.282 -1.713 -9.295 1.00 90.00 328 VAL A CA 1
ATOM 2685 C C . VAL A 1 328 ? 14.270 -1.428 -7.788 1.00 90.00 328 VAL A C 1
ATOM 2687 O O . VAL A 1 328 ? 13.966 -2.323 -6.997 1.00 90.00 328 VAL A O 1
ATOM 2690 N N . ASN A 1 329 ? 14.553 -0.186 -7.392 1.00 87.12 329 ASN A N 1
ATOM 2691 C CA . ASN A 1 329 ? 14.520 0.273 -6.002 1.00 87.12 329 ASN A CA 1
ATOM 2692 C C . ASN A 1 329 ? 13.216 0.997 -5.631 1.00 87.12 329 ASN A C 1
ATOM 2694 O O . ASN A 1 329 ? 13.188 1.748 -4.654 1.00 87.12 329 ASN A O 1
ATOM 2698 N N . ALA A 1 330 ? 12.134 0.769 -6.379 1.00 85.31 330 ALA A N 1
ATOM 2699 C CA . ALA A 1 330 ? 10.853 1.403 -6.109 1.00 85.31 330 ALA A CA 1
ATOM 2700 C C . ALA A 1 330 ? 10.393 1.134 -4.674 1.00 85.31 330 ALA A C 1
ATOM 2702 O O . ALA A 1 330 ? 10.497 0.009 -4.178 1.00 85.31 330 ALA A O 1
ATOM 2703 N N . ASN A 1 331 ? 9.881 2.177 -4.013 1.00 76.62 331 ASN A N 1
ATOM 2704 C CA . ASN A 1 331 ? 9.362 2.104 -2.644 1.00 76.62 331 ASN A CA 1
ATOM 2705 C C . ASN A 1 331 ? 10.366 1.618 -1.584 1.00 76.62 331 ASN A C 1
ATOM 2707 O O . ASN A 1 331 ? 9.973 1.188 -0.494 1.00 76.62 331 ASN A O 1
ATOM 2711 N N . ASN A 1 332 ? 11.662 1.675 -1.900 1.00 74.62 332 ASN A N 1
ATOM 2712 C CA . ASN A 1 332 ? 12.741 1.369 -0.978 1.00 74.62 332 ASN A CA 1
ATOM 2713 C C . ASN A 1 332 ? 13.510 2.645 -0.643 1.00 74.62 332 ASN A C 1
ATOM 2715 O O . ASN A 1 332 ? 14.501 2.982 -1.292 1.00 74.62 332 ASN A O 1
ATOM 2719 N N . HIS A 1 333 ? 13.046 3.352 0.381 1.00 69.62 333 HIS A N 1
ATOM 2720 C CA . HIS A 1 333 ? 13.719 4.544 0.872 1.00 69.62 333 HIS A CA 1
ATOM 2721 C C . HIS A 1 333 ? 14.989 4.164 1.649 1.00 69.62 333 HIS A C 1
ATOM 2723 O O . HIS A 1 333 ? 14.953 3.943 2.858 1.00 69.62 333 HIS A O 1
ATOM 2729 N N . SER A 1 334 ? 16.113 4.075 0.936 1.00 77.00 334 SER A N 1
ATOM 2730 C CA . SER A 1 334 ? 17.453 3.967 1.515 1.00 77.00 334 SER A CA 1
ATOM 2731 C C . SER A 1 334 ? 18.217 5.270 1.298 1.00 77.00 334 SER A C 1
ATOM 2733 O O . SER A 1 334 ? 18.214 5.811 0.188 1.00 77.00 334 SER A O 1
ATOM 2735 N N . ALA A 1 335 ? 18.902 5.739 2.343 1.00 77.44 335 ALA A N 1
ATOM 2736 C CA . ALA A 1 335 ? 19.752 6.926 2.280 1.00 77.44 335 ALA A CA 1
ATOM 2737 C C . ALA A 1 335 ? 20.832 6.791 1.193 1.00 77.44 335 ALA A C 1
ATOM 2739 O O . ALA A 1 335 ? 21.051 7.732 0.437 1.00 77.44 335 ALA A O 1
ATOM 2740 N N . ASP A 1 336 ? 21.419 5.600 1.041 1.00 83.81 336 ASP A N 1
ATOM 2741 C CA . ASP A 1 336 ? 22.468 5.336 0.049 1.00 83.81 336 ASP A CA 1
ATOM 2742 C C . ASP A 1 336 ? 21.942 5.471 -1.387 1.00 83.81 336 ASP A C 1
ATOM 2744 O O . ASP A 1 336 ? 22.599 6.036 -2.262 1.00 83.81 336 ASP A O 1
ATOM 2748 N N . VAL A 1 337 ? 20.728 4.966 -1.636 1.00 85.06 337 VAL A N 1
ATOM 2749 C CA . VAL A 1 337 ? 20.093 5.029 -2.960 1.00 85.06 337 VAL A CA 1
ATOM 2750 C C . VAL A 1 337 ? 19.714 6.469 -3.284 1.00 85.06 337 VAL A C 1
ATOM 2752 O O . VAL A 1 337 ? 19.974 6.927 -4.394 1.00 85.06 337 VAL A O 1
ATOM 2755 N N . LEU A 1 338 ? 19.149 7.203 -2.322 1.00 85.19 338 LEU A N 1
ATOM 2756 C CA . LEU A 1 338 ? 18.854 8.622 -2.505 1.00 85.19 338 LEU A CA 1
ATOM 2757 C C . LEU A 1 338 ? 20.117 9.431 -2.773 1.00 85.19 338 LEU A C 1
ATOM 2759 O O . LEU A 1 338 ? 20.139 10.214 -3.718 1.00 85.19 338 LEU A O 1
ATOM 2763 N N . GLN A 1 339 ? 21.176 9.210 -1.996 1.00 86.38 339 GLN A N 1
ATOM 2764 C CA . GLN A 1 339 ? 22.443 9.899 -2.187 1.00 86.38 339 GLN A CA 1
ATOM 2765 C C . GLN A 1 339 ? 23.023 9.618 -3.577 1.00 86.38 339 GLN A C 1
ATOM 2767 O O . GLN A 1 339 ? 23.451 10.551 -4.247 1.00 86.38 339 GLN A O 1
ATOM 2772 N N . PHE A 1 340 ? 22.935 8.378 -4.067 1.00 88.56 340 PHE A N 1
ATOM 2773 C CA . PHE A 1 340 ? 23.334 8.043 -5.435 1.00 88.56 340 PHE A CA 1
ATOM 2774 C C . PHE A 1 340 ? 22.577 8.864 -6.495 1.00 88.56 340 PHE A C 1
ATOM 2776 O O . PHE A 1 340 ? 23.194 9.385 -7.427 1.00 88.56 340 PHE A O 1
ATOM 2783 N N . PHE A 1 341 ? 21.256 9.024 -6.358 1.00 88.00 341 PHE A N 1
ATOM 2784 C CA . PHE A 1 341 ? 20.472 9.868 -7.269 1.00 88.00 341 PHE A CA 1
ATOM 2785 C C . PHE A 1 341 ? 20.805 11.356 -7.120 1.00 88.00 341 PHE A C 1
ATOM 2787 O O . PHE A 1 341 ? 20.899 12.054 -8.127 1.00 88.00 341 PHE A O 1
ATOM 2794 N N . MET A 1 342 ? 21.036 11.839 -5.898 1.00 86.00 342 MET A N 1
ATOM 2795 C CA . MET A 1 342 ? 21.425 13.229 -5.638 1.00 86.00 342 MET A CA 1
ATOM 2796 C C . MET A 1 342 ? 22.801 13.563 -6.219 1.00 86.00 342 MET A C 1
ATOM 2798 O O . MET A 1 342 ? 22.978 14.607 -6.849 1.00 86.00 342 MET A O 1
ATOM 2802 N N . ASP A 1 343 ? 23.767 12.661 -6.071 1.00 87.25 343 ASP A N 1
ATOM 2803 C CA . ASP A 1 343 ? 25.087 12.788 -6.682 1.00 87.25 343 ASP A CA 1
ATOM 2804 C C . ASP A 1 343 ? 24.970 12.723 -8.210 1.00 87.25 343 ASP A C 1
ATOM 2806 O O . ASP A 1 343 ? 25.575 13.534 -8.913 1.00 87.25 343 ASP A O 1
ATOM 2810 N N . GLY A 1 344 ? 24.122 11.835 -8.739 1.00 84.06 344 GLY A N 1
ATOM 2811 C CA . GLY A 1 344 ? 23.776 11.784 -10.160 1.00 84.06 344 GLY A CA 1
ATOM 2812 C C . GLY A 1 344 ? 23.183 13.097 -10.683 1.00 84.06 344 GLY A C 1
ATOM 2813 O O . GLY A 1 344 ? 23.573 13.559 -11.756 1.00 84.06 344 GLY A O 1
ATOM 2814 N N . TYR A 1 345 ? 22.301 13.740 -9.912 1.00 85.44 345 TYR A N 1
ATOM 2815 C CA . TYR A 1 345 ? 21.703 15.032 -10.252 1.00 85.44 345 TYR A CA 1
ATOM 2816 C C . TYR A 1 345 ? 22.754 16.145 -10.277 1.00 85.44 345 TYR A C 1
ATOM 2818 O O . TYR A 1 345 ? 22.878 16.855 -11.275 1.00 85.44 345 TYR A O 1
ATOM 2826 N N . ARG A 1 346 ? 23.589 16.247 -9.236 1.00 85.06 346 ARG A N 1
ATOM 2827 C CA . ARG A 1 346 ? 24.677 17.240 -9.155 1.00 85.06 346 ARG A CA 1
ATOM 2828 C C . ARG A 1 346 ? 25.700 17.071 -10.279 1.00 85.06 346 ARG A C 1
ATOM 2830 O O . ARG A 1 346 ? 26.133 18.056 -10.872 1.00 85.06 346 ARG A O 1
ATOM 2837 N N . ASN A 1 347 ? 26.039 15.827 -10.612 1.00 84.56 347 ASN A N 1
ATOM 2838 C CA . ASN A 1 347 ? 26.996 15.502 -11.669 1.00 84.56 347 ASN A CA 1
ATOM 2839 C C . ASN A 1 347 ? 26.415 15.662 -13.084 1.00 84.56 347 ASN A C 1
ATOM 2841 O O . ASN A 1 347 ? 27.175 15.741 -14.049 1.00 84.56 347 ASN A O 1
ATOM 2845 N N . SER A 1 348 ? 25.086 15.721 -13.234 1.00 78.50 348 SER A N 1
ATOM 2846 C CA . SER A 1 348 ? 24.428 15.853 -14.542 1.00 78.50 348 SER A CA 1
ATOM 2847 C C . SER A 1 348 ? 24.646 17.221 -15.210 1.00 78.50 348 SER A C 1
ATOM 2849 O O . SER A 1 348 ? 24.525 17.335 -16.435 1.00 78.50 348 SER A O 1
ATOM 2851 N N . GLY A 1 349 ? 25.022 18.247 -14.436 1.00 79.38 349 GLY A N 1
ATOM 2852 C CA . GLY A 1 349 ? 25.291 19.592 -14.941 1.00 79.38 349 GLY A CA 1
ATOM 2853 C C . GLY A 1 349 ? 24.066 20.195 -15.633 1.00 79.38 349 GLY A C 1
ATOM 2854 O O . GLY A 1 349 ? 23.024 20.345 -15.010 1.00 79.38 349 GLY A O 1
ATOM 2855 N N . GLN A 1 350 ? 24.202 20.535 -16.920 1.00 77.56 350 GLN A N 1
ATOM 2856 C CA . GLN A 1 350 ? 23.141 21.112 -17.769 1.00 77.56 350 GLN A CA 1
ATOM 2857 C C . GLN A 1 350 ? 22.492 20.079 -18.717 1.00 77.56 350 GLN A C 1
ATOM 2859 O O . GLN A 1 350 ? 21.752 20.446 -19.626 1.00 77.56 350 GLN A O 1
ATOM 2864 N N . ASN A 1 351 ? 22.785 18.780 -18.568 1.00 85.69 351 ASN A N 1
ATOM 2865 C CA . ASN A 1 351 ? 22.218 17.754 -19.447 1.00 85.69 351 ASN A CA 1
ATOM 2866 C C . ASN A 1 351 ? 20.783 17.400 -19.034 1.00 85.69 351 ASN A C 1
ATOM 2868 O O . ASN A 1 351 ? 20.566 16.478 -18.243 1.00 85.69 351 ASN A O 1
ATOM 2872 N N . GLU A 1 352 ? 19.807 18.074 -19.642 1.00 88.75 352 GLU A N 1
ATOM 2873 C CA . GLU A 1 352 ? 18.369 17.892 -19.382 1.00 88.75 352 GLU A CA 1
ATOM 2874 C C . GLU A 1 352 ? 17.915 16.425 -19.472 1.00 88.75 352 GLU A C 1
ATOM 2876 O O . GLU A 1 352 ? 17.099 15.969 -18.675 1.00 88.75 352 GLU A O 1
ATOM 2881 N N . SER A 1 353 ? 18.464 15.640 -20.408 1.00 88.69 353 SER A N 1
ATOM 2882 C CA . SER A 1 353 ? 18.092 14.225 -20.550 1.00 88.69 353 SER A CA 1
ATOM 2883 C C . SER A 1 353 ? 18.469 13.401 -19.318 1.00 88.69 353 SER A C 1
ATOM 2885 O O . SER A 1 353 ? 17.687 12.561 -18.882 1.00 88.69 353 SER A O 1
ATOM 2887 N N . ILE A 1 354 ? 19.656 13.637 -18.746 1.00 87.75 354 ILE A N 1
ATOM 2888 C CA . ILE A 1 354 ? 20.125 12.916 -17.555 1.00 87.75 354 ILE A CA 1
ATOM 2889 C C . ILE A 1 354 ? 19.342 13.387 -16.333 1.00 87.75 354 ILE A C 1
ATOM 2891 O O . ILE A 1 354 ? 18.871 12.541 -15.577 1.00 87.75 354 ILE A O 1
ATOM 2895 N N . GLN A 1 355 ? 19.125 14.700 -16.194 1.00 89.75 355 GLN A N 1
ATOM 2896 C CA . GLN A 1 355 ? 18.259 15.257 -15.151 1.00 89.75 355 GLN A CA 1
ATOM 2897 C C . GLN A 1 355 ? 16.868 14.618 -15.190 1.00 89.75 355 GLN A C 1
ATOM 2899 O O . GLN A 1 355 ? 16.378 14.172 -14.162 1.00 89.75 355 GLN A O 1
ATOM 2904 N N . HIS A 1 356 ? 16.273 14.465 -16.376 1.00 91.94 356 HIS A N 1
ATOM 2905 C CA . HIS A 1 356 ? 14.981 13.801 -16.537 1.00 91.94 356 HIS A CA 1
ATOM 2906 C C . HIS A 1 356 ? 14.979 12.368 -15.980 1.00 91.94 356 HIS A C 1
ATOM 2908 O O . HIS A 1 356 ? 14.106 12.011 -15.189 1.00 91.94 356 HIS A O 1
ATOM 2914 N N . GLY A 1 357 ? 15.967 11.546 -16.348 1.00 91.12 357 GLY A N 1
ATOM 2915 C CA . GLY A 1 357 ? 16.070 10.167 -15.855 1.00 91.12 357 GLY A CA 1
ATOM 2916 C C . GLY A 1 357 ? 16.319 10.074 -14.347 1.00 91.12 357 GLY A C 1
ATOM 2917 O O . GLY A 1 357 ? 15.716 9.238 -13.672 1.00 91.12 357 GLY A O 1
ATOM 2918 N N . VAL A 1 358 ? 17.172 10.956 -13.817 1.00 91.50 358 VAL A N 1
ATOM 2919 C CA . VAL A 1 358 ? 17.478 11.048 -12.384 1.00 91.50 358 VAL A CA 1
ATOM 2920 C C . VAL A 1 358 ? 16.244 11.473 -11.593 1.00 91.50 358 VAL A C 1
ATOM 2922 O O . VAL A 1 358 ? 15.903 10.796 -10.630 1.00 91.50 358 VAL A O 1
ATOM 2925 N N . SER A 1 359 ? 15.530 12.518 -12.018 1.00 91.38 359 SER A N 1
ATOM 2926 C CA . SER A 1 359 ? 14.330 13.009 -11.331 1.00 91.38 359 SER A CA 1
ATOM 2927 C C . SER A 1 359 ? 13.200 11.979 -11.329 1.00 91.38 359 SER A C 1
ATOM 2929 O O . SER A 1 359 ? 12.537 11.802 -10.309 1.00 91.38 359 SER A O 1
ATOM 2931 N N . LEU A 1 360 ? 13.004 11.245 -12.433 1.00 92.88 360 LEU A N 1
ATOM 2932 C CA . LEU A 1 360 ? 12.034 10.146 -12.476 1.00 92.88 360 LEU A CA 1
ATOM 2933 C C . LEU A 1 360 ? 12.411 9.010 -11.516 1.00 92.88 360 LEU A C 1
ATOM 2935 O O . LEU A 1 360 ? 11.558 8.523 -10.774 1.00 92.88 360 LEU A O 1
ATOM 2939 N N . GLY A 1 361 ? 13.679 8.588 -11.520 1.00 91.19 361 GLY A N 1
ATOM 2940 C CA . GLY A 1 361 ? 14.165 7.544 -10.616 1.00 91.19 361 GLY A CA 1
ATOM 2941 C C . GLY A 1 361 ? 14.069 7.959 -9.145 1.00 91.19 361 GLY A C 1
ATOM 2942 O O . GLY A 1 361 ? 13.553 7.202 -8.324 1.00 91.19 361 GLY A O 1
ATOM 2943 N N . LEU A 1 362 ? 14.475 9.191 -8.834 1.00 89.81 362 LEU A N 1
ATOM 2944 C CA . LEU A 1 362 ? 14.407 9.784 -7.501 1.00 89.81 362 LEU A CA 1
ATOM 2945 C C . LEU A 1 362 ? 12.964 9.884 -6.996 1.00 89.81 362 LEU A C 1
ATOM 2947 O O . LEU A 1 362 ? 12.702 9.534 -5.850 1.00 89.81 362 LEU A O 1
ATOM 2951 N N . GLY A 1 363 ? 12.017 10.277 -7.853 1.00 89.12 363 GLY A N 1
ATOM 2952 C CA . GLY A 1 363 ? 10.596 10.319 -7.503 1.00 89.12 363 GLY A CA 1
ATOM 2953 C C . GLY A 1 363 ? 10.008 8.942 -7.176 1.00 89.12 363 GLY A C 1
ATOM 2954 O O . GLY A 1 363 ? 9.193 8.827 -6.265 1.00 89.12 363 GLY A O 1
ATOM 2955 N N . ILE A 1 364 ? 10.447 7.888 -7.873 1.00 90.12 364 ILE A N 1
ATOM 2956 C CA . ILE A 1 364 ? 10.015 6.505 -7.609 1.00 90.12 364 ILE A CA 1
ATOM 2957 C C . ILE A 1 364 ? 10.601 5.971 -6.293 1.00 90.12 364 ILE A C 1
ATOM 2959 O O . ILE A 1 364 ? 9.901 5.313 -5.521 1.00 90.12 364 ILE A O 1
ATOM 2963 N N . VAL A 1 365 ? 11.876 6.253 -6.021 1.00 88.00 365 VAL A N 1
ATOM 2964 C CA . VAL A 1 365 ? 12.535 5.843 -4.769 1.00 88.00 365 VAL A CA 1
ATOM 2965 C C . VAL A 1 365 ? 11.996 6.636 -3.576 1.00 88.00 365 VAL A C 1
ATOM 2967 O O . VAL A 1 365 ? 11.758 6.074 -2.510 1.00 88.00 365 VAL A O 1
ATOM 2970 N N . GLY A 1 366 ? 11.770 7.936 -3.759 1.00 83.56 366 GLY A N 1
ATOM 2971 C CA . GLY A 1 366 ? 11.214 8.859 -2.769 1.00 83.56 366 GLY A CA 1
ATOM 2972 C C . GLY A 1 366 ? 9.683 8.898 -2.729 1.00 83.56 366 GLY A C 1
ATOM 2973 O O . GLY A 1 366 ? 9.110 9.836 -2.170 1.00 83.56 366 GLY A O 1
ATOM 2974 N N . MET A 1 367 ? 8.991 7.926 -3.329 1.00 85.94 367 MET A N 1
ATOM 2975 C CA . MET A 1 367 ? 7.534 7.971 -3.426 1.00 85.94 367 MET A CA 1
ATOM 2976 C C . MET A 1 367 ? 6.887 7.909 -2.036 1.00 85.94 367 MET A C 1
ATOM 2978 O O . MET A 1 367 ? 7.135 6.993 -1.256 1.00 85.94 367 MET A O 1
ATOM 2982 N N . ALA A 1 368 ? 6.016 8.880 -1.741 1.00 81.19 368 ALA A N 1
ATOM 2983 C CA . ALA A 1 368 ? 5.261 8.983 -0.487 1.00 81.19 368 ALA A CA 1
ATOM 2984 C C . ALA A 1 368 ? 6.111 9.068 0.804 1.00 81.19 368 ALA A C 1
ATOM 2986 O O . ALA A 1 368 ? 5.582 8.868 1.899 1.00 81.19 368 ALA A O 1
ATOM 2987 N N . THR A 1 369 ? 7.395 9.428 0.708 1.00 78.62 369 THR A N 1
ATOM 2988 C CA . THR A 1 369 ? 8.285 9.581 1.877 1.00 78.62 369 THR A CA 1
ATOM 2989 C C . THR A 1 369 ? 8.095 10.913 2.602 1.00 78.62 369 THR A C 1
ATOM 2991 O O . THR A 1 369 ? 8.391 11.004 3.790 1.00 78.62 369 THR A O 1
ATOM 2994 N N . ARG A 1 370 ? 7.543 11.923 1.910 1.00 81.06 370 ARG A N 1
ATOM 2995 C CA . ARG A 1 370 ? 7.386 13.311 2.394 1.00 81.06 370 ARG A CA 1
ATOM 2996 C C . ARG A 1 370 ? 8.715 13.972 2.784 1.00 81.06 370 ARG A C 1
ATOM 2998 O O . ARG A 1 370 ? 8.739 14.802 3.687 1.00 81.06 370 ARG A O 1
ATOM 3005 N N . ASP A 1 371 ? 9.803 13.604 2.112 1.00 82.06 371 ASP A N 1
ATOM 3006 C CA . ASP A 1 371 ? 11.100 14.242 2.326 1.00 82.06 371 ASP A CA 1
ATOM 3007 C C . ASP A 1 371 ? 11.147 15.640 1.685 1.00 82.06 371 ASP A C 1
ATOM 3009 O O . ASP A 1 371 ? 11.147 15.792 0.460 1.00 82.06 371 ASP A O 1
ATOM 3013 N N . GLU A 1 372 ? 11.188 16.662 2.536 1.00 84.38 372 GLU A N 1
ATOM 3014 C CA . GLU A 1 372 ? 11.236 18.069 2.138 1.00 84.38 372 GLU A CA 1
ATOM 3015 C C . GLU A 1 372 ? 12.570 18.434 1.468 1.00 84.38 372 GLU A C 1
ATOM 3017 O O . GLU A 1 372 ? 12.594 19.267 0.564 1.00 84.38 372 GLU A O 1
ATOM 3022 N N . GLN A 1 373 ? 13.675 17.771 1.834 1.00 83.62 373 GLN A N 1
ATOM 3023 C CA . GLN A 1 373 ? 14.988 18.063 1.250 1.00 83.62 373 GLN A CA 1
ATOM 3024 C C . GLN A 1 373 ? 15.045 17.660 -0.222 1.00 83.62 373 GLN A C 1
ATOM 3026 O O . GLN A 1 373 ? 15.510 18.432 -1.062 1.00 83.62 373 GLN A O 1
ATOM 3031 N N . THR A 1 374 ? 14.551 16.461 -0.539 1.00 82.25 374 THR A N 1
ATOM 3032 C CA . THR A 1 374 ? 14.424 15.994 -1.923 1.00 82.25 374 THR A CA 1
ATOM 3033 C C . THR A 1 374 ? 13.468 16.876 -2.724 1.00 82.25 374 THR A C 1
ATOM 3035 O O . THR A 1 374 ? 13.743 17.183 -3.882 1.00 82.25 374 THR A O 1
ATOM 3038 N N . TYR A 1 375 ? 12.374 17.330 -2.107 1.00 86.69 375 TYR A N 1
ATOM 3039 C CA . TYR A 1 375 ? 11.411 18.219 -2.752 1.00 86.69 375 TYR A CA 1
ATOM 3040 C C . TYR A 1 375 ? 12.017 19.581 -3.126 1.00 86.69 375 TYR A C 1
ATOM 3042 O O . TYR A 1 375 ? 11.898 19.998 -4.275 1.00 86.69 375 TYR A O 1
ATOM 3050 N N . GLU A 1 376 ? 12.704 20.254 -2.198 1.00 86.19 376 GLU A N 1
ATOM 3051 C CA . GLU A 1 376 ? 13.300 21.571 -2.469 1.00 86.19 376 GLU A CA 1
ATOM 3052 C C . GLU A 1 376 ? 14.492 21.506 -3.437 1.00 86.19 376 GLU A C 1
ATOM 3054 O O . GLU A 1 376 ? 14.776 22.494 -4.100 1.00 86.19 376 GLU A O 1
ATOM 3059 N N . GLN A 1 377 ? 15.179 20.365 -3.574 1.00 80.62 377 GLN A N 1
ATOM 3060 C CA . GLN A 1 377 ? 16.238 20.209 -4.586 1.00 80.62 377 GLN A CA 1
ATOM 3061 C C . GLN A 1 377 ? 15.707 19.990 -6.011 1.00 80.62 377 GLN A C 1
ATOM 3063 O O . GLN A 1 377 ? 16.427 20.253 -6.975 1.00 80.62 377 GLN A O 1
ATOM 3068 N N . LEU A 1 378 ? 14.482 19.474 -6.148 1.00 81.56 378 LEU A N 1
ATOM 3069 C CA . LEU A 1 378 ? 13.830 19.230 -7.440 1.00 81.56 378 LEU A CA 1
ATOM 3070 C C . LEU A 1 378 ? 13.013 20.424 -7.952 1.00 81.56 378 LEU A C 1
ATOM 3072 O O . LEU A 1 378 ? 12.653 20.449 -9.129 1.00 81.56 378 LEU A O 1
ATOM 3076 N N . LYS A 1 379 ? 12.683 21.359 -7.063 1.00 82.06 379 LYS A N 1
ATOM 3077 C CA . LYS A 1 379 ? 11.970 22.604 -7.348 1.00 82.06 379 LYS A CA 1
ATOM 3078 C C . LYS A 1 379 ? 12.919 23.660 -7.901 1.00 82.06 379 LYS A C 1
ATOM 3080 O O . LYS A 1 379 ? 12.467 24.399 -8.806 1.00 82.06 379 LYS A O 1
#

Sequence (379 aa):
FDLNEKTQYVDKMIHQCIDQYTHKRVQIYEKHVDNVEIDPKMEDVVNRMFERCFEDNTFRQAIGIALESRRIDKVKESIEKSDEVEELLGYTFTLAQEVIKSKVFRTEILRMLLLIYQNRKEGNFDYYKISKVQYYLQIPESTAILLEKLIKTDEYLASYQMAFDLVDKEDQTFRNKVIEHLKNMQEACPEKDRLKQLITILEGQISDRLYLQFLKKNNNTDMHIINKIKDSIGNRNSMLHSATIWANGIMNAYTTNDAFLRDNIQWASNATNWNRFSATASLGMIHLGNKSQAMNILQPYFSGGGANPDQQNSPYSTAGAYYAYGLVNANNHSADVLQFFMDGYRNSGQNESIQHGVSLGLGIVGMATRDEQTYEQLK

Foldseek 3Di:
DDCPPPDPVSVVVLVVLLVVLLVLLCCCPVVVPPPRDDDVVSVVSVVVVLVVCLVVVVLLVQLVSCVSNLNLPSLLVSLVSHPPNQVSLVSNLVCLVPPDPDLVSSLVNLVSSLVVVVVDPDDDDPVLSNLVSCQSNLPLLVLLVSLLVCCVDPNNVVSLVSLLCCQPPHDLQSLVVNLVNLVVCLVVHPCNPSSVVSSVSSLVLVVLVVVLVVCQVPQPQDPVVLVVQDVVVDQDDQVSLLVSLLVVLQSLFSNLPPVVCVVCVVSQVSHDDLSLLSNLLSNLRNNASVLVCLCVVLVCLQVVVDPDPVSGHDLSNVLSSLLSNLRNLFCNQDPVNLVVLVVQCVVCPPVVNNVNSSLNSNCRNCPNVPDVVNVVVND

Nearest PDB structures (foldseek):
  8amz-assembly1_N  TM=9.376E-01  e=4.652E-21  Spinacia oleracea
  4ady-assembly2_B  TM=8.681E-01  e=9.146E-14  Saccharomyces cerevisiae
  6j2q-assembly1_N  TM=8.735E-01  e=5.358E-13  Saccharomyces cerevisiae S288C
  6fvy-assembly1_N  TM=8.728E-01  e=5.083E-12  Saccharomyces cerevisiae S288C
  5mpe-assembly2_N  TM=8.621E-01  e=5.083E-12  Saccharomyces cerevisiae S288C

Organism: NCBI:txid141414